Protein 2F99 (pdb70)

B-factor: mean 28.89, std 8.01, range [10.78, 250.52]

GO terms:
  GO:0044598 doxorubicin metabolic process (P, IDA)
  GO:0016872 intramolecular lyase activity (F, IDA)
  GO:0017000 antibiotic biosynthetic process (P, IDA)
  GO:1901771 daunorubicin biosynthetic process (P, IDA)

InterPro domains:
  IPR009959 Polyketide cyclase SnoaL-like [PF07366] (7-132)
  IPR009959 Polyketide cyclase SnoaL-like [PTHR38436] (7-138)
  IPR032710 NTF2-like domain superfamily [SSF54427] (3-138)

Sequence (565 aa):
RSEQIAAVRRMVEAYNTGKTDDVADYIHPEYMNPGTLEFTSLRGPELFAINVAWVKKTFSEEARLEEVGIEERADWVRARLVLYGRHVGEMVGMAPTGRLFSGEQIHLLHFVDGKIHHHRDWPDYQGTYRQLGEPWPETEHRSEQIAAVRRMVEAYNTGKTDDVADYIHPEYMNPGTLEFTSLRGPELFAINVAWVKKTFSEEARLEEVGIEERADWVRARLVLYGRHVGEMVGMAPTGRLFSGEQIHLLHFVDGKIHHHRDWPDYQGTYRQLGEPWPETEHSEQIAAVRRMVEAYNTGKTDDVADYIHPEYMNPGTLEFTSLRGPELFAINVAWVKKTFSEEARLEEVGIEERADWVRARLVLYGRHVGEMVGMAPTGRLFSGEQIHLLHFVDGKIHHHRDWPDYQGTYRQLGEPWPETEHRSEQIAAVRRMVEAYNTGKTDDVADYIHPEYMNPGTLEFTSLRGPELFAINVAWVKKTFSEEARLEEVGIEERADWVRARLVLYGRHVGEMVGMAPTGRLFSGEQIHLLHFVDGKIHHHRDWPDYQGTYRQLGEPWPETEHRR

Radius of gyration: 24.26 Å; Cα contacts (8 Å, |Δi|>4): 1228; chains: 4; bounding box: 57×66×58 Å

Nearest PDB structures (foldseek):
  2f99-assembly1_D  TM=1.007E+00  e=7.105E-33  Streptomyces galilaeus
  1sjw-assembly1_A  TM=9.753E-01  e=2.254E-24  Streptomyces nogalater
  5x7l-assembly1_A  TM=8.378E-01  e=1.484E-10  Streptomyces laurentii
  2gey-assembly3_A  TM=7.728E-01  e=4.007E-11  Streptomyces galilaeus
  2gey-assembly3_C-2  TM=7.731E-01  e=9.385E-11  Streptomyces galilaeus

CATH classification: 3.10.450.50

Foldseek 3Di:
DDLLVVLVVVLQVCLQQVDLPCNLVAWDQQADEVVCVVPDPDGTSVSSSVVSVCSCQFFHNRKHKAFDDWDDDVQKIKTWIKIWGFGCCDDQQFHRLRFTAMWIKIKMFGDDPSHTRYIYMDTPVVRRCVRSVNTDGPDGD/DDLLVVLVVVLQVCLLQVDLPCQLVAWDQQEDEPVCVVPDDDGTSVSSNVVSVVCCQQFHNNKHKAWPDWDDDVQKIKTKIKIWGFGCCQDQQFHGLRFTAMWIKIKMFGDDPSHTRYIYMGTPVVRRCVRSVVTDGPDND/DLLVVLVVVLQVCLLQLDLPCNLVAWDQAADEPVCPVPDPDGISVSSSVVSVVCCQAFHNRKHKAWPDWDDDVQKIKTWIKIWGFGCHQDQQFHGLRFTAMWIKIKMFGDDPRHTRYIYMDTPVVRRCVRSVVTDGPDGD/DDLLVVLVVVLQVCLQQVDLPCNLVAWPQQEDEPVCVVPDPDGTSVVSSVVSVCSCQQFNNRKHKAFPDWDDDVQKIKTWIKIWGFGCCQDQQFHGLRFTAMWIKIKMFGDDPRHTNYIYMDTPVVRRCVRSVVTDGPDNDSD

Structure (mmCIF, N/CA/C/O backbone):
data_2F99
#
_entry.id   2F99
#
_cell.length_a   151.740
_cell.length_b   151.740
_cell.length_c   108.868
_cell.angle_alpha   90.00
_cell.angle_beta   90.00
_cell.angle_gamma   120.00
#
_symmetry.space_group_name_H-M   'H 3'
#
loop_
_entity.id
_entity.type
_entity.pdbx_description
1 polymer 'Aklanonic Acid methyl Ester Cyclase, AknH'
2 non-polymer 'SULFATE ION'
3 non-polymer {3-[(1R,3S)-1,3-DIHYDROXYPENTYL]-4,5,9,10-TETRAHYDROXY-2-ANTHRYL}ACETATE
4 water water
#
loop_
_atom_site.group_PDB
_atom_site.id
_atom_site.type_symbol
_atom_site.label_atom_id
_atom_site.label_alt_id
_atom_site.label_comp_id
_atom_site.label_asym_id
_atom_site.label_entity_id
_atom_site.label_seq_id
_atom_site.pdbx_PDB_ins_code
_atom_site.Cartn_x
_atom_site.Cartn_y
_atom_site.Cartn_z
_atom_site.occupancy
_atom_site.B_iso_or_equiv
_atom_site.auth_seq_id
_atom_site.auth_comp_id
_atom_site.auth_asym_id
_atom_site.auth_atom_id
_atom_site.pdbx_PDB_model_num
ATOM 1 N N . ARG A 1 10 ? 55.885 17.377 -3.571 1.00 50.76 1 ARG A N 1
ATOM 2 C CA . ARG A 1 10 ? 55.577 18.526 -2.675 1.00 50.53 1 ARG A CA 1
ATOM 3 C C . ARG A 1 10 ? 54.873 19.612 -3.479 1.00 49.96 1 ARG A C 1
ATOM 4 O O . ARG A 1 10 ? 55.462 20.203 -4.389 1.00 50.15 1 ARG A O 1
ATOM 12 N N . SER A 1 11 ? 53.609 19.865 -3.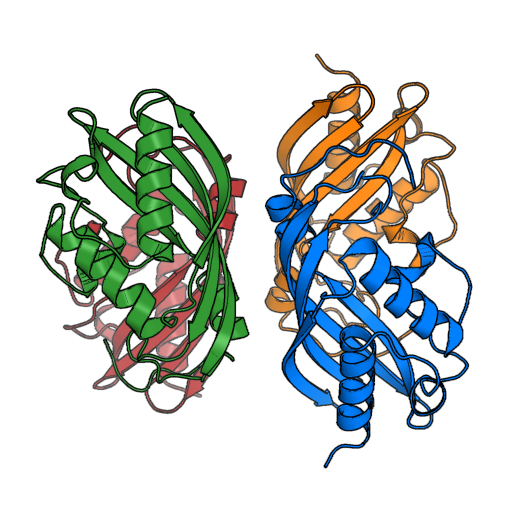148 1.00 48.99 2 SER A N 1
ATOM 13 C CA . SER A 1 11 ? 52.817 20.853 -3.871 1.00 47.91 2 SER A CA 1
ATOM 14 C C . SER A 1 11 ? 53.104 22.265 -3.376 1.00 47.14 2 SER A C 1
ATOM 15 O O . SER A 1 11 ? 52.997 22.543 -2.180 1.00 47.03 2 SER A O 1
ATOM 18 N N . GLU A 1 12 ? 53.476 23.145 -4.305 1.00 46.27 3 GLU A N 1
ATOM 19 C CA . GLU A 1 12 ? 53.633 24.573 -4.020 1.00 45.44 3 GLU A CA 1
ATOM 20 C C . GLU A 1 12 ? 52.282 25.179 -3.638 1.00 44.30 3 GLU A C 1
ATOM 21 O O . GLU A 1 12 ? 52.197 25.991 -2.713 1.00 44.10 3 GLU A O 1
ATOM 27 N N . GLN A 1 13 ? 51.240 24.772 -4.360 1.00 43.07 4 GLN A N 1
ATOM 28 C CA . GLN A 1 13 ? 49.877 25.246 -4.121 1.00 41.90 4 GLN A CA 1
ATOM 29 C C . GLN A 1 13 ? 49.408 24.935 -2.701 1.00 40.96 4 GLN A C 1
ATOM 30 O O . GLN A 1 13 ? 48.897 25.810 -2.007 1.00 41.12 4 GLN A O 1
ATOM 36 N N . ILE A 1 14 ? 49.599 23.691 -2.271 1.00 40.14 5 ILE A N 1
ATOM 37 C CA . ILE A 1 14 ? 49.193 23.271 -0.926 1.00 39.07 5 ILE A CA 1
ATOM 38 C C . ILE A 1 14 ? 50.038 23.956 0.155 1.00 38.45 5 ILE A C 1
ATOM 39 O O . ILE A 1 14 ? 49.505 24.418 1.165 1.00 38.06 5 ILE A O 1
ATOM 44 N N . ALA A 1 15 ? 51.350 24.050 -0.079 1.00 37.51 6 ALA A N 1
ATOM 45 C CA . ALA A 1 15 ? 52.251 24.776 0.824 1.00 36.69 6 ALA A CA 1
ATOM 46 C C . ALA A 1 15 ? 51.803 26.223 1.054 1.00 35.90 6 ALA A C 1
ATOM 47 O O . ALA A 1 15 ? 51.844 26.721 2.184 1.00 35.87 6 ALA A O 1
ATOM 49 N N . ALA A 1 16 ? 51.377 26.884 -0.021 1.00 35.09 7 ALA A N 1
ATOM 50 C CA . ALA A 1 16 ? 50.871 28.256 0.045 1.00 34.49 7 ALA A CA 1
ATOM 51 C C . ALA A 1 16 ? 49.576 28.327 0.857 1.00 33.98 7 ALA A C 1
ATOM 52 O O . ALA A 1 16 ? 49.388 29.230 1.672 1.00 33.65 7 ALA A O 1
ATOM 54 N N . VAL A 1 17 ? 48.689 27.362 0.627 1.00 33.86 8 VAL A N 1
ATOM 55 C CA . VAL A 1 17 ? 47.432 27.272 1.388 1.00 33.37 8 VAL A CA 1
ATOM 56 C C . VAL A 1 17 ? 47.737 27.062 2.877 1.00 33.28 8 VAL A C 1
ATOM 57 O O . VAL A 1 17 ? 47.093 27.664 3.741 1.00 33.14 8 VAL A O 1
ATOM 61 N N . ARG A 1 18 ? 48.740 26.238 3.176 1.00 33.39 9 ARG A N 1
ATOM 62 C CA . ARG A 1 18 ? 49.173 26.051 4.564 1.00 33.71 9 ARG A CA 1
ATOM 63 C C . ARG A 1 18 ? 49.743 27.321 5.207 1.00 33.88 9 ARG A C 1
ATOM 64 O O . ARG A 1 18 ? 49.590 27.529 6.410 1.00 33.45 9 ARG A O 1
ATOM 72 N N . ARG A 1 19 ? 50.398 28.167 4.409 1.00 34.28 10 ARG A N 1
ATOM 73 C CA . ARG A 1 19 ? 50.863 29.466 4.901 1.00 34.73 10 ARG A CA 1
ATOM 74 C C . ARG A 1 19 ? 49.672 30.370 5.214 1.00 34.52 10 ARG A C 1
ATOM 75 O O . ARG A 1 19 ? 49.639 31.039 6.251 1.00 34.24 10 ARG A O 1
ATOM 83 N N . MET A 1 20 ? 48.695 30.372 4.310 1.00 34.73 11 MET A N 1
ATOM 84 C CA . MET A 1 20 ? 47.435 31.077 4.520 1.00 35.30 11 MET A CA 1
ATOM 85 C C . MET A 1 20 ? 46.789 30.668 5.851 1.00 34.75 11 MET A C 1
ATOM 86 O O . MET A 1 20 ? 46.409 31.525 6.647 1.00 34.60 11 MET A O 1
ATOM 91 N N . VAL A 1 21 ? 46.689 29.361 6.096 1.00 34.55 12 VAL A N 1
ATOM 92 C CA . VAL A 1 21 ? 46.111 28.850 7.345 1.00 34.11 12 VAL A CA 1
ATOM 93 C C . VAL A 1 21 ? 46.910 29.336 8.557 1.00 34.45 12 VAL A C 1
ATOM 94 O O . VAL A 1 21 ? 46.331 29.764 9.560 1.00 33.71 12 VAL A O 1
ATOM 98 N N . GLU A 1 22 ? 48.238 29.297 8.451 1.00 34.76 13 GLU A N 1
ATOM 99 C CA . GLU A 1 22 ? 49.102 29.773 9.533 1.00 35.47 13 GLU A CA 1
ATOM 100 C C . GLU A 1 22 ? 48.888 31.251 9.842 1.00 34.82 13 GLU A C 1
ATOM 101 O O . GLU A 1 22 ? 48.962 31.652 10.996 1.00 35.02 13 GLU A O 1
ATOM 107 N N . ALA A 1 23 ? 48.603 32.046 8.811 1.00 34.71 14 ALA A N 1
ATOM 108 C CA . ALA A 1 23 ? 48.277 33.468 8.981 1.00 34.12 14 ALA A CA 1
ATOM 109 C C . ALA A 1 23 ? 47.074 33.677 9.898 1.00 33.95 14 ALA A C 1
ATOM 110 O O . ALA A 1 23 ? 47.096 34.546 10.766 1.00 33.65 14 ALA A O 1
ATOM 112 N N . TYR A 1 24 ? 46.025 32.871 9.711 1.00 33.74 15 TYR A N 1
ATOM 113 C CA . TYR A 1 24 ? 44.856 32.929 10.593 1.00 33.21 15 TYR A CA 1
ATOM 114 C C . TYR A 1 24 ? 45.229 32.566 12.025 1.00 33.17 15 TYR A C 1
ATOM 115 O O . TYR A 1 24 ? 44.722 33.162 12.972 1.00 33.19 15 TYR A O 1
ATOM 124 N N . ASN A 1 25 ? 46.111 31.583 12.176 1.00 33.15 16 ASN A N 1
ATOM 125 C CA . ASN A 1 25 ? 46.546 31.127 13.491 1.00 33.40 16 ASN A CA 1
ATOM 126 C C . ASN A 1 25 ? 47.424 32.154 14.220 1.00 34.14 16 ASN A C 1
ATOM 127 O O . ASN A 1 25 ? 47.158 32.502 15.375 1.00 34.05 16 ASN A O 1
ATOM 132 N N . THR A 1 26 ? 48.447 32.651 13.534 1.00 34.90 17 THR A N 1
ATOM 133 C CA . THR A 1 26 ? 49.381 33.607 14.146 1.00 36.05 17 THR A CA 1
ATOM 134 C C . THR A 1 26 ? 48.860 35.043 14.145 1.00 36.54 17 THR A C 1
ATOM 135 O O . THR A 1 26 ? 49.191 35.831 15.037 1.00 36.82 17 THR A O 1
ATOM 139 N N . GLY A 1 27 ? 48.050 35.379 13.146 1.00 37.36 18 GLY A N 1
ATOM 140 C CA . GLY A 1 27 ? 47.613 36.759 12.938 1.00 38.47 18 GLY A CA 1
ATOM 141 C C . GLY A 1 27 ? 48.635 37.588 12.174 1.00 39.29 18 GLY A C 1
ATOM 142 O O . GLY A 1 27 ? 48.371 38.744 11.832 1.00 39.60 18 GLY A O 1
ATOM 143 N N . LYS A 1 28 ? 49.801 37.006 11.901 1.00 39.92 19 LYS A N 1
ATOM 144 C CA . LYS A 1 28 ? 50.877 37.729 11.211 1.00 40.93 19 LYS A CA 1
ATOM 145 C C . LYS A 1 28 ? 50.690 37.710 9.695 1.00 40.78 19 LYS A C 1
ATOM 146 O O . LYS A 1 28 ? 50.742 36.651 9.061 1.00 40.72 19 LYS A O 1
ATOM 152 N N . THR A 1 29 ? 50.476 38.892 9.122 1.00 40.81 20 THR A N 1
ATOM 153 C CA . THR A 1 29 ? 50.147 39.009 7.700 1.00 41.10 20 THR A CA 1
ATOM 154 C C . THR A 1 29 ? 51.102 39.901 6.899 1.00 41.57 20 THR A C 1
ATOM 155 O O . THR A 1 29 ? 50.774 40.328 5.791 1.00 41.56 20 THR A O 1
ATOM 159 N N . ASP A 1 30 ? 52.284 40.165 7.449 1.00 42.21 21 ASP A N 1
ATOM 160 C CA . ASP A 1 30 ? 53.258 41.033 6.783 1.00 42.89 21 ASP A CA 1
ATOM 161 C C . ASP A 1 30 ? 53.751 40.476 5.449 1.00 42.86 21 ASP A C 1
ATOM 162 O O . ASP A 1 30 ? 54.050 41.243 4.533 1.00 43.17 21 ASP A O 1
ATOM 167 N N . ASP A 1 31 ? 53.801 39.151 5.335 1.00 42.79 22 ASP A N 1
ATOM 168 C CA . ASP A 1 31 ? 54.376 38.483 4.168 1.00 42.88 22 ASP A CA 1
ATOM 169 C C . ASP A 1 31 ? 53.361 37.944 3.154 1.00 42.70 22 ASP A C 1
ATOM 170 O O . ASP A 1 31 ? 53.744 37.243 2.217 1.00 42.72 22 ASP A O 1
ATOM 175 N N . VAL A 1 32 ? 52.079 38.265 3.331 1.00 42.41 23 VAL A N 1
ATOM 176 C CA . VAL A 1 32 ? 51.016 37.632 2.526 1.00 42.00 23 VAL A CA 1
ATOM 177 C C . VAL A 1 32 ? 51.146 37.842 1.014 1.00 41.97 23 VAL A C 1
ATOM 178 O O . VAL A 1 32 ? 50.701 37.000 0.233 1.00 41.61 23 VAL A O 1
ATOM 182 N N . ALA A 1 33 ? 51.776 38.948 0.611 1.00 41.85 24 ALA A N 1
ATOM 183 C CA . ALA A 1 33 ? 52.065 39.209 -0.804 1.00 41.66 24 ALA A CA 1
ATOM 184 C C . ALA A 1 33 ? 52.819 38.059 -1.479 1.00 41.44 24 ALA A C 1
ATOM 185 O O . ALA A 1 33 ? 52.733 37.899 -2.697 1.00 41.48 24 ALA A O 1
ATOM 187 N N . ASP A 1 34 ? 53.539 37.260 -0.685 1.00 41.26 25 ASP A N 1
ATOM 188 C CA . ASP A 1 34 ? 54.252 36.079 -1.184 1.00 41.21 25 ASP A CA 1
ATOM 189 C C . ASP A 1 34 ? 53.332 35.068 -1.863 1.00 40.96 25 ASP A C 1
ATOM 190 O O . ASP A 1 34 ? 53.731 34.418 -2.831 1.00 40.80 25 ASP A O 1
ATOM 195 N N . TYR A 1 35 ? 52.113 34.922 -1.342 1.00 40.48 26 TYR A N 1
ATOM 196 C CA . TYR A 1 35 ? 51.206 33.872 -1.817 1.00 39.96 26 TYR A CA 1
ATOM 197 C C . TYR A 1 35 ? 49.795 34.354 -2.168 1.00 39.49 26 TYR A C 1
ATOM 198 O O . TYR A 1 35 ? 49.014 33.609 -2.764 1.00 39.58 26 TYR A O 1
ATOM 207 N N . ILE A 1 36 ? 49.479 35.594 -1.803 1.00 38.91 27 ILE A N 1
ATOM 208 C CA . ILE A 1 36 ? 48.205 36.213 -2.157 1.00 38.42 27 ILE A CA 1
ATOM 209 C C . ILE A 1 36 ? 48.373 37.068 -3.422 1.00 38.59 27 ILE A C 1
ATOM 210 O O . ILE A 1 36 ? 49.151 38.029 -3.431 1.00 38.39 27 ILE A O 1
ATOM 215 N N . HIS A 1 37 ? 47.648 36.703 -4.478 1.00 38.48 28 HIS A N 1
ATOM 216 C CA . HIS A 1 37 ? 47.692 37.402 -5.769 1.00 38.90 28 HIS A CA 1
ATOM 217 C C . HIS A 1 37 ? 47.254 38.866 -5.615 1.00 38.96 28 HIS A C 1
ATOM 218 O O . HIS A 1 37 ? 46.361 39.157 -4.819 1.00 38.75 28 HIS A O 1
ATOM 225 N N . PRO A 1 38 ? 47.903 39.802 -6.349 1.00 39.03 29 PRO A N 1
ATOM 226 C CA . PRO A 1 38 ? 47.467 41.207 -6.302 1.00 38.81 29 PRO A CA 1
ATOM 227 C C . PRO A 1 38 ? 45.980 41.409 -6.608 1.00 38.46 29 PRO A C 1
ATOM 228 O O . PRO A 1 38 ? 45.375 42.357 -6.111 1.00 38.96 29 PRO A O 1
ATOM 232 N N . GLU A 1 39 ? 45.405 40.528 -7.421 1.00 37.86 30 GLU A N 1
ATOM 233 C CA . GLU A 1 39 ? 43.994 40.615 -7.784 1.00 37.31 30 GLU A CA 1
ATOM 234 C C . GLU A 1 39 ? 43.134 39.644 -6.954 1.00 36.67 30 GLU A C 1
ATOM 235 O O . GLU A 1 39 ? 42.039 39.261 -7.371 1.00 36.65 30 GLU A O 1
ATOM 241 N N . TYR A 1 40 ? 43.642 39.260 -5.782 1.00 35.78 31 TYR A N 1
ATOM 242 C CA . TYR A 1 40 ? 42.945 38.336 -4.874 1.00 34.78 31 TYR A CA 1
ATOM 243 C C . TYR A 1 40 ? 41.562 38.845 -4.500 1.00 34.24 31 TYR A C 1
ATOM 244 O O . TYR A 1 40 ? 41.397 39.991 -4.057 1.00 33.75 31 TYR A O 1
ATOM 253 N N . MET A 1 41 ? 40.576 37.972 -4.673 1.00 33.71 32 MET A N 1
ATOM 254 C CA . MET A 1 41 ? 39.216 38.259 -4.239 1.00 33.41 32 MET A CA 1
ATOM 255 C C . MET A 1 41 ? 38.630 37.134 -3.376 1.00 32.57 32 MET A C 1
ATOM 256 O O . MET A 1 41 ? 39.003 35.966 -3.501 1.00 32.42 32 MET A O 1
ATOM 264 N N . ASN A 1 42 ? 37.742 37.531 -2.474 1.00 31.70 33 ASN A N 1
ATOM 265 C CA . ASN A 1 42 ? 36.997 36.621 -1.629 1.00 30.99 33 ASN A CA 1
ATOM 266 C C . ASN A 1 42 ? 35.591 37.197 -1.508 1.00 30.28 33 ASN A C 1
ATOM 267 O O . ASN A 1 42 ? 35.389 38.190 -0.817 1.00 30.16 33 ASN A O 1
ATOM 272 N N . PRO A 1 43 ? 34.615 36.587 -2.200 1.00 30.11 34 PRO A N 1
ATOM 273 C CA . PRO A 1 43 ? 33.252 37.134 -2.229 1.00 30.11 34 PRO A CA 1
ATOM 274 C C . PRO A 1 43 ? 32.591 37.257 -0.857 1.00 30.09 34 PRO A C 1
ATOM 275 O O . PRO A 1 43 ? 31.672 38.060 -0.699 1.00 30.12 34 PRO A O 1
ATOM 279 N N . GLY A 1 44 ? 33.054 36.471 0.117 1.00 30.17 35 GLY A N 1
ATOM 280 C CA . GLY A 1 44 ? 32.519 36.514 1.478 1.00 30.13 35 GLY A CA 1
ATOM 281 C C . GLY A 1 44 ? 32.832 37.804 2.218 1.00 30.29 35 GLY A C 1
ATOM 282 O O . GLY A 1 44 ? 32.179 38.125 3.212 1.00 30.41 35 GLY A O 1
ATOM 283 N N . THR A 1 45 ? 33.831 38.541 1.728 1.00 30.13 36 THR A N 1
ATOM 284 C CA . THR A 1 45 ? 34.274 39.794 2.348 1.00 30.33 36 THR A CA 1
ATOM 285 C C . THR A 1 45 ? 33.509 41.011 1.823 1.00 29.80 36 THR A C 1
ATOM 286 O O . THR A 1 45 ? 33.674 42.120 2.336 1.00 29.75 36 THR A O 1
ATOM 290 N N . LEU A 1 46 ? 32.690 40.808 0.795 1.00 29.69 37 LEU A N 1
ATOM 291 C CA . LEU A 1 46 ? 32.085 41.928 0.066 1.00 29.70 37 LEU A CA 1
ATOM 292 C C . LEU A 1 46 ? 31.291 42.905 0.926 1.00 29.89 37 LEU A C 1
ATOM 293 O O . LEU A 1 46 ? 31.304 44.112 0.678 1.00 29.35 37 LEU A O 1
ATOM 298 N N . GLU A 1 47 ? 30.610 42.376 1.939 1.00 29.72 38 GLU A N 1
ATOM 299 C CA . GLU A 1 47 ? 29.818 43.188 2.856 1.00 30.32 38 GLU A CA 1
ATOM 300 C C . GLU A 1 47 ? 30.666 44.161 3.691 1.00 30.74 38 GLU A C 1
ATOM 301 O O . GLU A 1 47 ? 30.151 45.165 4.183 1.00 30.80 38 GLU A O 1
ATOM 307 N N . PHE A 1 48 ? 31.956 43.855 3.844 1.00 31.49 39 PHE A N 1
ATOM 308 C CA . PHE A 1 48 ? 32.825 44.551 4.801 1.00 32.46 39 PHE A CA 1
ATOM 309 C C . PHE A 1 48 ? 33.784 45.559 4.171 1.00 33.53 39 PHE A C 1
ATOM 310 O O . PHE A 1 48 ? 34.221 46.502 4.841 1.00 33.83 39 PHE A O 1
ATOM 318 N N . THR A 1 49 ? 34.123 45.347 2.901 1.00 34.27 40 THR A N 1
ATOM 319 C CA . THR A 1 49 ? 35.209 46.087 2.255 1.00 35.47 40 THR A CA 1
ATOM 320 C C . THR A 1 49 ? 35.221 45.907 0.740 1.00 36.04 40 THR A C 1
ATOM 321 O O . THR A 1 49 ? 34.683 44.930 0.217 1.00 36.06 40 THR A O 1
ATOM 325 N N . SER A 1 50 ? 35.834 46.866 0.044 1.00 36.78 41 SER A N 1
ATOM 326 C CA . SER A 1 50 ? 36.035 46.788 -1.403 1.00 37.20 41 SER A CA 1
ATOM 327 C C . SER A 1 50 ? 37.495 46.514 -1.771 1.00 37.60 41 SER A C 1
ATOM 328 O O . SER A 1 50 ? 37.839 46.456 -2.956 1.00 37.60 41 SER A O 1
ATOM 332 N N . LEU A 1 51 ? 38.342 46.336 -0.755 1.00 38.00 42 LEU A N 1
ATOM 333 C CA . LEU A 1 51 ? 39.763 46.027 -0.958 1.00 38.33 42 LEU A CA 1
ATOM 334 C C . LEU A 1 51 ? 39.963 44.733 -1.738 1.00 38.47 42 LEU A C 1
ATOM 335 O O . LEU A 1 51 ? 39.095 43.852 -1.740 1.00 38.17 42 LEU A O 1
ATOM 340 N N . ARG A 1 52 ? 41.116 44.632 -2.396 1.00 38.43 43 ARG A N 1
ATOM 341 C CA . ARG A 1 52 ? 41.508 43.446 -3.156 1.00 38.64 43 ARG A CA 1
ATOM 342 C C . ARG A 1 52 ? 42.946 43.089 -2.803 1.00 38.00 43 ARG A C 1
ATOM 343 O O . ARG A 1 52 ? 43.635 43.868 -2.149 1.00 37.91 43 ARG A O 1
ATOM 351 N N . GLY A 1 53 ? 43.389 41.911 -3.231 1.00 37.56 44 GLY A N 1
ATOM 352 C CA . GLY A 1 53 ? 44.778 41.492 -3.051 1.00 37.25 44 GLY A CA 1
ATOM 353 C C . GLY A 1 53 ? 45.202 41.219 -1.615 1.00 37.00 44 GLY A C 1
ATOM 354 O O . GLY A 1 53 ? 44.358 40.950 -0.755 1.00 36.80 44 GLY A O 1
ATOM 355 N N . PRO A 1 54 ? 46.523 41.279 -1.349 1.00 36.43 45 PRO A N 1
ATOM 356 C CA . PRO A 1 54 ? 47.101 41.042 -0.025 1.00 36.06 45 PRO A CA 1
ATOM 357 C C . PRO A 1 54 ? 46.469 41.852 1.110 1.00 35.72 45 PRO A C 1
ATOM 358 O O . PRO A 1 54 ? 46.370 41.353 2.231 1.00 35.83 45 PRO A O 1
ATOM 362 N N . GLU A 1 55 ? 46.043 43.081 0.834 1.00 35.19 46 GLU A N 1
ATOM 363 C CA . GLU A 1 55 ? 45.394 43.890 1.866 1.00 34.96 46 GLU A CA 1
ATOM 364 C C . GLU A 1 55 ? 44.020 43.324 2.226 1.00 34.48 46 GLU A C 1
ATOM 365 O O . GLU A 1 55 ? 43.588 43.426 3.375 1.00 34.61 46 GLU A O 1
ATOM 376 N N . LEU A 1 56 ? 43.348 42.728 1.243 1.00 34.05 47 LEU A N 1
ATOM 377 C CA . LEU A 1 56 ? 42.045 42.096 1.482 1.00 33.55 47 LEU A CA 1
ATOM 378 C C . LEU A 1 56 ? 42.209 40.862 2.359 1.00 33.77 47 LEU A C 1
ATOM 379 O O . LEU A 1 56 ? 41.455 40.671 3.315 1.00 33.83 47 LEU A O 1
ATOM 384 N N . PHE A 1 57 ? 43.190 40.020 2.035 1.00 33.59 48 PHE A N 1
ATOM 385 C CA . PHE A 1 57 ? 43.432 38.849 2.863 1.00 33.46 48 PHE A CA 1
ATOM 386 C C . PHE A 1 57 ? 43.830 39.234 4.288 1.00 33.48 48 PHE A C 1
ATOM 387 O O . PHE A 1 57 ? 43.357 38.629 5.256 1.00 33.39 48 PHE A O 1
ATOM 395 N N . ALA A 1 58 ? 44.689 40.249 4.411 1.00 32.94 49 ALA A N 1
ATOM 396 C CA . ALA A 1 58 ? 45.119 40.741 5.714 1.00 32.86 49 ALA A CA 1
ATOM 397 C C . ALA A 1 58 ? 43.956 41.239 6.569 1.00 32.71 49 ALA A C 1
ATOM 398 O O . ALA A 1 58 ? 43.932 41.006 7.774 1.00 32.75 49 ALA A O 1
ATOM 400 N N . ILE A 1 59 ? 42.996 41.921 5.950 1.00 32.74 50 ILE A N 1
ATOM 401 C CA . ILE A 1 59 ? 41.857 42.464 6.699 1.00 33.12 50 ILE A CA 1
ATOM 402 C C . ILE A 1 59 ? 40.925 41.334 7.198 1.00 32.60 50 ILE A C 1
ATOM 403 O O . ILE A 1 59 ? 40.348 41.433 8.280 1.00 32.55 50 ILE A O 1
ATOM 408 N N . ASN A 1 60 ? 40.815 40.269 6.407 1.00 32.32 51 ASN A N 1
ATOM 409 C CA . ASN A 1 60 ? 40.066 39.062 6.787 1.00 32.10 51 ASN A CA 1
ATOM 410 C C . ASN A 1 60 ? 40.677 38.415 8.036 1.00 31.48 51 ASN A C 1
ATOM 411 O O . ASN A 1 60 ? 39.971 38.121 9.005 1.00 31.28 51 ASN A O 1
ATOM 416 N N . VAL A 1 61 ? 41.998 38.230 8.015 1.00 30.76 52 VAL A N 1
ATOM 417 C CA . VAL A 1 61 ? 42.731 37.655 9.146 1.00 30.12 52 VAL A CA 1
ATOM 418 C C . VAL A 1 61 ? 42.564 38.505 10.408 1.00 30.04 52 VAL A C 1
ATOM 419 O O . VAL A 1 61 ? 42.313 37.972 11.493 1.00 29.76 52 VAL A O 1
ATOM 423 N N . ALA A 1 62 ? 42.685 39.824 10.261 1.00 29.61 53 ALA A N 1
ATOM 424 C CA . ALA A 1 62 ? 42.502 40.738 11.388 1.00 29.37 53 ALA A CA 1
ATOM 425 C C . ALA A 1 62 ? 41.081 40.672 11.951 1.00 29.06 53 ALA A C 1
ATOM 426 O O . ALA A 1 62 ? 40.886 40.708 13.165 1.00 28.57 53 ALA A O 1
ATOM 428 N N . TRP A 1 63 ? 40.094 40.583 11.064 1.00 28.97 54 TRP A N 1
ATOM 429 C CA . TRP A 1 63 ? 38.703 40.469 11.490 1.00 29.02 54 TRP A CA 1
ATOM 430 C C . TRP A 1 63 ? 38.489 39.197 12.315 1.00 28.76 54 TRP A C 1
ATOM 431 O O . TRP A 1 63 ? 37.797 39.232 13.332 1.00 29.14 54 TRP A O 1
ATOM 442 N N . VAL A 1 64 ? 39.105 38.097 11.891 1.00 28.64 55 VAL A N 1
ATOM 443 C CA . VAL A 1 64 ? 38.997 36.809 12.596 1.00 28.56 55 VAL A CA 1
ATOM 444 C C . VAL A 1 64 ? 39.551 36.871 14.028 1.00 29.00 55 VAL A C 1
ATOM 445 O O . VAL A 1 64 ? 38.882 36.462 14.978 1.00 28.53 55 VAL A O 1
ATOM 449 N N . LYS A 1 65 ? 40.757 37.420 14.178 1.00 29.25 56 LYS A N 1
ATOM 450 C CA . LYS A 1 65 ? 41.362 37.609 15.500 1.00 29.66 56 LYS A CA 1
ATOM 451 C C . LYS A 1 65 ? 40.552 38.556 16.384 1.00 29.24 56 LYS A C 1
ATOM 452 O O . LYS A 1 65 ? 40.434 38.339 17.584 1.00 29.25 56 LYS A O 1
ATOM 458 N N . LYS A 1 66 ? 40.004 39.612 15.789 1.00 28.95 57 LYS A N 1
ATOM 459 C CA . LYS A 1 66 ? 39.219 40.587 16.536 1.00 28.78 57 LYS A CA 1
ATOM 460 C C . LYS A 1 66 ? 37.887 40.005 17.005 1.00 28.18 57 LYS A C 1
ATOM 461 O O . LYS A 1 66 ? 37.483 40.194 18.151 1.00 27.90 57 LYS A O 1
ATOM 467 N N . THR A 1 67 ? 37.211 39.302 16.103 1.00 27.30 58 THR A N 1
ATOM 468 C CA . THR A 1 67 ? 35.844 38.839 16.350 1.00 26.67 58 THR A CA 1
ATOM 469 C C . THR A 1 67 ? 35.803 37.527 17.131 1.00 26.29 58 THR A C 1
ATOM 470 O O . THR A 1 67 ? 34.946 37.346 18.008 1.00 25.8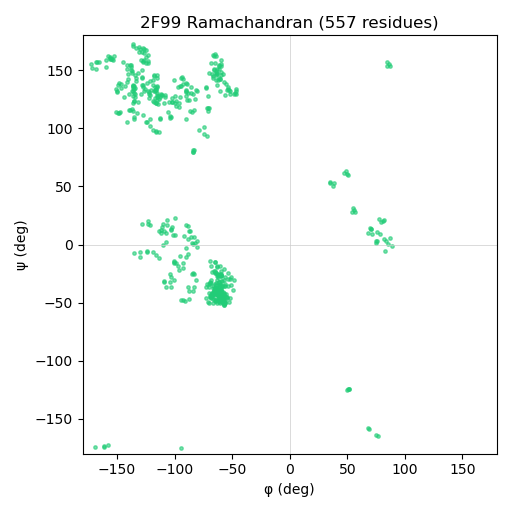2 58 THR A O 1
ATOM 474 N N . PHE A 1 68 ? 36.726 36.625 16.798 1.00 26.20 59 PHE A N 1
ATOM 475 C CA . PHE A 1 68 ? 36.766 35.280 17.371 1.00 26.23 59 PHE A CA 1
ATOM 476 C C . PHE A 1 68 ? 37.961 35.044 18.304 1.00 26.77 59 PHE A C 1
ATOM 477 O O . PHE A 1 68 ? 38.272 33.896 18.655 1.00 26.23 59 PHE A O 1
ATOM 485 N N . SER A 1 69 ? 38.603 36.146 18.709 1.00 27.33 60 SER A N 1
ATOM 486 C CA . SER A 1 69 ? 39.696 36.173 19.707 1.00 27.98 60 SER A CA 1
ATOM 487 C C . SER A 1 69 ? 41.078 35.943 19.102 1.00 28.71 60 SER A C 1
ATOM 488 O O . SER A 1 69 ? 41.220 35.316 18.056 1.00 28.66 60 SER A O 1
ATOM 491 N N . GLU A 1 70 ? 42.104 36.467 19.772 1.00 30.00 61 GLU A N 1
ATOM 492 C CA . GLU A 1 70 ? 43.489 36.253 19.351 1.00 30.84 61 GLU A CA 1
ATOM 493 C C . GLU A 1 70 ? 43.854 34.779 19.350 1.00 30.45 61 GLU A C 1
ATOM 494 O O . GLU A 1 70 ? 44.725 34.348 18.601 1.00 30.57 61 GLU A O 1
ATOM 500 N N . GLU A 1 71 ? 43.166 34.009 20.187 1.00 30.33 62 GLU A N 1
ATOM 501 C CA . GLU A 1 71 ? 43.459 32.589 20.352 1.00 29.99 62 GLU A CA 1
ATOM 502 C C . GLU A 1 71 ? 42.704 31.706 19.353 1.00 29.58 62 GLU A C 1
ATOM 503 O O . GLU A 1 71 ? 42.804 30.483 19.416 1.00 29.09 62 GLU A O 1
ATOM 509 N N . ALA A 1 72 ? 41.971 32.331 18.429 1.00 29.23 63 ALA A N 1
ATOM 510 C CA . ALA A 1 72 ? 41.266 31.601 17.368 1.00 29.21 63 ALA A CA 1
ATOM 511 C C . ALA A 1 72 ? 42.233 30.699 16.600 1.00 29.47 63 ALA A C 1
ATOM 512 O O . ALA A 1 72 ? 43.338 31.119 16.231 1.00 29.46 63 ALA A O 1
ATOM 514 N N . ARG A 1 73 ? 41.819 29.454 16.388 1.00 29.01 64 ARG A N 1
ATOM 515 C CA . ARG A 1 73 ? 42.634 28.475 15.681 1.00 29.16 64 ARG A CA 1
ATOM 516 C C . ARG A 1 73 ? 41.936 28.001 14.407 1.00 28.91 64 ARG A C 1
ATOM 517 O O . ARG A 1 73 ? 40.715 27.838 14.395 1.00 28.27 64 ARG A O 1
ATOM 525 N N . LEU A 1 74 ? 42.712 27.796 13.344 1.00 28.43 65 LEU A N 1
ATOM 526 C CA . LEU A 1 74 ? 42.244 27.071 12.166 1.00 28.60 65 LEU A CA 1
ATOM 527 C C . LEU A 1 74 ? 43.022 25.771 12.069 1.00 28.59 65 LEU A C 1
ATOM 528 O O . LEU A 1 74 ? 44.220 25.777 11.759 1.00 28.36 65 LEU A O 1
ATOM 533 N N . GLU A 1 75 ? 42.344 24.663 12.351 1.00 28.10 66 GLU A N 1
ATOM 534 C CA . GLU A 1 75 ? 42.954 23.344 12.278 1.00 27.68 66 GLU A CA 1
ATOM 535 C C . GLU A 1 75 ? 42.711 22.723 10.914 1.00 27.77 66 GLU A C 1
ATOM 536 O O . GLU A 1 75 ? 41.650 22.907 10.320 1.00 27.45 66 GLU A O 1
ATOM 542 N N . GLU A 1 76 ? 43.697 21.979 10.427 1.00 27.19 67 GLU A N 1
ATOM 543 C CA . GLU A 1 76 ? 43.609 21.328 9.131 1.00 27.45 67 GLU A CA 1
ATOM 544 C C . GLU A 1 76 ? 43.137 19.882 9.273 1.00 27.01 67 GLU A C 1
ATOM 545 O O . GLU A 1 76 ? 43.708 19.098 10.043 1.00 26.71 67 GLU A O 1
ATOM 551 N N . VAL A 1 77 ? 42.088 19.535 8.534 1.00 26.37 68 VAL A N 1
ATOM 552 C CA . VAL A 1 77 ? 41.640 18.147 8.457 1.00 26.40 68 VAL A CA 1
ATOM 553 C C . VAL A 1 77 ? 42.256 17.477 7.235 1.00 26.98 68 VAL A C 1
ATOM 554 O O . VAL A 1 77 ? 42.801 16.371 7.324 1.00 27.06 68 VAL A O 1
ATOM 558 N N . GLY A 1 78 ? 42.181 18.159 6.100 1.00 27.29 69 GLY A N 1
ATOM 559 C CA . GLY A 1 78 ? 42.724 17.634 4.856 1.00 28.60 69 GLY A CA 1
ATOM 560 C C . GLY A 1 78 ? 42.770 18.699 3.781 1.00 29.76 69 GLY A C 1
ATOM 561 O O . GLY A 1 78 ? 41.967 19.639 3.783 1.00 29.13 69 GLY A O 1
ATOM 562 N N . ILE A 1 79 ? 43.729 18.561 2.870 1.00 30.49 70 ILE A N 1
ATOM 563 C CA . ILE A 1 79 ? 43.844 19.473 1.742 1.00 32.01 70 ILE A CA 1
ATOM 564 C C . ILE A 1 79 ? 44.076 18.636 0.492 1.00 32.86 70 ILE A C 1
ATOM 565 O O . ILE A 1 79 ? 44.932 17.749 0.480 1.00 32.64 70 ILE A O 1
ATOM 570 N N . GLU A 1 80 ? 43.282 18.890 -0.542 1.00 33.75 71 GLU A N 1
ATOM 571 C CA . GLU A 1 80 ? 43.494 18.241 -1.828 1.00 35.05 71 GLU A CA 1
ATOM 572 C C . GLU A 1 80 ? 43.589 19.268 -2.946 1.00 35.09 71 GLU A C 1
ATOM 573 O O . GLU A 1 80 ? 43.225 20.431 -2.767 1.00 34.55 71 GLU A O 1
ATOM 579 N N . GLU A 1 81 ? 44.094 18.831 -4.095 1.00 35.30 72 GLU A N 1
ATOM 580 C CA . GLU A 1 81 ? 44.240 19.717 -5.241 1.00 35.98 72 GLU A CA 1
ATOM 581 C C . GLU A 1 81 ? 43.820 19.038 -6.537 1.00 35.70 72 GLU A C 1
ATOM 582 O O . GLU A 1 81 ? 43.877 17.814 -6.659 1.00 35.59 72 GLU A O 1
ATOM 588 N N . ARG A 1 82 ? 43.378 19.852 -7.486 1.00 35.83 73 ARG A N 1
ATOM 589 C CA . ARG A 1 82 ? 43.040 19.401 -8.824 1.00 36.17 73 ARG A CA 1
ATOM 590 C C . ARG A 1 82 ? 43.363 20.550 -9.762 1.00 36.00 73 ARG A C 1
ATOM 591 O O . ARG A 1 82 ? 42.740 21.615 -9.694 1.00 35.88 73 ARG A O 1
ATOM 599 N N . ALA A 1 83 ? 44.363 20.334 -10.619 1.00 35.90 74 ALA A N 1
ATOM 600 C CA . ALA A 1 83 ? 44.901 21.384 -11.484 1.00 35.45 74 ALA A CA 1
ATOM 601 C C . ALA A 1 83 ? 45.263 22.629 -10.668 1.00 35.14 74 ALA A C 1
ATOM 602 O O . ALA A 1 83 ? 46.016 22.540 -9.693 1.00 34.96 74 ALA A O 1
ATOM 604 N N . ASP A 1 84 ? 44.706 23.775 -11.053 1.00 34.74 75 ASP A N 1
ATOM 605 C CA . ASP A 1 84 ? 44.999 25.050 -10.405 1.00 34.82 75 ASP A CA 1
ATOM 606 C C . ASP A 1 84 ? 44.090 25.357 -9.209 1.00 34.00 75 ASP A C 1
ATOM 607 O O . ASP A 1 84 ? 44.042 26.495 -8.738 1.00 33.79 75 ASP A O 1
ATOM 612 N N . TRP A 1 85 ? 43.395 24.335 -8.715 1.00 32.99 76 TRP A N 1
ATOM 613 C CA . TRP A 1 85 ? 42.457 24.500 -7.604 1.00 31.90 76 TRP A CA 1
ATOM 614 C C . TRP A 1 85 ? 42.861 23.680 -6.382 1.00 31.16 76 TRP A C 1
ATOM 615 O O . TRP A 1 85 ? 43.383 22.562 -6.511 1.00 30.69 76 TRP A O 1
ATOM 626 N N . VAL A 1 86 ? 42.594 24.238 -5.200 1.00 30.12 77 VAL A N 1
ATOM 627 C CA . VAL A 1 86 ? 42.837 23.565 -3.935 1.00 29.18 77 VAL A CA 1
ATOM 628 C C . VAL A 1 86 ? 41.551 23.594 -3.095 1.00 28.57 77 VAL A C 1
ATOM 629 O O . VAL A 1 86 ? 40.870 24.620 -3.016 1.00 28.07 77 VAL A O 1
ATOM 633 N N . ARG A 1 87 ? 41.220 22.459 -2.492 1.00 27.61 78 ARG A N 1
ATOM 634 C CA . ARG A 1 87 ? 40.096 22.392 -1.563 1.00 26.97 78 ARG A CA 1
ATOM 635 C C . ARG A 1 87 ? 40.655 22.084 -0.189 1.00 26.25 78 ARG A C 1
ATOM 636 O O . ARG A 1 87 ? 41.313 21.060 0.000 1.00 26.20 78 ARG A O 1
ATOM 644 N N . ALA A 1 88 ? 40.404 22.977 0.766 1.00 25.50 79 ALA A N 1
ATOM 645 C CA . ALA A 1 88 ? 40.896 22.796 2.122 1.00 25.06 79 ALA A CA 1
ATOM 646 C C . ALA A 1 88 ? 39.727 22.513 3.069 1.00 24.74 79 ALA A C 1
ATOM 647 O O . ALA A 1 88 ? 38.727 23.237 3.075 1.00 24.63 79 ALA A O 1
ATOM 649 N N . ARG A 1 89 ? 39.860 21.438 3.837 1.00 24.39 80 ARG A N 1
ATOM 650 C CA . ARG A 1 89 ? 38.890 21.089 4.868 1.00 23.70 80 ARG A CA 1
ATOM 651 C C . ARG A 1 89 ? 39.527 21.472 6.199 1.00 23.60 80 ARG A C 1
ATOM 652 O O . ARG A 1 89 ? 40.503 20.845 6.652 1.00 23.23 80 ARG A O 1
ATOM 660 N N . LEU A 1 90 ? 38.982 22.528 6.799 1.00 22.63 81 LEU A N 1
ATOM 661 C CA . LEU A 1 90 ? 39.547 23.149 7.991 1.00 22.31 81 LEU A CA 1
ATOM 662 C C . LEU A 1 90 ? 38.503 23.203 9.092 1.00 22.02 81 LEU A C 1
ATOM 663 O O . LEU A 1 90 ? 37.323 22.971 8.834 1.00 22.20 81 LEU A O 1
ATOM 668 N N . VAL A 1 91 ? 38.934 23.498 10.318 1.00 21.52 82 VAL A N 1
ATOM 669 C CA . VAL A 1 91 ? 38.004 23.679 11.428 1.00 21.16 82 VAL A CA 1
ATOM 670 C C . VAL A 1 91 ? 38.407 24.922 12.214 1.00 21.30 82 VAL A C 1
ATOM 671 O O . VAL A 1 91 ? 39.545 25.026 12.684 1.00 21.38 82 VAL A O 1
ATOM 675 N N . LEU A 1 92 ? 37.474 25.860 12.341 1.00 21.24 83 LEU A N 1
ATOM 676 C CA . LEU A 1 92 ? 37.690 27.079 13.109 1.00 21.88 83 LEU A CA 1
ATOM 677 C C . LEU A 1 92 ? 37.271 26.890 14.565 1.00 22.53 83 LEU A C 1
ATOM 678 O O . LEU A 1 92 ? 36.149 26.447 14.845 1.00 22.52 83 LEU A O 1
ATOM 683 N N . TYR A 1 93 ? 38.184 27.215 15.481 1.00 22.14 84 TYR A N 1
ATOM 684 C CA . TYR A 1 93 ? 37.907 27.231 16.912 1.00 22.80 84 TYR A CA 1
ATOM 685 C C . TYR A 1 93 ? 38.087 28.662 17.380 1.00 23.23 84 TYR A C 1
ATOM 686 O O . TYR A 1 93 ? 39.091 29.289 17.060 1.00 23.58 84 TYR A O 1
ATOM 695 N N . GLY A 1 94 ? 37.135 29.180 18.142 1.00 23.51 85 GLY A N 1
ATOM 696 C CA . GLY A 1 94 ? 37.257 30.543 18.649 1.00 23.55 85 GLY A CA 1
ATOM 697 C C . GLY A 1 94 ? 36.358 30.805 19.826 1.00 23.87 85 GLY A C 1
ATOM 698 O O . GLY A 1 94 ? 35.707 29.892 20.353 1.00 23.81 85 GLY A O 1
ATOM 699 N N . ARG A 1 95 ? 36.342 32.064 20.253 1.00 23.73 86 ARG A N 1
ATOM 700 C CA . ARG A 1 95 ? 35.376 32.537 21.216 1.00 23.74 86 ARG A CA 1
ATOM 701 C C . ARG A 1 95 ? 34.866 33.861 20.692 1.00 23.51 86 ARG A C 1
ATOM 702 O O . ARG A 1 95 ? 35.648 34.693 20.242 1.00 23.84 86 ARG A O 1
ATOM 710 N N . HIS A 1 96 ? 33.553 34.049 20.729 1.00 23.13 87 HIS A N 1
ATOM 711 C CA . HIS A 1 96 ? 32.957 35.221 20.122 1.00 23.12 87 HIS A CA 1
ATOM 712 C C . HIS A 1 96 ? 33.121 36.452 21.017 1.00 23.52 87 HIS A C 1
ATOM 713 O O . HIS A 1 96 ? 32.349 36.655 21.955 1.00 23.61 87 HIS A O 1
ATOM 720 N N . VAL A 1 97 ? 34.127 37.273 20.714 1.00 24.38 88 VAL A N 1
ATOM 721 C CA . VAL A 1 97 ? 34.455 38.424 21.571 1.00 24.73 88 VAL A CA 1
ATOM 722 C C . VAL A 1 97 ? 34.329 39.802 20.897 1.00 25.14 88 VAL A C 1
ATOM 723 O O . VAL A 1 97 ? 34.468 40.829 21.563 1.00 25.21 88 VAL A O 1
ATOM 727 N N . GLY A 1 98 ? 34.073 39.822 19.592 1.00 25.19 89 GLY A N 1
ATOM 728 C CA . GLY A 1 98 ? 33.864 41.078 18.869 1.00 25.62 89 GLY A CA 1
ATOM 729 C C . GLY A 1 98 ? 32.523 41.097 18.159 1.00 26.10 89 GLY A C 1
ATOM 730 O O . GLY A 1 98 ? 31.947 40.040 17.898 1.00 25.70 89 GLY A O 1
ATOM 731 N N . GLU A 1 99 ? 32.018 42.293 17.854 1.00 25.81 90 GLU A N 1
ATOM 732 C CA . GLU A 1 99 ? 30.781 42.438 17.067 1.00 26.00 90 GLU A CA 1
ATOM 733 C C . GLU A 1 99 ? 30.868 41.624 15.772 1.00 25.67 90 GLU A C 1
ATOM 734 O O . GLU A 1 99 ? 31.849 41.708 15.038 1.00 25.07 90 GLU A O 1
ATOM 740 N N . MET A 1 100 ? 29.836 40.817 15.509 1.00 25.19 91 MET A N 1
ATOM 741 C CA . MET A 1 100 ? 29.808 39.964 14.326 1.00 25.27 91 MET A CA 1
ATOM 742 C C . MET A 1 100 ? 28.543 40.285 13.545 1.00 24.75 91 MET A C 1
ATOM 743 O O . MET A 1 100 ? 27.446 39.907 13.955 1.00 24.17 91 MET A O 1
ATOM 748 N N . VAL A 1 101 ? 28.709 41.004 12.437 1.00 24.28 92 VAL A N 1
ATOM 749 C CA . VAL A 1 101 ? 27.588 41.471 11.604 1.00 24.27 92 VAL A CA 1
ATOM 750 C C . VAL A 1 101 ? 26.346 41.922 12.395 1.00 24.15 92 VAL A C 1
ATOM 751 O O . VAL A 1 101 ? 25.226 41.460 12.158 1.00 23.78 92 VAL A O 1
ATOM 755 N N . GLY A 1 102 ? 26.554 42.834 13.345 1.00 23.43 93 GLY A N 1
ATOM 756 C CA . GLY A 1 102 ? 25.441 43.415 14.094 1.00 23.31 93 GLY A CA 1
ATOM 757 C C . GLY A 1 102 ? 24.961 42.638 15.308 1.00 23.27 93 GLY A C 1
ATOM 758 O O . GLY A 1 102 ? 24.010 43.047 15.978 1.00 23.61 93 GLY A O 1
ATOM 759 N N . MET A 1 103 ? 25.608 41.510 15.582 1.00 22.80 94 MET A N 1
ATOM 760 C CA . MET A 1 103 ? 25.362 40.753 16.796 1.00 23.12 94 MET A CA 1
ATOM 761 C C . MET A 1 103 ? 26.448 41.088 17.816 1.00 23.08 94 MET A C 1
ATOM 762 O O . MET A 1 103 ? 27.641 40.951 17.530 1.00 22.98 94 MET A O 1
ATOM 767 N N . ALA A 1 104 ? 26.023 41.550 18.990 1.00 23.27 95 ALA A N 1
ATOM 768 C CA . ALA A 1 104 ? 26.947 41.848 20.090 1.00 23.35 95 ALA A CA 1
ATOM 769 C C . ALA A 1 104 ? 27.727 40.599 20.508 1.00 23.52 95 ALA A C 1
ATOM 770 O O . ALA A 1 104 ? 27.218 39.475 20.372 1.00 23.56 95 ALA A O 1
ATOM 772 N N . PRO A 1 105 ? 28.981 40.776 20.970 1.00 23.35 96 PRO A N 1
ATOM 773 C CA . PRO A 1 105 ? 29.736 39.654 21.533 1.00 23.00 96 PRO A CA 1
ATOM 774 C C . PRO A 1 105 ? 28.906 38.835 22.527 1.00 22.58 96 PRO A C 1
ATOM 775 O O . PRO A 1 105 ? 28.257 39.388 23.430 1.00 22.66 96 PRO A O 1
ATOM 779 N N . THR A 1 106 ? 28.898 37.521 22.322 1.00 21.92 97 THR A N 1
ATOM 780 C CA . THR A 1 106 ? 28.168 36.602 23.183 1.00 21.38 97 THR A CA 1
ATOM 781 C C . THR A 1 106 ? 29.119 35.972 24.196 1.00 21.56 97 THR A C 1
ATOM 782 O O . THR A 1 106 ? 28.679 35.374 25.179 1.00 21.82 97 THR A O 1
ATOM 786 N N . GLY A 1 107 ? 30.416 36.082 23.924 1.00 22.02 98 GLY A N 1
ATOM 787 C CA . GLY A 1 107 ? 31.448 35.485 24.771 1.00 22.34 98 GLY A CA 1
ATOM 788 C C . GLY A 1 107 ? 31.485 33.972 24.679 1.00 22.59 98 GLY A C 1
ATOM 789 O O . GLY A 1 107 ? 32.128 33.311 25.498 1.00 22.54 98 GLY A O 1
ATOM 790 N N . ARG A 1 108 ? 30.797 33.422 23.674 1.00 22.46 99 ARG A N 1
ATOM 791 C CA . ARG A 1 108 ? 30.629 31.967 23.567 1.00 22.24 99 ARG A CA 1
ATOM 792 C C . ARG A 1 108 ? 31.782 31.293 22.844 1.00 21.83 99 ARG A C 1
ATOM 793 O O . ARG A 1 108 ? 32.239 31.771 21.806 1.00 21.74 99 ARG A O 1
ATOM 801 N N . LEU A 1 109 ? 32.242 30.174 23.396 1.00 21.67 100 LEU A N 1
ATOM 802 C CA . LEU A 1 109 ? 33.138 29.281 22.683 1.00 21.92 100 LEU A CA 1
ATOM 803 C C . LEU A 1 109 ? 32.377 28.643 21.531 1.00 22.31 100 LEU A C 1
ATOM 804 O O . LEU A 1 109 ? 31.180 28.379 21.648 1.00 22.36 100 LEU A O 1
ATOM 809 N N . PHE A 1 110 ? 33.078 28.382 20.435 1.00 22.00 101 PHE A N 1
ATOM 810 C CA . PHE A 1 110 ? 32.509 27.619 19.326 1.00 22.06 101 PHE A CA 1
ATOM 811 C C . PHE A 1 110 ? 33.615 26.911 18.561 1.00 21.70 101 PHE A C 1
ATOM 812 O O . PHE A 1 110 ? 34.811 27.254 18.670 1.00 21.42 101 PHE A O 1
ATOM 820 N N . SER A 1 111 ? 33.202 25.919 17.782 1.00 21.06 102 SER A N 1
ATOM 821 C CA . SER A 1 111 ? 34.044 25.300 16.780 1.00 20.54 102 SER A CA 1
ATOM 822 C C . SER A 1 111 ? 33.166 24.894 15.6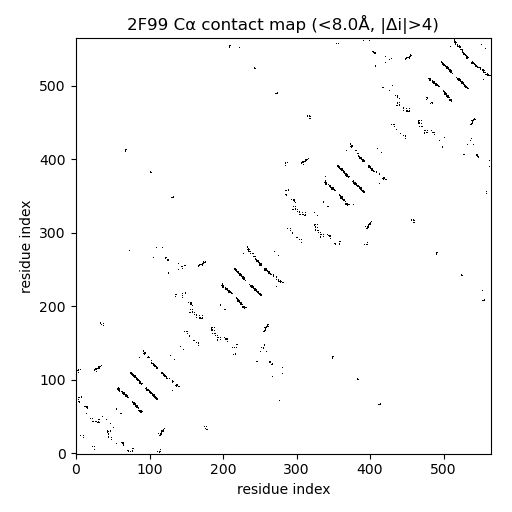04 1.00 21.27 102 SER A C 1
ATOM 823 O O . SER A 1 111 ? 32.092 24.305 15.787 1.00 21.87 102 SER A O 1
ATOM 827 N N . GLY A 1 112 ? 33.630 25.200 14.400 1.00 21.06 103 GLY A N 1
ATOM 828 C CA . GLY A 1 112 ? 32.846 24.951 13.193 1.00 20.83 103 GLY A CA 1
ATOM 829 C C . GLY A 1 112 ? 33.733 24.532 12.044 1.00 20.71 103 GLY A C 1
ATOM 830 O O . GLY A 1 112 ? 34.712 25.211 11.736 1.00 20.55 103 GLY A O 1
ATOM 831 N N . GLU A 1 113 ? 33.398 23.405 11.420 1.00 20.53 104 GLU A N 1
ATOM 832 C CA . GLU A 1 113 ? 34.057 22.974 10.191 1.00 20.72 104 GLU A CA 1
ATOM 833 C C . GLU A 1 113 ? 33.890 24.015 9.092 1.00 20.97 104 GLU A C 1
ATOM 834 O O . GLU A 1 113 ? 32.911 24.776 9.080 1.00 19.88 104 GLU A O 1
ATOM 840 N N . GLN A 1 114 ? 34.848 24.026 8.165 1.00 20.96 105 GLN A N 1
ATOM 841 C CA . GLN A 1 114 ? 34.814 24.931 7.021 1.00 21.85 105 GLN A CA 1
ATOM 842 C C . GLN A 1 114 ? 35.300 24.199 5.778 1.00 22.10 105 GLN A C 1
ATOM 843 O O . GLN A 1 114 ? 36.157 23.324 5.863 1.00 22.26 105 GLN A O 1
ATOM 849 N N . ILE A 1 115 ? 34.736 24.546 4.627 1.00 22.70 106 ILE A N 1
ATOM 850 C CA . ILE A 1 115 ? 35.289 24.106 3.346 1.00 23.71 106 ILE A CA 1
ATOM 851 C C . ILE A 1 115 ? 35.756 25.348 2.603 1.00 24.37 106 ILE A C 1
ATOM 852 O O . ILE A 1 115 ? 35.000 26.317 2.469 1.00 24.41 106 ILE A O 1
ATOM 857 N N . HIS A 1 116 ? 37.002 25.311 2.133 1.00 24.50 107 HIS A N 1
ATOM 858 C CA . HIS A 1 116 ? 37.580 26.414 1.373 1.00 25.22 107 HIS A CA 1
ATOM 859 C C . HIS A 1 116 ? 37.917 25.939 -0.036 1.00 25.93 107 HIS A C 1
ATOM 860 O O . HIS A 1 116 ? 38.465 24.846 -0.213 1.00 25.58 107 HIS A O 1
ATOM 867 N N . LEU A 1 117 ? 37.573 26.761 -1.023 1.00 26.56 108 LEU A N 1
ATOM 868 C CA . LEU A 1 117 ? 37.938 26.535 -2.412 1.00 28.13 108 LEU A CA 1
ATOM 869 C C . LEU A 1 117 ? 38.836 27.679 -2.853 1.00 28.67 108 LEU A C 1
ATOM 870 O O . LEU A 1 117 ? 38.468 28.849 -2.711 1.00 28.43 108 LEU A O 1
ATOM 875 N N . LEU A 1 118 ? 40.005 27.330 -3.385 1.00 29.77 109 LEU A N 1
ATOM 876 C CA . LEU A 1 118 ? 41.019 28.316 -3.762 1.00 30.79 109 LEU A CA 1
ATOM 877 C C . LEU A 1 118 ? 41.438 28.104 -5.213 1.00 31.73 109 LEU A C 1
ATOM 878 O O . LEU A 1 118 ? 41.723 26.973 -5.628 1.00 31.68 109 LEU A O 1
ATOM 883 N N . HIS A 1 119 ? 41.475 29.188 -5.979 1.00 32.66 110 HIS A N 1
ATOM 884 C CA . HIS A 1 119 ? 41.960 29.125 -7.353 1.00 33.97 110 HIS A CA 1
ATOM 885 C C . HIS A 1 119 ? 43.276 29.874 -7.459 1.00 34.51 110 HIS A C 1
ATOM 886 O O . HIS A 1 119 ? 43.386 31.020 -7.007 1.00 34.19 110 HIS A O 1
ATOM 893 N N . PHE A 1 120 ? 44.263 29.207 -8.050 1.00 35.64 111 PHE A N 1
ATOM 894 C CA . PHE A 1 120 ? 45.600 29.773 -8.242 1.00 36.79 111 PHE A CA 1
ATOM 895 C C . PHE A 1 120 ? 45.764 30.364 -9.634 1.00 37.36 111 PHE A C 1
ATOM 896 O O . PHE A 1 120 ? 45.329 29.773 -10.628 1.00 37.05 111 PHE A O 1
ATOM 904 N N . VAL A 1 121 ? 46.365 31.550 -9.680 1.00 38.52 112 VAL A N 1
ATOM 905 C CA . VAL A 1 121 ? 46.794 32.197 -10.925 1.00 39.55 112 VAL A CA 1
ATOM 906 C C . VAL A 1 121 ? 48.199 32.759 -10.665 1.00 40.15 112 VAL A C 1
ATOM 907 O O . VAL A 1 121 ? 48.458 33.334 -9.599 1.00 40.37 112 VAL A O 1
ATOM 911 N N . ASP A 1 122 ? 49.106 32.569 -11.626 1.00 41.04 113 ASP A N 1
ATOM 912 C CA . ASP A 1 122 ? 50.500 33.026 -11.503 1.00 41.35 113 ASP A CA 1
ATOM 913 C C . ASP A 1 122 ? 51.164 32.470 -10.234 1.00 41.12 113 ASP A C 1
ATOM 914 O O . ASP A 1 122 ? 52.016 33.126 -9.630 1.00 41.36 113 ASP A O 1
ATOM 919 N N . GLY A 1 123 ? 50.751 31.270 -9.826 1.00 40.54 114 GLY A N 1
ATOM 920 C CA . GLY A 1 123 ? 51.298 30.609 -8.638 1.00 39.79 114 GLY A CA 1
ATOM 921 C C . GLY A 1 123 ? 50.906 31.225 -7.301 1.00 39.40 114 GLY A C 1
ATOM 922 O O . GLY A 1 123 ? 51.504 30.905 -6.272 1.00 39.66 114 GLY A O 1
ATOM 923 N N . LYS A 1 124 ? 49.910 32.112 -7.315 1.00 38.64 115 LYS A N 1
ATOM 924 C CA . LYS A 1 124 ? 49.408 32.747 -6.093 1.00 37.99 115 LYS A CA 1
ATOM 925 C C . LYS A 1 124 ? 47.889 32.580 -5.994 1.00 36.99 115 LYS A C 1
ATOM 926 O O . LYS A 1 124 ? 47.221 32.362 -7.006 1.00 36.72 115 LYS A O 1
ATOM 932 N N . ILE A 1 125 ? 47.359 32.684 -4.776 1.00 36.07 116 ILE A N 1
ATOM 933 C CA . ILE A 1 125 ? 45.916 32.529 -4.534 1.00 35.06 116 ILE A CA 1
ATOM 934 C C . ILE A 1 125 ? 45.150 33.722 -5.098 1.00 34.04 116 ILE A C 1
ATOM 935 O O . ILE A 1 125 ? 45.290 34.846 -4.621 1.00 34.03 116 ILE A O 1
ATOM 940 N N . HIS A 1 126 ? 44.329 33.454 -6.105 1.00 33.18 117 HIS A N 1
ATOM 941 C CA . HIS A 1 126 ? 43.635 34.494 -6.849 1.00 32.66 117 HIS A CA 1
ATOM 942 C C . HIS A 1 126 ? 42.158 34.645 -6.467 1.00 31.87 117 HIS A C 1
ATOM 943 O O . HIS A 1 126 ? 41.623 35.758 -6.464 1.00 31.59 117 HIS A O 1
ATOM 950 N N . HIS A 1 127 ? 41.499 33.525 -6.171 1.00 30.82 118 HIS A N 1
ATOM 951 C CA . HIS A 1 127 ? 40.093 33.548 -5.760 1.00 30.01 118 HIS A CA 1
ATOM 952 C C . HIS A 1 127 ? 39.916 32.602 -4.582 1.00 29.14 118 HIS A C 1
ATOM 953 O O . HIS A 1 127 ? 40.440 31.492 -4.596 1.00 29.08 118 HIS A O 1
ATOM 960 N N . HIS A 1 128 ? 39.191 33.057 -3.564 1.00 28.10 119 HIS A N 1
ATOM 961 C CA . HIS A 1 128 ? 39.061 32.314 -2.323 1.00 27.34 119 HIS A CA 1
ATOM 962 C C . HIS A 1 128 ? 37.609 32.339 -1.865 1.00 26.86 119 HIS A C 1
ATOM 963 O O . HIS A 1 128 ? 37.062 33.400 -1.557 1.00 26.73 119 HIS A O 1
ATOM 970 N N . ARG A 1 129 ? 36.987 31.166 -1.843 1.00 26.27 120 ARG A N 1
ATOM 971 C CA . ARG A 1 129 ? 35.637 31.039 -1.310 1.00 25.44 120 ARG A CA 1
ATOM 972 C C . ARG A 1 129 ? 35.731 30.138 -0.100 1.00 25.28 120 ARG A C 1
ATOM 973 O O . ARG A 1 129 ? 36.385 29.093 -0.144 1.00 24.62 120 ARG A O 1
ATOM 981 N N . ASP A 1 130 ? 35.100 30.546 0.990 1.00 24.80 121 ASP A N 1
ATOM 982 C CA . ASP A 1 130 ? 34.976 29.622 2.082 1.00 24.91 121 ASP A CA 1
ATOM 983 C C . ASP A 1 130 ? 33.600 29.631 2.709 1.00 23.43 121 ASP A C 1
ATOM 984 O O . ASP A 1 130 ? 32.903 30.650 2.732 1.00 22.60 121 ASP A O 1
ATOM 989 N N . TRP A 1 131 ? 33.229 28.449 3.181 1.00 22.24 122 TRP A N 1
ATOM 990 C CA . TRP A 1 131 ? 31.922 28.193 3.742 1.00 20.96 122 TRP A CA 1
ATOM 991 C C . TRP A 1 131 ? 32.162 27.784 5.180 1.00 20.42 122 TRP A C 1
ATOM 992 O O . TRP A 1 131 ? 32.539 26.638 5.434 1.00 20.67 122 TRP A O 1
ATOM 1003 N N . PRO A 1 132 ? 32.002 28.730 6.119 1.00 19.62 123 PRO A N 1
ATOM 1004 C CA . PRO A 1 132 ? 31.948 28.407 7.533 1.00 19.36 123 PRO A CA 1
ATOM 1005 C C . PRO A 1 132 ? 30.708 27.561 7.818 1.00 18.81 123 PRO A C 1
ATOM 1006 O O . PRO A 1 132 ? 29.783 27.491 6.980 1.00 18.68 123 PRO A O 1
ATOM 1010 N N . ASP A 1 133 ? 30.693 26.918 8.979 1.00 18.52 124 ASP A N 1
ATOM 1011 C CA . ASP A 1 133 ? 29.464 26.315 9.484 1.00 18.82 124 ASP A CA 1
ATOM 1012 C C . ASP A 1 133 ? 28.682 27.412 10.208 1.00 18.46 124 ASP A C 1
ATOM 1013 O O . ASP A 1 133 ? 28.711 27.506 11.441 1.00 18.06 124 ASP A O 1
ATOM 1018 N N . TYR A 1 134 ? 27.996 28.252 9.430 1.00 17.88 125 TYR A N 1
ATOM 1019 C CA . TYR A 1 134 ? 27.246 29.365 9.992 1.00 17.71 125 TYR A CA 1
ATOM 1020 C C . TYR A 1 134 ? 26.214 28.919 11.023 1.00 17.48 125 TYR A C 1
ATOM 1021 O O . TYR A 1 134 ? 26.150 29.465 12.129 1.00 16.94 125 TYR A O 1
ATOM 1030 N N . GLN A 1 135 ? 25.375 27.958 10.645 1.00 16.74 126 GLN A N 1
ATOM 1031 C CA . GLN A 1 135 ? 24.283 27.548 11.523 1.00 16.56 126 GLN A CA 1
ATOM 1032 C C . GLN A 1 135 ? 24.801 26.875 12.783 1.00 16.70 126 GLN A C 1
ATOM 1033 O O . GLN A 1 135 ? 24.311 27.157 13.869 1.00 16.82 126 GLN A O 1
ATOM 1039 N N . GLY A 1 136 ? 25.793 26.004 12.622 1.00 16.49 127 GLY A N 1
ATOM 1040 C CA . GLY A 1 136 ? 26.428 25.330 13.765 1.00 17.37 127 GLY A CA 1
ATOM 1041 C C . GLY A 1 136 ? 27.067 26.331 14.704 1.00 17.81 127 GLY A C 1
ATOM 1042 O O . GLY A 1 136 ? 26.935 26.225 15.924 1.00 17.84 127 GLY A O 1
ATOM 1043 N N . THR A 1 137 ? 27.743 27.328 14.133 1.00 18.03 128 THR A N 1
ATOM 1044 C CA . THR A 1 137 ? 28.337 28.397 14.942 1.00 18.33 128 THR A CA 1
ATOM 1045 C C . THR A 1 137 ? 27.263 29.197 15.664 1.00 18.04 128 THR A C 1
ATOM 1046 O O . THR A 1 137 ? 27.354 29.415 16.868 1.00 17.86 128 THR A O 1
ATOM 1050 N N . TYR A 1 138 ? 26.227 29.605 14.934 1.00 17.88 129 TYR A N 1
ATOM 1051 C CA . TYR A 1 138 ? 25.128 30.378 15.501 1.00 18.24 129 TYR A CA 1
ATOM 1052 C C . TYR A 1 138 ? 24.485 29.660 16.707 1.00 18.14 129 TYR A C 1
ATOM 1053 O O . TYR A 1 138 ? 24.232 30.278 17.740 1.00 18.29 129 TYR A O 1
ATOM 1062 N N . ARG A 1 139 ? 24.230 28.359 16.568 1.00 18.16 130 ARG A N 1
ATOM 1063 C CA . ARG A 1 139 ? 23.725 27.544 17.672 1.00 17.86 130 ARG A CA 1
ATOM 1064 C C . ARG A 1 139 ? 24.650 27.604 18.894 1.00 18.43 130 ARG A C 1
ATOM 1065 O O . ARG A 1 139 ? 24.204 27.865 20.007 1.00 18.30 130 ARG A O 1
ATOM 1073 N N . GLN A 1 140 ? 25.940 27.384 18.673 1.00 19.11 131 GLN A N 1
ATOM 1074 C CA . GLN A 1 140 ? 26.920 27.400 19.770 1.00 19.93 131 GLN A CA 1
ATOM 1075 C C . GLN A 1 140 ? 27.043 28.790 20.408 1.00 20.40 131 GLN A C 1
ATOM 1076 O O . GLN A 1 140 ? 27.416 28.911 21.585 1.00 21.06 131 GLN A O 1
ATOM 1082 N N . LEU A 1 141 ? 26.704 29.833 19.651 1.00 20.46 132 LEU A N 1
ATOM 1083 C CA . LEU A 1 141 ? 26.682 31.193 20.198 1.00 20.71 132 LEU A CA 1
ATOM 1084 C C . LEU A 1 141 ? 25.393 31.483 20.981 1.00 20.37 132 LEU A C 1
ATOM 1085 O O . LEU A 1 141 ? 25.186 32.594 21.465 1.00 20.36 132 LEU A O 1
ATOM 1090 N N . GLY A 1 142 ? 24.528 30.479 21.108 1.00 20.26 133 GLY A N 1
ATOM 1091 C CA . GLY A 1 142 ? 23.249 30.648 21.812 1.00 19.93 133 GLY A CA 1
ATOM 1092 C C . GLY A 1 142 ? 22.196 31.365 20.977 1.00 19.81 133 GLY A C 1
ATOM 1093 O O . GLY A 1 142 ? 21.225 31.922 21.513 1.00 19.57 133 GLY A O 1
ATOM 1094 N N . GLU A 1 143 ? 22.379 31.336 19.658 1.00 19.44 134 GLU A N 1
ATOM 1095 C CA . GLU A 1 143 ? 21.436 31.950 18.715 1.00 19.87 134 GLU A CA 1
ATOM 1096 C C . GLU A 1 143 ? 21.071 33.400 19.066 1.00 20.11 134 GLU A C 1
ATOM 1097 O O . GLU A 1 143 ? 19.902 33.716 19.327 1.00 20.48 134 GLU A O 1
ATOM 1103 N N . PRO A 1 144 ? 22.080 34.289 19.091 1.00 20.30 135 PRO A N 1
ATOM 1104 C CA . PRO A 1 144 ? 21.825 35.680 19.442 1.00 20.89 135 PRO A CA 1
ATOM 1105 C C . PRO A 1 144 ? 20.910 36.412 18.461 1.00 21.04 135 PRO A C 1
ATOM 1106 O O . PRO A 1 144 ? 20.939 36.150 17.255 1.00 20.87 135 PRO A O 1
ATOM 1110 N N . TRP A 1 145 ? 20.105 37.318 18.998 1.00 21.50 136 TRP A N 1
ATOM 1111 C CA . TRP A 1 145 ? 19.344 38.260 18.197 1.00 22.46 136 TRP A CA 1
ATOM 1112 C C . TRP A 1 145 ? 20.244 39.442 17.859 1.00 23.19 136 TRP A C 1
ATOM 1113 O O . TRP A 1 145 ? 20.898 40.001 18.756 1.00 22.99 136 TRP A O 1
ATOM 1124 N N . PRO A 1 146 ? 20.309 39.819 16.570 1.00 23.71 137 PRO A N 1
ATOM 1125 C CA . PRO A 1 146 ? 21.075 41.009 16.206 1.00 24.37 137 PRO A CA 1
ATOM 1126 C C . PRO A 1 146 ? 20.559 42.274 16.895 1.00 25.51 137 PRO A C 1
ATOM 1127 O O . PRO A 1 146 ? 19.354 42.409 17.135 1.00 25.05 137 PRO A O 1
ATOM 1131 N N . GLU A 1 147 ? 21.476 43.181 17.222 1.00 26.65 138 GLU A N 1
ATOM 1132 C CA . GLU A 1 147 ? 21.109 44.455 17.826 1.00 28.63 138 GLU A CA 1
ATOM 1133 C C . GLU A 1 147 ? 21.000 45.558 16.767 1.00 29.14 138 GLU A C 1
ATOM 1134 O O . GLU A 1 147 ? 20.318 46.562 16.974 1.00 29.43 138 GLU A O 1
ATOM 1140 N N . THR A 1 148 ? 21.660 45.354 15.629 1.00 30.08 139 THR A N 1
ATOM 1141 C CA . THR A 1 148 ? 21.645 46.320 14.532 1.00 31.23 139 THR A CA 1
ATOM 1142 C C . THR A 1 148 ? 21.936 45.646 13.186 1.00 31.59 139 THR A C 1
ATOM 1143 O O . THR A 1 148 ? 22.491 44.542 13.149 1.00 31.04 139 THR A O 1
ATOM 1147 N N . GLU A 1 149 ? 21.542 46.306 12.095 1.00 32.49 140 GLU A N 1
ATOM 1148 C CA . GLU A 1 149 ? 21.978 45.921 10.747 1.00 33.48 140 GLU A CA 1
ATOM 1149 C C . GLU A 1 149 ? 23.439 46.299 10.563 1.00 35.08 140 GLU A C 1
ATOM 1150 O O . GLU A 1 149 ? 23.852 47.411 10.929 1.00 35.34 140 GLU A O 1
ATOM 1156 N N . HIS A 1 150 ? 24.214 45.385 9.982 1.00 36.39 141 HIS A N 1
ATOM 1157 C CA . HIS A 1 150 ? 25.634 45.621 9.737 1.00 37.38 141 HIS A CA 1
ATOM 1158 C C . HIS A 1 150 ? 25.870 46.636 8.608 1.00 37.86 141 HIS A C 1
ATOM 1159 O O . HIS A 1 150 ? 25.441 46.436 7.466 1.00 38.68 141 HIS A O 1
ATOM 1166 N N . ARG B 1 10 ? -1.815 37.461 15.851 1.00 37.93 1 ARG B N 1
ATOM 1167 C CA . ARG B 1 10 ? -1.286 37.614 14.461 1.00 37.57 1 ARG B CA 1
ATOM 1168 C C . ARG B 1 10 ? -0.131 38.610 14.390 1.00 36.41 1 ARG B C 1
ATOM 1169 O O . ARG B 1 10 ? -0.267 39.776 14.763 1.00 36.90 1 ARG B O 1
ATOM 1177 N N . SER B 1 11 ? 1.005 38.140 13.895 1.00 34.68 2 SER B N 1
ATOM 1178 C CA . SER B 1 11 ? 2.142 39.002 13.671 1.00 32.76 2 SER B CA 1
ATOM 1179 C C . SER B 1 11 ? 2.175 39.383 12.203 1.00 31.85 2 SER B C 1
ATOM 1180 O O . SER B 1 11 ? 2.290 38.510 11.335 1.00 31.38 2 SER B O 1
ATOM 1183 N N . GLU B 1 12 ? 2.076 40.683 11.926 1.00 30.31 3 GLU B N 1
ATOM 1184 C CA . GLU B 1 12 ? 2.255 41.180 10.566 1.00 29.44 3 GLU B CA 1
ATOM 1185 C C . GLU B 1 12 ? 3.649 40.867 10.045 1.00 27.97 3 GLU B C 1
ATOM 1186 O O . GLU B 1 12 ? 3.813 40.562 8.864 1.00 27.44 3 GLU B O 1
ATOM 1192 N N . GLN B 1 13 ? 4.643 40.940 10.930 1.00 26.75 4 GLN B N 1
ATOM 1193 C CA . GLN B 1 13 ? 6.025 40.640 10.553 1.00 26.03 4 GLN B CA 1
ATOM 1194 C C . GLN B 1 13 ? 6.169 39.184 10.132 1.00 25.05 4 GLN B C 1
ATOM 1195 O O . GLN B 1 13 ? 6.749 38.892 9.089 1.00 25.27 4 GLN B O 1
ATOM 1201 N N . ILE B 1 14 ? 5.641 38.267 10.938 1.00 24.55 5 ILE B N 1
ATOM 1202 C CA . ILE B 1 14 ? 5.765 36.846 10.608 1.00 24.47 5 ILE B CA 1
ATOM 1203 C C . ILE B 1 14 ? 4.978 36.537 9.336 1.00 24.05 5 ILE B C 1
ATOM 1204 O O . ILE B 1 14 ? 5.453 35.797 8.477 1.00 23.93 5 ILE B O 1
ATOM 1209 N N . ALA B 1 15 ? 3.801 37.151 9.196 1.00 23.76 6 ALA B N 1
ATOM 1210 C CA . ALA B 1 15 ? 3.006 37.006 7.978 1.00 23.55 6 ALA B CA 1
ATOM 1211 C C . ALA B 1 15 ? 3.798 37.458 6.737 1.00 23.37 6 ALA B C 1
ATOM 1212 O O . ALA B 1 15 ? 3.785 36.790 5.708 1.00 23.01 6 ALA B O 1
ATOM 1214 N N . ALA B 1 16 ? 4.497 38.582 6.851 1.00 23.54 7 ALA B N 1
ATOM 1215 C CA . ALA B 1 16 ? 5.302 39.112 5.746 1.00 23.87 7 ALA B CA 1
ATOM 1216 C C . ALA B 1 16 ? 6.426 38.151 5.368 1.00 23.67 7 ALA B C 1
ATOM 1217 O O . ALA B 1 16 ? 6.670 37.912 4.191 1.00 23.72 7 ALA B O 1
ATOM 1219 N N . VAL B 1 17 ? 7.102 37.596 6.372 1.00 23.62 8 VAL B N 1
ATOM 1220 C CA . VAL B 1 17 ? 8.176 36.625 6.136 1.00 23.68 8 VAL B CA 1
ATOM 1221 C C . VAL B 1 17 ? 7.615 35.360 5.459 1.00 23.77 8 VAL B C 1
ATOM 1222 O O . VAL B 1 17 ? 8.227 34.799 4.554 1.00 24.10 8 VAL B O 1
ATOM 1226 N N . ARG B 1 18 ? 6.439 34.924 5.894 1.00 23.34 9 ARG B N 1
ATOM 1227 C CA . ARG B 1 18 ? 5.762 33.813 5.238 1.00 23.00 9 ARG B CA 1
ATOM 1228 C C . ARG B 1 18 ? 5.403 34.082 3.767 1.00 23.14 9 ARG B C 1
ATOM 1229 O O . ARG B 1 18 ? 5.424 33.164 2.960 1.00 23.33 9 ARG B O 1
ATOM 1237 N N . ARG B 1 19 ? 5.099 35.332 3.417 1.00 23.54 10 ARG B N 1
ATOM 1238 C CA . ARG B 1 19 ? 4.896 35.688 2.007 1.00 23.93 10 ARG B CA 1
ATOM 1239 C C . ARG B 1 19 ? 6.207 35.552 1.223 1.00 24.21 10 ARG B C 1
ATOM 1240 O O . ARG B 1 19 ? 6.223 35.064 0.093 1.00 23.68 10 ARG B O 1
ATOM 1248 N N . MET B 1 20 ? 7.302 35.984 1.841 1.00 24.38 11 MET B N 1
ATOM 1249 C CA . MET B 1 20 ? 8.637 35.804 1.290 1.00 25.91 11 MET B CA 1
ATOM 1250 C C . MET B 1 20 ? 8.933 34.328 1.013 1.00 25.57 11 MET B C 1
ATOM 1251 O O . MET B 1 20 ? 9.428 33.968 -0.060 1.00 26.07 11 MET B O 1
ATOM 1259 N N . VAL B 1 21 ? 8.652 33.482 2.000 1.00 25.44 12 VAL B N 1
ATOM 1260 C CA . VAL B 1 21 ? 8.906 32.050 1.881 1.00 25.53 12 VAL B CA 1
ATOM 1261 C C . VAL B 1 21 ? 8.059 31.489 0.743 1.00 25.93 12 VAL B C 1
ATOM 1262 O O . VAL B 1 21 ? 8.557 30.730 -0.104 1.00 25.59 12 VAL B O 1
ATOM 1266 N N . GLU B 1 22 ? 6.790 31.901 0.703 1.00 26.11 13 GLU B N 1
ATOM 1267 C CA . GLU B 1 22 ? 5.874 31.485 -0.353 1.00 26.79 13 GLU B CA 1
ATOM 1268 C C . GLU B 1 22 ? 6.380 31.874 -1.755 1.00 27.16 13 GLU B C 1
ATOM 1269 O O . GLU B 1 22 ? 6.198 31.118 -2.709 1.00 26.91 13 GLU B O 1
ATOM 1275 N N . ALA B 1 23 ? 7.028 33.038 -1.868 1.00 27.21 14 ALA B N 1
ATOM 1276 C CA . ALA B 1 23 ? 7.591 33.479 -3.145 1.00 27.60 14 ALA B CA 1
ATOM 1277 C C . ALA B 1 23 ? 8.674 32.529 -3.647 1.00 27.78 14 ALA B C 1
ATOM 1278 O O . ALA B 1 23 ? 8.717 32.232 -4.841 1.00 28.36 14 ALA B O 1
ATOM 1280 N N . TYR B 1 24 ? 9.531 32.039 -2.748 1.00 28.01 15 TYR B N 1
ATOM 1281 C CA . TYR B 1 24 ? 10.538 31.041 -3.136 1.00 28.00 15 TYR B CA 1
ATOM 1282 C C . TYR B 1 24 ? 9.869 29.765 -3.657 1.00 28.07 15 TYR B C 1
ATOM 1283 O O . TYR B 1 24 ? 10.330 29.156 -4.625 1.00 28.06 15 TYR B O 1
ATOM 1292 N N . ASN B 1 25 ? 8.773 29.378 -3.014 1.00 27.03 16 ASN B N 1
ATOM 1293 C CA . ASN B 1 25 ? 8.058 28.162 -3.354 1.00 26.79 16 ASN B CA 1
ATOM 1294 C C . ASN B 1 25 ? 7.327 28.241 -4.688 1.00 26.60 16 ASN B C 1
ATOM 1295 O O . ASN B 1 25 ? 7.454 27.346 -5.526 1.00 26.90 16 ASN B O 1
ATOM 1300 N N . THR B 1 26 ? 6.565 29.313 -4.879 1.00 25.62 17 THR B N 1
ATOM 1301 C CA . THR B 1 26 ? 5.747 29.464 -6.080 1.00 25.61 17 THR B CA 1
ATOM 1302 C C . THR B 1 26 ? 6.514 30.059 -7.256 1.00 25.46 17 THR B C 1
ATOM 1303 O O . THR B 1 26 ? 6.132 29.856 -8.410 1.00 25.08 17 THR B O 1
ATOM 1307 N N . GLY B 1 27 ? 7.564 30.824 -6.965 1.00 25.34 18 GLY B N 1
ATOM 1308 C CA . GLY B 1 27 ? 8.248 31.596 -8.004 1.00 25.98 18 GLY B CA 1
ATOM 1309 C C . GLY B 1 27 ? 7.458 32.830 -8.419 1.00 26.16 18 GLY B C 1
ATOM 1310 O O . GLY B 1 27 ? 7.865 33.557 -9.329 1.00 26.34 18 GLY B O 1
ATOM 1311 N N . LYS B 1 28 ? 6.326 33.070 -7.756 1.00 26.51 19 LYS B N 1
ATOM 1312 C CA . LYS B 1 28 ? 5.444 34.204 -8.084 1.00 27.06 19 LYS B CA 1
ATOM 1313 C C . LYS B 1 28 ? 5.825 35.450 -7.281 1.00 26.81 19 LYS B C 1
ATOM 1314 O O . LYS B 1 28 ? 5.588 35.519 -6.072 1.00 26.98 19 LYS B O 1
ATOM 1320 N N . THR B 1 29 ? 6.413 36.430 -7.963 1.00 26.27 20 THR B N 1
ATOM 1321 C CA . THR B 1 29 ? 7.008 37.583 -7.294 1.00 25.87 20 THR B CA 1
ATOM 1322 C C . THR B 1 29 ? 6.418 38.921 -7.731 1.00 25.97 20 THR B C 1
ATOM 1323 O O . THR B 1 29 ? 7.009 39.969 -7.476 1.00 25.52 20 THR B O 1
ATOM 1327 N N . ASP B 1 30 ? 5.247 38.905 -8.363 1.00 25.86 21 ASP B N 1
ATOM 1328 C CA . ASP B 1 30 ? 4.680 40.157 -8.885 1.00 26.05 21 ASP B CA 1
ATOM 1329 C C . ASP B 1 30 ? 4.359 41.161 -7.785 1.00 25.90 21 ASP B C 1
ATOM 1330 O O . ASP B 1 30 ? 4.395 42.372 -8.014 1.00 25.42 21 ASP B O 1
ATOM 1335 N N . ASP B 1 31 ? 4.088 40.646 -6.586 1.00 25.83 22 ASP B N 1
ATOM 1336 C CA . ASP B 1 31 ? 3.620 41.470 -5.478 1.00 26.24 22 ASP B CA 1
ATOM 1337 C C . ASP B 1 31 ? 4.674 41.725 -4.387 1.00 25.94 22 ASP B C 1
ATOM 1338 O O . ASP B 1 31 ? 4.320 42.133 -3.282 1.00 26.08 22 ASP B O 1
ATOM 1346 N N . VAL B 1 32 ? 5.953 41.489 -4.687 1.00 25.64 23 VAL B N 1
ATOM 1347 C CA . VAL B 1 32 ? 7.013 41.585 -3.658 1.00 25.55 23 VAL B CA 1
ATOM 1348 C C . VAL B 1 32 ? 7.157 42.972 -3.024 1.00 25.51 23 VAL B C 1
ATOM 1349 O O . VAL B 1 32 ? 7.612 43.083 -1.881 1.00 25.37 23 VAL B O 1
ATOM 1353 N N . ALA B 1 33 ? 6.760 44.019 -3.755 1.00 25.16 24 ALA B N 1
ATOM 1354 C CA . ALA B 1 33 ? 6.803 45.383 -3.225 1.00 25.34 24 ALA B CA 1
ATOM 1355 C C . ALA B 1 33 ? 5.886 45.581 -2.015 1.00 25.50 24 ALA B C 1
ATOM 1356 O O . ALA B 1 33 ? 6.062 46.539 -1.261 1.00 25.74 24 ALA B O 1
ATOM 1358 N N . ASP B 1 34 ? 4.918 44.679 -1.841 1.00 25.27 25 ASP B N 1
ATOM 1359 C CA . ASP B 1 34 ? 4.024 44.698 -0.682 1.00 25.49 25 ASP B CA 1
ATOM 1360 C C . ASP B 1 34 ? 4.767 44.514 0.642 1.00 25.56 25 ASP B C 1
ATOM 1361 O O . ASP B 1 34 ? 4.377 45.093 1.656 1.00 25.57 25 ASP B O 1
ATOM 1366 N N . TYR B 1 35 ? 5.828 43.710 0.632 1.00 25.16 26 TYR B N 1
ATOM 1367 C CA . TYR B 1 35 ? 6.517 43.353 1.879 1.00 25.66 26 TYR B CA 1
ATOM 1368 C C . TYR B 1 35 ? 8.033 43.534 1.861 1.00 25.48 26 TYR B C 1
ATOM 1369 O O . TYR B 1 35 ? 8.684 43.360 2.891 1.00 26.42 26 TYR B O 1
ATOM 1378 N N . ILE B 1 36 ? 8.597 43.872 0.703 1.00 24.63 27 ILE B N 1
ATOM 1379 C CA . ILE B 1 36 ? 10.033 44.110 0.617 1.00 23.74 27 ILE B CA 1
ATOM 1380 C C . ILE B 1 36 ? 10.265 45.616 0.576 1.00 23.57 27 ILE B C 1
ATOM 1381 O O . ILE B 1 36 ? 9.666 46.311 -0.246 1.00 23.83 27 ILE B O 1
ATOM 1386 N N . HIS B 1 37 ? 11.108 46.110 1.485 1.00 23.04 28 HIS B N 1
ATOM 1387 C CA . HIS B 1 37 ? 11.386 47.545 1.604 1.00 22.81 28 HIS B CA 1
ATOM 1388 C C . HIS B 1 37 ? 12.126 48.040 0.357 1.00 22.79 28 HIS B C 1
ATOM 1389 O O . HIS B 1 37 ? 12.936 47.304 -0.211 1.00 22.71 28 HIS B O 1
ATOM 1396 N N . PRO B 1 38 ? 11.849 49.284 -0.085 1.00 23.13 29 PRO B N 1
ATOM 1397 C CA . PRO B 1 38 ? 12.602 49.850 -1.208 1.00 23.16 29 PRO B CA 1
ATOM 1398 C C . PRO B 1 38 ? 14.123 49.772 -1.038 1.00 23.52 29 PRO B C 1
ATOM 1399 O O . PRO B 1 38 ? 14.849 49.660 -2.033 1.00 23.35 29 PRO B O 1
ATOM 1403 N N . GLU B 1 39 ? 14.587 49.808 0.213 1.00 23.63 30 GLU B N 1
ATOM 1404 C CA . GLU B 1 39 ? 16.016 49.792 0.521 1.00 23.85 30 GLU B CA 1
ATOM 1405 C C . GLU B 1 39 ? 16.508 48.420 0.994 1.00 23.76 30 GLU B C 1
ATOM 1406 O O . GLU B 1 39 ? 17.612 48.300 1.534 1.00 24.15 30 GLU B O 1
ATOM 1412 N N . TYR B 1 40 ? 15.689 47.392 0.772 1.00 23.31 31 TYR B N 1
ATOM 1413 C CA . TYR B 1 40 ? 16.034 46.011 1.101 1.00 23.24 31 TYR B CA 1
ATOM 1414 C C . TYR B 1 40 ? 17.428 45.644 0.621 1.00 23.30 31 TYR B C 1
ATOM 1415 O O . TYR B 1 40 ? 17.797 45.891 -0.531 1.00 22.30 31 TYR B O 1
ATOM 1424 N N . MET B 1 41 ? 18.191 45.039 1.521 1.00 23.93 32 MET B N 1
ATOM 1425 C CA . MET B 1 41 ? 19.510 44.541 1.193 1.00 24.91 32 MET B CA 1
ATOM 1426 C C . MET B 1 41 ? 19.688 43.143 1.760 1.00 24.72 32 MET B C 1
ATOM 1427 O O . MET B 1 41 ? 19.166 42.823 2.816 1.00 24.16 32 MET B O 1
ATOM 1432 N N . ASN B 1 42 ? 20.427 42.323 1.024 1.00 24.85 33 ASN B N 1
ATOM 1433 C CA . ASN B 1 42 ? 20.834 41.008 1.457 1.00 25.06 33 ASN B CA 1
ATOM 1434 C C . ASN B 1 42 ? 22.313 40.863 1.103 1.00 25.37 33 ASN B C 1
ATOM 1435 O O . ASN B 1 42 ? 22.659 40.743 -0.079 1.00 25.04 33 ASN B O 1
ATOM 1440 N N . PRO B 1 43 ? 23.200 40.880 2.118 1.00 25.71 34 PRO B N 1
ATOM 1441 C CA . PRO B 1 43 ? 24.640 40.846 1.818 1.00 25.78 34 PRO B CA 1
ATOM 1442 C C . PRO B 1 43 ? 25.099 39.561 1.115 1.00 25.88 34 PRO B C 1
ATOM 1443 O O . PRO B 1 43 ? 26.155 39.553 0.480 1.00 25.25 34 PRO B O 1
ATOM 1447 N N . GLY B 1 44 ? 24.307 38.495 1.213 1.00 26.01 35 GLY B N 1
ATOM 1448 C CA . GLY B 1 44 ? 24.617 37.235 0.520 1.00 26.36 35 GLY B CA 1
ATOM 1449 C C . GLY B 1 44 ? 24.584 37.305 -1.005 1.00 26.63 35 GLY B C 1
ATOM 1450 O O . GLY B 1 44 ? 25.105 36.411 -1.680 1.00 26.95 35 GLY B O 1
ATOM 1451 N N . THR B 1 45 ? 23.996 38.378 -1.537 1.00 26.04 36 THR B N 1
ATOM 1452 C CA . THR B 1 45 ? 23.764 38.570 -2.968 1.00 26.53 36 THR B CA 1
ATOM 1453 C C . THR B 1 45 ? 24.870 39.384 -3.646 1.00 25.94 36 THR B C 1
ATOM 1454 O O . THR B 1 45 ? 24.906 39.490 -4.871 1.00 25.72 36 THR B O 1
ATOM 1458 N N . LEU B 1 46 ? 25.751 39.966 -2.840 1.00 25.68 37 LEU B N 1
ATOM 1459 C CA . LEU B 1 46 ? 26.718 40.961 -3.312 1.00 25.79 37 LEU B CA 1
ATOM 1460 C C . LEU B 1 46 ? 27.636 40.489 -4.438 1.00 25.77 37 LEU B C 1
ATOM 1461 O O . LEU B 1 46 ? 27.978 41.261 -5.331 1.00 25.16 37 LEU B O 1
ATOM 1466 N N . GLU B 1 47 ? 28.020 39.219 -4.397 1.00 25.98 38 GLU B N 1
ATOM 1467 C CA . GLU B 1 47 ? 28.843 38.623 -5.454 1.00 26.82 38 GLU B CA 1
ATOM 1468 C C . GLU B 1 47 ? 28.156 38.675 -6.834 1.00 26.86 38 GLU B C 1
ATOM 1469 O O . GLU B 1 47 ? 28.825 38.723 -7.880 1.00 26.36 38 GLU B O 1
ATOM 1475 N N . PHE B 1 48 ? 26.824 38.703 -6.820 1.00 26.63 39 PHE B N 1
ATOM 1476 C CA . PHE B 1 48 ? 26.019 38.455 -8.013 1.00 27.27 39 PHE B CA 1
ATOM 1477 C C . PHE B 1 48 ? 25.453 39.722 -8.620 1.00 27.29 39 PHE B C 1
ATOM 1478 O O . PHE B 1 48 ? 25.219 39.778 -9.828 1.00 27.34 39 PHE B O 1
ATOM 1486 N N . THR B 1 49 ? 25.232 40.734 -7.780 1.00 27.34 40 THR B N 1
ATOM 1487 C CA . THR B 1 49 ? 24.452 41.902 -8.171 1.00 27.53 40 THR B CA 1
ATOM 1488 C C . THR B 1 49 ? 24.613 43.061 -7.195 1.00 27.30 40 THR B C 1
ATOM 1489 O O . THR B 1 49 ? 24.946 42.859 -6.027 1.00 27.29 40 THR B O 1
ATOM 1493 N N . SER B 1 50 ? 24.356 44.273 -7.685 1.00 26.77 41 SER B N 1
ATOM 1494 C CA . SER B 1 50 ? 24.375 45.468 -6.851 1.00 26.58 41 SER B CA 1
ATOM 1495 C C . SER B 1 50 ? 22.964 46.010 -6.593 1.00 26.53 41 SER B C 1
ATOM 1496 O O . SER B 1 50 ? 22.806 47.107 -6.060 1.00 26.62 41 SER B O 1
ATOM 1500 N N . LEU B 1 51 ? 21.945 45.239 -6.967 1.00 25.86 42 LEU B N 1
ATOM 1501 C CA . LEU B 1 51 ? 20.554 45.655 -6.789 1.00 25.20 42 LEU B CA 1
ATOM 1502 C C . LEU B 1 51 ? 20.155 45.798 -5.321 1.00 25.25 42 LEU B C 1
ATOM 1503 O O . LEU B 1 51 ? 20.755 45.183 -4.441 1.00 23.89 42 LEU B O 1
ATOM 1508 N N . ARG B 1 52 ? 19.131 46.616 -5.086 1.00 25.17 43 ARG B N 1
ATOM 1509 C CA . ARG B 1 52 ? 18.508 46.763 -3.779 1.00 26.07 43 ARG B CA 1
ATOM 1510 C C . ARG B 1 52 ? 16.997 46.651 -3.947 1.00 24.82 43 ARG B C 1
ATOM 1511 O O . ARG B 1 52 ? 16.496 46.640 -5.073 1.00 24.66 43 ARG B O 1
ATOM 1519 N N . GLY B 1 53 ? 16.277 46.550 -2.832 1.00 24.16 44 GLY B N 1
ATOM 1520 C CA . GLY B 1 53 ? 14.819 46.634 -2.851 1.00 23.34 44 GLY B CA 1
ATOM 1521 C C . GLY B 1 53 ? 14.108 45.384 -3.336 1.00 22.79 44 GLY B C 1
ATOM 1522 O O . GLY B 1 53 ? 14.712 44.318 -3.402 1.00 22.44 44 GLY B O 1
ATOM 1523 N N . PRO B 1 54 ? 12.812 45.515 -3.678 1.00 22.83 45 PRO B N 1
ATOM 1524 C CA . PRO B 1 54 ? 11.991 44.402 -4.179 1.00 22.94 45 PRO B CA 1
ATOM 1525 C C . PRO B 1 54 ? 12.654 43.712 -5.383 1.00 22.77 45 PRO B C 1
ATOM 1526 O O . PRO B 1 54 ? 12.563 42.491 -5.523 1.00 23.31 45 PRO B O 1
ATOM 1530 N N . GLU B 1 55 ? 13.328 44.497 -6.226 1.00 22.53 46 GLU B N 1
ATOM 1531 C CA . GLU B 1 55 ? 14.061 43.984 -7.393 1.00 22.20 46 GLU B CA 1
ATOM 1532 C C . GLU B 1 55 ? 15.138 42.961 -7.006 1.00 22.38 46 GLU B C 1
ATOM 1533 O O . GLU B 1 55 ? 15.285 41.923 -7.663 1.00 21.78 46 GLU B O 1
ATOM 1539 N N . LEU B 1 56 ? 15.888 43.260 -5.947 1.00 22.41 47 LEU B N 1
ATOM 1540 C CA . LEU B 1 56 ? 16.905 42.339 -5.440 1.00 22.75 47 LEU B CA 1
ATOM 1541 C C . LEU B 1 56 ? 16.293 41.024 -4.953 1.00 22.91 47 LEU B C 1
ATOM 1542 O O . LEU B 1 56 ? 16.781 39.939 -5.282 1.00 23.17 47 LEU B O 1
ATOM 1547 N N . PHE B 1 57 ? 15.237 41.121 -4.154 1.00 22.61 48 PHE B N 1
ATOM 1548 C CA . PHE B 1 57 ? 14.564 39.925 -3.677 1.00 22.30 48 PHE B CA 1
ATOM 1549 C C . PHE B 1 57 ? 14.062 39.072 -4.838 1.00 22.27 48 PHE B C 1
ATOM 1550 O O . PHE B 1 57 ? 14.283 37.864 -4.861 1.00 21.67 48 PHE B O 1
ATOM 1558 N N . ALA B 1 58 ? 13.402 39.710 -5.801 1.00 22.19 49 ALA B N 1
ATOM 1559 C CA . ALA B 1 58 ? 12.853 39.006 -6.961 1.00 22.64 49 ALA B CA 1
ATOM 1560 C C . ALA B 1 58 ? 13.945 38.282 -7.753 1.00 23.03 49 ALA B C 1
ATOM 1561 O O . ALA B 1 58 ? 13.732 37.165 -8.224 1.00 22.98 49 ALA B O 1
ATOM 1563 N N . ILE B 1 59 ? 15.106 38.929 -7.889 1.00 23.45 50 ILE B N 1
ATOM 1564 C CA . ILE B 1 59 ? 16.280 38.334 -8.539 1.00 24.19 50 ILE B CA 1
ATOM 1565 C C . ILE B 1 59 ? 16.785 37.101 -7.779 1.00 24.40 50 ILE B C 1
ATOM 1566 O O . ILE B 1 59 ? 17.150 36.088 -8.384 1.00 24.57 50 ILE B O 1
ATOM 1571 N N . ASN B 1 60 ? 16.788 37.191 -6.451 1.00 24.63 51 ASN B N 1
ATOM 1572 C CA . ASN B 1 60 ? 17.197 36.070 -5.609 1.00 24.98 51 ASN B CA 1
ATOM 1573 C C . ASN B 1 60 ? 16.286 34.866 -5.831 1.00 24.30 51 ASN B C 1
ATOM 1574 O O . ASN B 1 60 ? 16.768 33.740 -6.013 1.00 24.20 51 ASN B O 1
ATOM 1579 N N . VAL B 1 61 ? 14.977 35.108 -5.817 1.00 23.66 52 VAL B N 1
ATOM 1580 C CA . VAL B 1 61 ? 13.986 34.054 -6.052 1.00 23.57 52 VAL B CA 1
ATOM 1581 C C . VAL B 1 61 ? 14.215 33.418 -7.429 1.00 23.97 52 VAL B C 1
ATOM 1582 O O . VAL B 1 61 ? 14.225 32.190 -7.567 1.00 23.47 52 VAL B O 1
ATOM 1586 N N . ALA B 1 62 ? 14.405 34.257 -8.448 1.00 24.09 53 ALA B N 1
ATOM 1587 C CA . ALA B 1 62 ? 14.649 33.767 -9.801 1.00 24.51 53 ALA B CA 1
ATOM 1588 C C . ALA B 1 62 ? 15.889 32.868 -9.869 1.00 24.96 53 ALA B C 1
ATOM 1589 O O . ALA B 1 62 ? 15.874 31.819 -10.529 1.00 25.03 53 ALA B O 1
ATOM 1591 N N . TRP B 1 63 ? 16.952 33.287 -9.189 1.00 25.30 54 TRP B N 1
ATOM 1592 C CA . TRP B 1 63 ? 18.209 32.543 -9.161 1.00 25.66 54 TRP B CA 1
ATOM 1593 C C . TRP B 1 63 ? 18.016 31.159 -8.525 1.00 25.56 54 TRP B C 1
ATOM 1594 O O . TRP B 1 63 ? 18.542 30.165 -9.027 1.00 25.26 54 TRP B O 1
ATOM 1605 N N . VAL B 1 64 ? 17.263 31.110 -7.427 1.00 25.58 55 VAL B N 1
ATOM 1606 C CA . VAL B 1 64 ? 16.960 29.848 -6.734 1.00 26.19 55 VAL B CA 1
ATOM 1607 C C . VAL B 1 64 ? 16.231 28.875 -7.665 1.00 26.60 55 VAL B C 1
ATOM 1608 O O . VAL B 1 64 ? 16.591 27.703 -7.751 1.00 26.54 55 VAL B O 1
ATOM 1612 N N . LYS B 1 65 ? 15.218 29.376 -8.370 1.00 27.04 56 LYS B N 1
ATOM 1613 C CA . LYS B 1 65 ? 14.461 28.571 -9.332 1.00 27.97 56 LYS B CA 1
ATOM 1614 C C . LYS B 1 65 ? 15.313 28.104 -10.525 1.00 27.92 56 LYS B C 1
ATOM 1615 O O . LYS B 1 65 ? 15.163 26.979 -11.002 1.00 27.77 56 LYS B O 1
ATOM 1621 N N . LYS B 1 66 ? 16.210 28.971 -10.988 1.00 27.67 57 LYS B N 1
ATOM 1622 C CA . LYS B 1 66 ? 17.101 28.663 -12.108 1.00 27.97 57 LYS B CA 1
ATOM 1623 C C . LYS B 1 66 ? 18.165 27.627 -11.730 1.00 27.20 57 LYS B C 1
ATOM 1624 O O . LYS B 1 66 ? 18.468 26.722 -12.505 1.00 26.70 57 LYS B O 1
ATOM 1630 N N . THR B 1 67 ? 18.727 27.779 -10.538 1.00 26.20 58 THR B N 1
ATOM 1631 C CA . THR B 1 67 ? 19.865 26.977 -10.101 1.00 25.89 58 THR B CA 1
ATOM 1632 C C . THR B 1 67 ? 19.431 25.673 -9.432 1.00 25.60 58 THR B C 1
ATOM 1633 O O . THR B 1 67 ? 20.083 24.630 -9.597 1.00 25.49 58 THR B O 1
ATOM 1637 N N . PHE B 1 68 ? 18.335 25.734 -8.681 1.00 24.94 59 PHE B N 1
ATOM 1638 C CA . PHE B 1 68 ? 17.907 24.591 -7.871 1.00 25.20 59 PHE B CA 1
ATOM 1639 C C . PHE B 1 68 ? 16.583 24.002 -8.357 1.00 25.21 59 PHE B C 1
ATOM 1640 O O . PHE B 1 68 ? 15.998 23.164 -7.685 1.00 25.26 59 PHE B O 1
ATOM 1648 N N . SER B 1 69 ? 16.155 24.429 -9.551 1.00 25.54 60 SER B N 1
ATOM 1649 C CA . SER B 1 69 ? 14.977 23.904 -10.272 1.00 25.89 60 SER B CA 1
ATOM 1650 C C . SER B 1 69 ? 13.674 24.581 -9.866 1.00 26.55 60 SER B C 1
ATOM 1651 O O . SER B 1 69 ? 13.561 25.122 -8.764 1.00 25.64 60 SER B O 1
ATOM 1654 N N . GLU B 1 70 ? 12.702 24.554 -10.780 1.00 27.09 61 GLU B N 1
ATOM 1655 C CA . GLU B 1 70 ? 11.365 25.077 -10.500 1.00 28.35 61 GLU B CA 1
ATOM 1656 C C . GLU B 1 70 ? 10.708 24.352 -9.340 1.00 28.26 61 GLU B C 1
ATOM 1657 O O . GLU B 1 70 ? 9.872 24.920 -8.643 1.00 28.79 61 GLU B O 1
ATOM 1663 N N . GLU B 1 71 ? 11.108 23.100 -9.130 1.00 28.11 62 GLU B N 1
ATOM 1664 C CA . GLU B 1 71 ? 10.534 22.252 -8.093 1.00 28.31 62 GLU B CA 1
ATOM 1665 C C . GLU B 1 71 ? 11.121 22.535 -6.708 1.00 28.19 62 GLU B C 1
ATOM 1666 O O . GLU B 1 71 ? 10.698 21.923 -5.718 1.00 27.98 62 GLU B O 1
ATOM 1672 N N . ALA B 1 72 ? 12.085 23.453 -6.635 1.00 27.75 63 ALA B N 1
ATOM 1673 C CA . ALA B 1 72 ? 12.702 23.794 -5.355 1.00 27.95 63 ALA B CA 1
ATOM 1674 C C . ALA B 1 72 ? 11.625 24.257 -4.370 1.00 28.10 63 ALA B C 1
ATOM 1675 O O . ALA B 1 72 ? 10.669 24.938 -4.765 1.00 27.93 63 ALA B O 1
ATOM 1677 N N . ARG B 1 73 ? 11.762 23.837 -3.114 1.00 27.87 64 ARG B N 1
ATOM 1678 C CA . ARG B 1 73 ? 10.791 24.165 -2.059 1.00 27.79 64 ARG B CA 1
ATOM 1679 C C . ARG B 1 73 ? 11.523 24.673 -0.810 1.00 27.67 64 ARG B C 1
ATOM 1680 O O . ARG B 1 73 ? 12.636 24.243 -0.523 1.00 27.02 64 ARG B O 1
ATOM 1688 N N . LEU B 1 74 ? 10.891 25.587 -0.075 1.00 27.38 65 LEU B N 1
ATOM 1689 C CA . LEU B 1 74 ? 11.438 26.083 1.192 1.00 27.06 65 LEU B CA 1
ATOM 1690 C C . LEU B 1 74 ? 10.420 25.780 2.265 1.00 26.36 65 LEU B C 1
ATOM 1691 O O . LEU B 1 74 ? 9.365 26.419 2.295 1.00 26.35 65 LEU B O 1
ATOM 1696 N N . GLU B 1 75 ? 10.722 24.814 3.129 1.00 25.37 66 GLU B N 1
ATOM 1697 C CA . GLU B 1 75 ? 9.786 24.373 4.159 1.00 24.70 66 GLU B CA 1
ATOM 1698 C C . GLU B 1 75 ? 10.006 25.118 5.455 1.00 24.52 66 GLU B C 1
ATOM 1699 O O . GLU B 1 75 ? 11.139 25.392 5.831 1.00 24.58 66 GLU B O 1
ATOM 1705 N N . GLU B 1 76 ? 8.917 25.431 6.147 1.00 23.50 67 GLU B N 1
ATOM 1706 C CA . GLU B 1 76 ? 9.020 26.121 7.431 1.00 23.10 67 GLU B CA 1
ATOM 1707 C C . GLU B 1 76 ? 9.183 25.149 8.600 1.00 23.23 67 GLU B C 1
ATOM 1708 O O . GLU B 1 76 ? 8.356 24.251 8.800 1.00 22.84 67 GLU B O 1
ATOM 1714 N N . VAL B 1 77 ? 10.252 25.335 9.369 1.00 22.13 68 VAL B N 1
ATOM 1715 C CA . VAL B 1 77 ? 10.428 24.606 10.626 1.00 22.92 68 VAL B CA 1
ATOM 1716 C C . VAL B 1 77 ? 9.845 25.460 11.752 1.00 23.03 68 VAL B C 1
ATOM 1717 O O . VAL B 1 77 ? 9.065 24.982 12.575 1.00 22.99 68 VAL B O 1
ATOM 1721 N N . GLY B 1 78 ? 10.207 26.738 11.779 1.00 23.07 69 GLY B N 1
ATOM 1722 C CA . GLY B 1 78 ? 9.718 27.624 12.827 1.00 23.42 69 GLY B CA 1
ATOM 1723 C C . GLY B 1 78 ? 10.088 29.058 12.543 1.00 23.72 69 GLY B C 1
ATOM 1724 O O . GLY B 1 78 ? 11.070 29.319 11.864 1.00 23.90 69 GLY B O 1
ATOM 1725 N N . ILE B 1 79 ? 9.272 29.984 13.037 1.00 23.82 70 ILE B N 1
ATOM 1726 C CA . ILE B 1 79 ? 9.546 31.403 12.886 1.00 24.23 70 ILE B CA 1
ATOM 1727 C C . ILE B 1 79 ? 9.266 32.072 14.223 1.00 24.62 70 ILE B C 1
ATOM 1728 O O . ILE B 1 79 ? 8.227 31.830 14.853 1.00 23.80 70 ILE B O 1
ATOM 1733 N N . GLU B 1 80 ? 10.204 32.893 14.669 1.00 24.74 71 GLU B N 1
ATOM 1734 C CA . GLU B 1 80 ? 9.978 33.684 15.864 1.00 25.84 71 GLU B CA 1
ATOM 1735 C C . GLU B 1 80 ? 10.342 35.134 15.613 1.00 25.28 71 GLU B C 1
ATOM 1736 O O . GLU B 1 80 ? 10.988 35.460 14.614 1.00 24.33 71 GLU B O 1
ATOM 1742 N N . GLU B 1 81 ? 9.907 36.006 16.514 1.00 24.82 72 GLU B N 1
ATOM 1743 C CA . GLU B 1 81 ? 10.208 37.421 16.382 1.00 25.61 72 GLU B CA 1
ATOM 1744 C C . GLU B 1 81 ? 10.569 38.015 17.731 1.00 25.62 72 GLU B C 1
ATOM 1745 O O . GLU B 1 81 ? 10.176 37.492 18.774 1.00 24.86 72 GLU B O 1
ATOM 1751 N N . ARG B 1 82 ? 11.339 39.096 17.688 1.00 25.86 73 ARG B N 1
ATOM 1752 C CA . ARG B 1 82 ? 11.711 39.854 18.875 1.00 26.46 73 ARG B CA 1
ATOM 1753 C C . ARG B 1 82 ? 11.826 41.287 18.389 1.00 25.72 73 ARG B C 1
ATOM 1754 O O . ARG B 1 82 ? 12.683 41.596 17.553 1.00 25.27 73 ARG B O 1
ATOM 1762 N N . ALA B 1 83 ? 10.931 42.139 18.885 1.00 25.44 74 ALA B N 1
ATOM 1763 C CA . ALA B 1 83 ? 10.814 43.530 18.430 1.00 25.56 74 ALA B CA 1
ATOM 1764 C C . ALA B 1 83 ? 10.710 43.583 16.897 1.00 25.40 74 ALA B C 1
ATOM 1765 O O . ALA B 1 83 ? 9.837 42.930 16.328 1.00 25.95 74 ALA B O 1
ATOM 1767 N N . ASP B 1 84 ? 11.601 44.327 16.238 1.00 24.78 75 ASP B N 1
ATOM 1768 C CA . ASP B 1 84 ? 11.554 44.491 14.776 1.00 24.63 75 ASP B CA 1
ATOM 1769 C C . ASP B 1 84 ? 12.358 43.455 13.976 1.00 24.27 75 ASP B C 1
ATOM 1770 O O . ASP B 1 84 ? 12.634 43.651 12.786 1.00 24.59 75 ASP B O 1
ATOM 1775 N N . TRP B 1 85 ? 12.707 42.352 14.629 1.00 24.00 76 TRP B N 1
ATOM 1776 C CA . TRP B 1 85 ? 13.507 41.295 14.017 1.00 23.26 76 TRP B CA 1
ATOM 1777 C C . TRP B 1 85 ? 12.735 39.983 13.950 1.00 22.89 76 TRP B C 1
ATOM 1778 O O . TRP B 1 85 ? 11.940 39.678 14.841 1.00 22.19 76 TRP B O 1
ATOM 1789 N N . VAL B 1 86 ? 12.984 39.218 12.887 1.00 22.00 77 VAL B N 1
ATOM 1790 C CA . VAL B 1 86 ? 12.396 37.889 12.724 1.00 22.38 77 VAL B CA 1
ATOM 1791 C C . VAL B 1 86 ? 13.489 36.875 12.424 1.00 22.18 77 VAL B C 1
ATOM 1792 O O . VAL B 1 86 ? 14.415 37.148 11.656 1.00 22.35 77 VAL B O 1
ATOM 1796 N N . ARG B 1 87 ? 13.391 35.717 13.060 1.00 22.07 78 ARG B N 1
ATOM 1797 C CA . ARG B 1 87 ? 14.259 34.601 12.741 1.00 22.25 78 ARG B CA 1
ATOM 1798 C C . ARG B 1 87 ? 13.402 33.491 12.146 1.00 22.16 78 ARG B C 1
ATOM 1799 O O . ARG B 1 87 ? 12.434 33.059 12.768 1.00 22.23 78 ARG B O 1
ATOM 1807 N N . ALA B 1 88 ? 13.772 33.037 10.948 1.00 22.64 79 ALA B N 1
ATOM 1808 C CA . ALA B 1 88 ? 13.065 31.969 10.270 1.00 22.99 79 ALA B CA 1
ATOM 1809 C C . ALA B 1 88 ? 13.983 30.785 10.132 1.00 23.61 79 ALA B C 1
ATOM 1810 O O . ALA B 1 88 ? 15.106 30.905 9.636 1.00 24.25 79 ALA B O 1
ATOM 1812 N N . ARG B 1 89 ? 13.500 29.642 10.595 1.00 23.38 80 ARG B N 1
ATOM 1813 C CA . ARG B 1 89 ? 14.231 28.395 10.476 1.00 23.23 80 ARG B CA 1
ATOM 1814 C C . ARG B 1 89 ? 13.531 27.600 9.395 1.00 23.29 80 ARG B C 1
ATOM 1815 O O . ARG B 1 89 ? 12.351 27.226 9.543 1.00 22.14 80 ARG B O 1
ATOM 1828 N N . LEU B 1 90 ? 14.247 27.393 8.288 1.00 22.45 81 LEU B N 1
ATOM 1829 C CA . LEU B 1 90 ? 13.644 26.852 7.077 1.00 22.65 81 LEU B CA 1
ATOM 1830 C C . LEU B 1 90 ? 14.476 25.688 6.575 1.00 23.03 81 LEU B C 1
ATOM 1831 O O . LEU B 1 90 ? 15.582 25.451 7.074 1.00 22.75 81 LEU B O 1
ATOM 1836 N N . VAL B 1 91 ? 13.925 24.938 5.625 1.00 22.85 82 VAL B N 1
ATOM 1837 C CA . VAL B 1 91 ? 14.702 23.893 4.955 1.00 23.14 82 VAL B CA 1
ATOM 1838 C C . VAL B 1 91 ? 14.528 24.021 3.442 1.00 23.13 82 VAL B C 1
ATOM 1839 O O . VAL B 1 91 ? 13.399 23.985 2.929 1.00 23.63 82 VAL B O 1
ATOM 1843 N N . LEU B 1 92 ? 15.642 24.177 2.737 1.00 23.10 83 LEU B N 1
ATOM 1844 C CA . LEU B 1 92 ? 15.614 24.229 1.282 1.00 23.95 83 LEU B CA 1
ATOM 1845 C C . LEU B 1 92 ? 15.723 22.830 0.693 1.00 24.04 83 LEU B C 1
ATOM 1846 O O . LEU B 1 92 ? 16.596 22.063 1.088 1.00 24.45 83 LEU B O 1
ATOM 1851 N N . TYR B 1 93 ? 14.825 22.507 -0.240 1.00 24.12 84 TYR B N 1
ATOM 1852 C CA . TYR B 1 93 ? 14.894 21.282 -1.029 1.00 24.41 84 TYR B CA 1
ATOM 1853 C C . TYR B 1 93 ? 15.065 21.680 -2.485 1.00 24.56 84 TYR B C 1
ATOM 1854 O O . TYR B 1 93 ? 14.332 22.538 -2.987 1.00 24.35 84 TYR B O 1
ATOM 1863 N N . GLY B 1 94 ? 16.005 21.058 -3.185 1.00 24.20 85 GLY B N 1
ATOM 1864 C CA . GLY B 1 94 ? 16.138 21.352 -4.605 1.00 24.42 85 GLY B CA 1
ATOM 1865 C C . GLY B 1 94 ? 16.836 20.267 -5.395 1.00 24.22 85 GLY B C 1
ATOM 1866 O O . GLY B 1 94 ? 17.097 19.180 -4.881 1.00 24.08 85 GLY B O 1
ATOM 1867 N N . ARG B 1 95 ? 17.113 20.585 -6.653 1.00 24.38 86 ARG B N 1
ATOM 1868 C CA . ARG B 1 95 ? 17.930 19.759 -7.526 1.00 24.09 86 ARG B CA 1
ATOM 1869 C C . ARG B 1 95 ? 18.882 20.694 -8.253 1.00 23.96 86 ARG B C 1
ATOM 1870 O O . ARG B 1 95 ? 18.447 21.679 -8.845 1.00 23.55 86 ARG B O 1
ATOM 1878 N N . HIS B 1 96 ? 20.175 20.385 -8.198 1.00 23.51 87 HIS B N 1
ATOM 1879 C CA . HIS B 1 96 ? 21.201 21.236 -8.798 1.00 23.61 87 HIS B CA 1
ATOM 1880 C C . HIS B 1 96 ? 21.184 21.163 -10.330 1.00 23.49 87 HIS B C 1
ATOM 1881 O O . HIS B 1 96 ? 21.825 20.296 -10.931 1.00 23.35 87 HIS B O 1
ATOM 1888 N N . VAL B 1 97 ? 20.454 22.089 -10.947 1.00 23.48 88 VAL B N 1
ATOM 1889 C CA . VAL B 1 97 ? 20.245 22.087 -12.402 1.00 23.82 88 VAL B CA 1
ATOM 1890 C C . VAL B 1 97 ? 20.892 23.266 -13.140 1.00 24.27 88 VAL B C 1
ATOM 1891 O O . VAL B 1 97 ? 20.976 23.261 -14.374 1.00 23.79 88 VAL B O 1
ATOM 1895 N N . GLY B 1 98 ? 21.349 24.268 -12.391 1.00 24.30 89 GLY B N 1
ATOM 1896 C CA . GLY B 1 98 ? 22.001 25.435 -12.983 1.00 24.82 89 GLY B CA 1
ATOM 1897 C C . GLY B 1 98 ? 23.393 25.649 -12.427 1.00 25.26 89 GLY B C 1
ATOM 1898 O O . GLY B 1 98 ? 23.700 25.196 -11.325 1.00 25.73 89 GLY B O 1
ATOM 1899 N N . GLU B 1 99 ? 24.243 26.331 -13.194 1.00 25.70 90 GLU B N 1
ATOM 1900 C CA . GLU B 1 99 ? 25.594 26.669 -12.744 1.00 26.47 90 GLU B CA 1
ATOM 1901 C C . GLU B 1 99 ? 25.524 27.359 -11.378 1.00 26.44 90 GLU B C 1
ATOM 1902 O O . GLU B 1 99 ? 24.728 28.276 -11.184 1.00 26.05 90 GLU B O 1
ATOM 1908 N N . MET B 1 100 ? 26.351 26.904 -10.443 1.00 26.47 91 MET B N 1
ATOM 1909 C CA . MET B 1 100 ? 26.331 27.407 -9.069 1.00 27.55 91 MET B CA 1
ATOM 1910 C C . MET B 1 100 ? 27.723 27.897 -8.709 1.00 26.67 91 MET B C 1
ATOM 1911 O O . MET B 1 100 ? 28.630 27.097 -8.477 1.00 26.06 91 MET B O 1
ATOM 1916 N N . VAL B 1 101 ? 27.879 29.218 -8.672 1.00 26.54 92 VAL B N 1
ATOM 1917 C CA . VAL B 1 101 ? 29.185 29.874 -8.480 1.00 26.62 92 VAL B CA 1
ATOM 1918 C C . VAL B 1 101 ? 30.371 29.134 -9.130 1.00 26.58 92 VAL B C 1
ATOM 1919 O O . VAL B 1 101 ? 31.376 28.835 -8.477 1.00 26.65 92 VAL B O 1
ATOM 1923 N N . GLY B 1 102 ? 30.233 28.835 -10.418 1.00 26.36 93 GLY B N 1
ATOM 1924 C CA . GLY B 1 102 ? 31.322 28.241 -11.195 1.00 26.47 93 GLY B CA 1
ATOM 1925 C C . GLY B 1 102 ? 31.381 26.728 -11.140 1.00 26.32 93 GLY B C 1
ATOM 1926 O O . GLY B 1 102 ? 32.323 26.126 -11.653 1.00 26.47 93 GLY B O 1
ATOM 1927 N N . MET B 1 103 ? 30.382 26.114 -10.508 1.00 26.38 94 MET B N 1
ATOM 1928 C CA . MET B 1 103 ? 30.257 24.657 -10.476 1.00 26.47 94 MET B CA 1
ATOM 1929 C C . MET B 1 103 ? 29.149 24.232 -11.424 1.00 25.93 94 MET B C 1
ATOM 1930 O O . MET B 1 103 ? 28.015 24.686 -11.299 1.00 25.70 94 MET B O 1
ATOM 1935 N N . ALA B 1 104 ? 29.491 23.373 -12.380 1.00 25.73 95 ALA B N 1
ATOM 1936 C CA . ALA B 1 104 ? 28.542 22.903 -13.389 1.00 25.27 95 ALA B CA 1
ATOM 1937 C C . ALA B 1 104 ? 27.405 22.103 -12.749 1.00 25.00 95 ALA B C 1
ATOM 1938 O O . ALA B 1 104 ? 27.626 21.437 -11.730 1.00 24.94 95 ALA B O 1
ATOM 1940 N N . PRO B 1 105 ? 26.197 22.144 -13.354 1.00 24.76 96 PRO B N 1
ATOM 1941 C CA . PRO B 1 105 ? 25.048 21.401 -12.829 1.00 24.62 96 PRO B CA 1
ATOM 1942 C C . PRO B 1 105 ? 25.394 19.926 -12.650 1.00 24.68 96 PRO B C 1
ATOM 1943 O O . PRO B 1 105 ? 25.990 19.320 -13.550 1.00 23.92 96 PRO B O 1
ATOM 1947 N N . THR B 1 106 ? 25.033 19.372 -11.492 1.00 24.48 97 THR B N 1
ATOM 1948 C CA . THR B 1 106 ? 25.276 17.964 -11.186 1.00 24.66 97 THR B CA 1
ATOM 1949 C C . THR B 1 106 ? 24.017 17.115 -11.378 1.00 24.75 97 THR B C 1
ATOM 1950 O O . THR B 1 106 ? 24.095 15.880 -11.417 1.00 24.49 97 THR B O 1
ATOM 1954 N N . GLY B 1 107 ? 22.867 17.776 -11.487 1.00 24.46 98 GLY B N 1
ATOM 1955 C CA . GLY B 1 107 ? 21.565 17.093 -11.543 1.00 24.40 98 GLY B CA 1
ATOM 1956 C C . GLY B 1 107 ? 21.164 16.406 -10.240 1.00 24.18 98 GLY B C 1
ATOM 1957 O O . GLY B 1 107 ? 20.187 15.649 -10.204 1.00 24.05 98 GLY B O 1
ATOM 1958 N N . ARG B 1 108 ? 21.904 16.670 -9.166 1.00 23.85 99 ARG B N 1
ATOM 1959 C CA . ARG B 1 108 ? 21.687 15.968 -7.889 1.00 23.15 99 ARG B CA 1
ATOM 1960 C C . ARG B 1 108 ? 20.668 16.642 -6.972 1.00 23.33 99 ARG B C 1
ATOM 1961 O O . ARG B 1 108 ? 20.651 17.868 -6.837 1.00 23.00 99 ARG B O 1
ATOM 1969 N N . LEU B 1 109 ? 19.824 15.822 -6.351 1.00 22.94 100 LEU B N 1
ATOM 1970 C CA . LEU B 1 109 ? 18.911 16.269 -5.302 1.00 23.78 100 LEU B CA 1
ATOM 1971 C C . LEU B 1 109 ? 19.711 16.714 -4.089 1.00 23.83 100 LEU B C 1
ATOM 1972 O O . LEU B 1 109 ? 20.803 16.203 -3.841 1.00 24.07 100 LEU B O 1
ATOM 1977 N N . PHE B 1 110 ? 19.158 17.655 -3.332 1.00 23.90 101 PHE B N 1
ATOM 1978 C CA . PHE B 1 110 ? 19.751 18.052 -2.056 1.00 23.84 101 PHE B CA 1
ATOM 1979 C C . PHE B 1 110 ? 18.675 18.661 -1.169 1.00 23.91 101 PHE B C 1
ATOM 1980 O O . PHE B 1 110 ? 17.618 19.089 -1.639 1.00 23.67 101 PHE B O 1
ATOM 1988 N N . SER B 1 111 ? 18.956 18.694 0.126 1.00 23.59 102 SER B N 1
ATOM 1989 C CA . SER B 1 111 ? 18.125 19.400 1.068 1.00 24.03 102 SER B CA 1
ATOM 1990 C C . SER B 1 111 ? 19.036 19.890 2.190 1.00 24.46 102 SER B C 1
ATOM 1991 O O . SER B 1 111 ? 19.932 19.165 2.647 1.00 24.89 102 SER B O 1
ATOM 1995 N N . GLY B 1 112 ? 18.827 21.129 2.609 1.00 24.66 103 GLY B N 1
ATOM 1996 C CA . GLY B 1 112 ? 19.667 21.717 3.649 1.00 24.46 103 GLY B CA 1
ATOM 1997 C C . GLY B 1 112 ? 18.897 22.742 4.450 1.00 24.28 103 GLY B C 1
ATOM 1998 O O . GLY B 1 112 ? 18.203 23.593 3.881 1.00 24.81 103 GLY B O 1
ATOM 1999 N N . GLU B 1 113 ? 19.023 22.648 5.769 1.00 23.70 104 GLU B N 1
ATOM 2000 C CA . GLU B 1 113 ? 18.439 23.616 6.684 1.00 23.58 104 GLU B CA 1
ATOM 2001 C C . GLU B 1 113 ? 19.032 24.991 6.416 1.00 23.66 104 GLU B C 1
ATOM 2002 O O . GLU B 1 113 ? 20.160 25.106 5.920 1.00 23.49 104 GLU B O 1
ATOM 2008 N N . GLN B 1 114 ? 18.273 26.026 6.763 1.00 23.13 105 GLN B N 1
ATOM 2009 C CA . GLN B 1 114 ? 18.720 27.405 6.622 1.00 23.34 105 GLN B CA 1
ATOM 2010 C C . GLN B 1 114 ? 18.229 28.181 7.823 1.00 23.56 105 GLN B C 1
ATOM 2011 O O . GLN B 1 114 ? 17.199 27.844 8.409 1.00 24.26 105 GLN B O 1
ATOM 2017 N N . ILE B 1 115 ? 18.973 29.214 8.187 1.00 22.81 106 ILE B N 1
ATOM 2018 C CA . ILE B 1 115 ? 18.519 30.184 9.190 1.00 23.52 106 ILE B CA 1
ATOM 2019 C C . ILE B 1 115 ? 18.536 31.551 8.538 1.00 23.11 106 ILE B C 1
ATOM 2020 O O . ILE B 1 115 ? 19.532 31.927 7.917 1.00 22.85 106 ILE B O 1
ATOM 2025 N N . HIS B 1 116 ? 17.420 32.269 8.659 1.00 22.88 107 HIS B N 1
ATOM 2026 C CA . HIS B 1 116 ? 17.279 33.611 8.099 1.00 22.99 107 HIS B CA 1
ATOM 2027 C C . HIS B 1 116 ? 17.024 34.598 9.219 1.00 23.20 107 HIS B C 1
ATOM 2028 O O . HIS B 1 116 ? 16.241 34.324 10.123 1.00 23.39 107 HIS B O 1
ATOM 2035 N N . LEU B 1 117 ? 17.686 35.746 9.142 1.00 23.44 108 LEU B N 1
ATOM 2036 C CA . LEU B 1 117 ? 17.494 36.843 10.069 1.00 23.91 108 LEU B CA 1
ATOM 2037 C C . LEU B 1 117 ? 17.007 38.049 9.271 1.00 23.13 108 LEU B C 1
ATOM 2038 O O . LEU B 1 117 ? 17.660 38.465 8.309 1.00 22.49 108 LEU B O 1
ATOM 2043 N N . LEU B 1 118 ? 15.852 38.585 9.662 1.00 22.52 109 LEU B N 1
ATOM 2044 C CA . LEU B 1 118 ? 15.208 39.674 8.927 1.00 23.07 109 LEU B CA 1
ATOM 2045 C C . LEU B 1 118 ? 14.927 40.833 9.852 1.00 23.21 109 LEU B C 1
ATOM 2046 O O . LEU B 1 118 ? 14.386 40.633 10.945 1.00 22.87 109 LEU B O 1
ATOM 2051 N N . HIS B 1 119 ? 15.264 42.036 9.397 1.00 22.81 110 HIS B N 1
ATOM 2052 C CA . HIS B 1 119 ? 14.969 43.257 10.133 1.00 23.12 110 HIS B CA 1
ATOM 2053 C C . HIS B 1 119 ? 13.911 44.062 9.382 1.00 23.54 110 HIS B C 1
ATOM 2054 O O . HIS B 1 119 ? 14.043 44.305 8.175 1.00 23.74 110 HIS B O 1
ATOM 2061 N N . PHE B 1 120 ? 12.861 44.447 10.101 1.00 23.66 111 PHE B N 1
ATOM 2062 C CA . PHE B 1 120 ? 11.804 45.292 9.558 1.00 24.08 111 PHE B CA 1
ATOM 2063 C C . PHE B 1 120 ? 12.053 46.773 9.817 1.00 24.48 111 PHE B C 1
ATOM 2064 O O . PHE B 1 120 ? 12.495 47.164 10.898 1.00 24.16 111 PHE B O 1
ATOM 2072 N N . VAL B 1 121 ? 11.774 47.578 8.794 1.00 25.10 112 VAL B N 1
ATOM 2073 C CA . VAL B 1 121 ? 11.698 49.037 8.901 1.00 25.67 112 VAL B CA 1
ATOM 2074 C C . VAL B 1 121 ? 10.441 49.437 8.138 1.00 26.36 112 VAL B C 1
ATOM 2075 O O . VAL B 1 121 ? 10.173 48.904 7.057 1.00 26.32 112 VAL B O 1
ATOM 2079 N N . ASP B 1 122 ? 9.655 50.352 8.704 1.00 27.28 113 ASP B N 1
ATOM 2080 C CA . ASP B 1 122 ? 8.434 50.840 8.041 1.00 28.17 113 ASP B CA 1
ATOM 2081 C C . ASP B 1 122 ? 7.472 49.696 7.682 1.00 28.04 113 ASP B C 1
ATOM 2082 O O . ASP B 1 122 ? 6.736 49.777 6.692 1.00 28.53 113 ASP B O 1
ATOM 2087 N N . GLY B 1 123 ? 7.504 48.625 8.471 1.00 27.70 114 GLY B N 1
ATOM 2088 C CA . GLY B 1 123 ? 6.623 47.473 8.273 1.00 27.18 114 GLY B CA 1
ATOM 2089 C C . GLY B 1 123 ? 6.993 46.539 7.133 1.00 26.77 114 GLY B C 1
ATOM 2090 O O . GLY B 1 123 ? 6.214 45.656 6.783 1.00 27.00 114 GLY B O 1
ATOM 2091 N N . LYS B 1 124 ? 8.187 46.712 6.566 1.00 26.29 115 LYS B N 1
ATOM 2092 C CA . LYS B 1 124 ? 8.637 45.892 5.439 1.00 25.70 115 LYS B CA 1
ATOM 2093 C C . LYS B 1 124 ? 10.016 45.316 5.714 1.00 25.26 115 LYS B C 1
ATOM 2094 O O . LYS B 1 124 ? 10.752 45.844 6.544 1.00 25.00 115 LYS B O 1
ATOM 2100 N N . ILE B 1 125 ? 10.363 44.234 5.021 1.00 24.66 116 ILE B N 1
ATOM 2101 C CA . ILE B 1 125 ? 11.678 43.618 5.203 1.00 24.16 116 ILE B CA 1
ATOM 2102 C C . ILE B 1 125 ? 12.766 44.508 4.606 1.00 23.90 116 ILE B C 1
ATOM 2103 O O . ILE B 1 125 ? 12.787 44.755 3.399 1.00 23.29 116 ILE B O 1
ATOM 2108 N N . HIS B 1 126 ? 13.662 44.965 5.478 1.00 23.32 117 HIS B N 1
ATOM 2109 C CA . HIS B 1 126 ? 14.677 45.971 5.154 1.00 23.17 117 HIS B CA 1
ATOM 2110 C C . HIS B 1 126 ? 16.092 45.391 5.090 1.00 23.15 117 HIS B C 1
ATOM 2111 O O . HIS B 1 126 ? 16.929 45.872 4.329 1.00 23.12 117 HIS B O 1
ATOM 2118 N N . HIS B 1 127 ? 16.365 44.360 5.884 1.00 23.29 118 HIS B N 1
ATOM 2119 C CA . HIS B 1 127 ? 17.648 43.662 5.802 1.00 23.23 118 HIS B CA 1
ATOM 2120 C C . HIS B 1 127 ? 17.408 42.175 5.987 1.00 23.25 118 HIS B C 1
ATOM 2121 O O . HIS B 1 127 ? 16.594 41.769 6.818 1.00 23.23 118 HIS B O 1
ATOM 2128 N N . HIS B 1 128 ? 18.116 41.370 5.203 1.00 23.01 119 HIS B N 1
ATOM 2129 C CA . HIS B 1 128 ? 17.868 39.929 5.146 1.00 22.97 119 HIS B CA 1
ATOM 2130 C C . HIS B 1 128 ? 19.206 39.211 5.071 1.00 23.16 119 HIS B C 1
ATOM 2131 O O . HIS B 1 128 ? 19.959 39.381 4.111 1.00 23.34 119 HIS B O 1
ATOM 2138 N N . ARG B 1 129 ? 19.513 38.430 6.103 1.00 22.98 120 ARG B N 1
ATOM 2139 C CA . ARG B 1 129 ? 20.710 37.605 6.106 1.00 22.86 120 ARG B CA 1
ATOM 2140 C C . ARG B 1 129 ? 20.236 36.173 6.125 1.00 23.59 120 ARG B C 1
ATOM 2141 O O . ARG B 1 129 ? 19.372 35.809 6.924 1.00 23.34 120 ARG B O 1
ATOM 2149 N N . ASP B 1 130 ? 20.837 35.301 5.302 1.00 17.12 121 ASP B N 1
ATOM 2150 C CA . ASP B 1 130 ? 20.398 33.937 5.108 1.00 17.82 121 ASP B CA 1
ATOM 2151 C C . ASP B 1 130 ? 21.656 33.046 5.161 1.00 17.57 121 ASP B C 1
ATOM 2152 O O . ASP B 1 130 ? 22.622 33.316 4.473 1.00 16.97 121 ASP B O 1
ATOM 2157 N N . TRP B 1 131 ? 21.633 32.004 6.027 1.00 23.47 122 TRP B N 1
ATOM 2158 C CA . TRP B 1 131 ? 22.717 31.049 6.104 1.00 23.41 122 TRP B CA 1
ATOM 2159 C C . TRP B 1 131 ? 22.227 29.690 5.624 1.00 23.53 122 TRP B C 1
ATOM 2160 O O . TRP B 1 131 ? 21.605 28.951 6.389 1.00 23.97 122 TRP B O 1
ATOM 2171 N N . PRO B 1 132 ? 22.480 29.368 4.344 1.00 23.99 123 PRO B N 1
ATOM 2172 C CA . PRO B 1 132 ? 22.282 28.008 3.834 1.00 23.70 123 PRO B CA 1
ATOM 2173 C C . PRO B 1 132 ? 23.225 27.034 4.537 1.00 23.25 123 PRO B C 1
ATOM 2174 O O . PRO B 1 132 ? 24.216 27.450 5.154 1.00 23.45 123 PRO B O 1
ATOM 2178 N N . ASP B 1 133 ? 22.913 25.748 4.452 1.00 23.01 124 ASP B N 1
ATOM 2179 C CA . ASP B 1 133 ? 23.857 24.724 4.857 1.00 22.83 124 ASP B CA 1
ATOM 2180 C C . ASP B 1 133 ? 24.774 24.491 3.661 1.00 22.49 124 ASP B C 1
ATOM 2181 O O . ASP B 1 133 ? 24.599 23.537 2.900 1.00 22.50 124 ASP B O 1
ATOM 2186 N N . TYR B 1 134 ? 25.748 25.376 3.486 1.00 22.48 125 TYR B N 1
ATOM 2187 C CA . TYR B 1 134 ? 26.656 25.273 2.342 1.00 22.41 125 TYR B CA 1
ATOM 2188 C C . TYR B 1 134 ? 27.389 23.929 2.284 1.00 22.03 125 TYR B C 1
ATOM 2189 O O . TYR B 1 134 ? 27.410 23.267 1.238 1.00 22.37 125 TYR B O 1
ATOM 2198 N N . GLN B 1 135 ? 28.011 23.538 3.395 1.00 21.45 126 GLN B N 1
ATOM 2199 C CA . GLN B 1 135 ? 28.811 22.322 3.417 1.00 21.27 126 GLN B CA 1
ATOM 2200 C C . GLN B 1 135 ? 27.984 21.068 3.183 1.00 21.34 126 GLN B C 1
ATOM 2201 O O . GLN B 1 135 ? 28.408 20.166 2.448 1.00 20.69 126 GLN B O 1
ATOM 2207 N N . GLY B 1 136 ? 26.809 21.009 3.808 1.00 21.15 127 GLY B N 1
ATOM 2208 C CA . GLY B 1 136 ? 25.923 19.849 3.638 1.00 21.57 127 GLY B CA 1
ATOM 2209 C C . GLY B 1 136 ? 25.395 19.732 2.226 1.00 21.62 127 GLY B C 1
ATOM 2210 O O . GLY B 1 136 ? 25.280 18.627 1.681 1.00 21.64 127 GLY B O 1
ATOM 2211 N N . THR B 1 137 ? 25.058 20.876 1.631 1.00 21.70 128 THR B N 1
ATOM 2212 C CA . THR B 1 137 ? 24.622 20.916 0.245 1.00 22.03 128 THR B CA 1
ATOM 2213 C C . THR B 1 137 ? 25.766 20.490 -0.680 1.00 21.65 128 THR B C 1
ATOM 2214 O O . THR B 1 137 ? 25.589 19.644 -1.552 1.00 20.94 128 THR B O 1
ATOM 2218 N N . TYR B 1 138 ? 26.944 21.070 -0.468 1.00 21.66 129 TYR B N 1
ATOM 2219 C CA . TYR B 1 138 ? 28.142 20.702 -1.233 1.00 21.68 129 TYR B CA 1
ATOM 2220 C C . TYR B 1 138 ? 28.392 19.184 -1.209 1.00 22.14 129 TYR B C 1
ATOM 2221 O O . TYR B 1 138 ? 28.672 18.573 -2.250 1.00 22.21 129 TYR B O 1
ATOM 2230 N N . ARG B 1 139 ? 28.288 18.578 -0.025 1.00 22.39 130 ARG B N 1
ATOM 2231 C CA . ARG B 1 139 ? 28.404 17.117 0.096 1.00 22.13 130 ARG B CA 1
ATOM 2232 C C . ARG B 1 139 ? 27.370 16.373 -0.762 1.00 22.31 130 ARG B C 1
ATOM 2233 O O . ARG B 1 139 ? 27.713 15.456 -1.530 1.00 21.18 130 ARG B O 1
ATOM 2241 N N . GLN B 1 140 ? 26.104 16.765 -0.632 1.00 22.23 131 GLN B N 1
ATOM 2242 C CA . GLN B 1 140 ? 25.022 16.100 -1.366 1.00 23.00 131 GLN B CA 1
ATOM 2243 C C . GLN B 1 140 ? 25.141 16.264 -2.877 1.00 23.24 131 GLN B C 1
ATOM 2244 O O . GLN B 1 140 ? 24.622 15.434 -3.641 1.00 23.82 131 GLN B O 1
ATOM 2250 N N . LEU B 1 141 ? 25.824 17.332 -3.300 1.00 23.43 132 LEU B N 1
ATOM 2251 C CA . LEU B 1 141 ? 26.147 17.557 -4.719 1.00 23.65 132 LEU B CA 1
ATOM 2252 C C . LEU B 1 141 ? 27.400 16.799 -5.184 1.00 23.76 132 LEU B C 1
ATOM 2253 O O . LEU B 1 141 ? 27.851 16.969 -6.328 1.00 23.75 132 LEU B O 1
ATOM 2258 N N . GLY B 1 142 ? 27.954 15.948 -4.316 1.00 23.52 133 GLY B N 1
ATOM 2259 C CA . GLY B 1 142 ? 29.117 15.136 -4.684 1.00 23.45 133 GLY B CA 1
ATOM 2260 C C . GLY B 1 142 ? 30.429 15.907 -4.632 1.00 24.01 133 GLY B C 1
ATOM 2261 O O . GLY B 1 142 ? 31.438 15.489 -5.226 1.00 23.64 133 GLY B O 1
ATOM 2262 N N . GLU B 1 143 ? 30.418 17.028 -3.908 1.00 24.01 134 GLU B N 1
ATOM 2263 C CA . GLU B 1 143 ? 31.599 17.881 -3.734 1.00 24.85 134 GLU B CA 1
ATOM 2264 C C . GLU B 1 143 ? 32.277 18.184 -5.075 1.00 25.03 134 GLU B C 1
ATOM 2265 O O . GLU B 1 143 ? 33.429 17.792 -5.302 1.00 24.76 134 GLU B O 1
ATOM 2271 N N . PRO B 1 144 ? 31.558 18.885 -5.968 1.00 25.21 135 PRO B N 1
ATOM 2272 C CA . PRO B 1 144 ? 32.117 19.200 -7.279 1.00 25.60 135 PRO B CA 1
ATOM 2273 C C . PRO B 1 144 ? 33.299 20.163 -7.203 1.00 26.05 135 PRO B C 1
ATOM 2274 O O . PRO B 1 144 ? 33.320 21.075 -6.365 1.00 25.74 135 PRO B O 1
ATOM 2278 N N . TRP B 1 145 ? 34.279 19.942 -8.076 1.00 26.07 136 TRP B N 1
ATOM 2279 C CA . TRP B 1 145 ? 35.343 20.903 -8.297 1.00 26.37 136 TRP B CA 1
ATOM 2280 C C . TRP B 1 145 ? 34.806 21.986 -9.230 1.00 26.88 136 TRP B C 1
ATOM 2281 O O . TRP B 1 145 ? 34.182 21.668 -10.243 1.00 27.12 136 TRP B O 1
ATOM 2292 N N . PRO B 1 146 ? 35.024 23.267 -8.887 1.00 27.62 137 PRO B N 1
ATOM 2293 C CA . PRO B 1 146 ? 34.602 24.355 -9.770 1.00 28.22 137 PRO B CA 1
ATOM 2294 C C . PRO B 1 146 ? 35.309 24.281 -11.119 1.00 28.94 137 PRO B C 1
ATOM 2295 O O . PRO B 1 146 ? 36.479 23.897 -11.191 1.00 28.28 137 PRO B O 1
ATOM 2299 N N . GLU B 1 147 ? 34.589 24.619 -12.182 1.00 30.15 138 GLU B N 1
ATOM 2300 C CA . GLU B 1 147 ? 35.175 24.605 -13.521 1.00 31.57 138 GLU B CA 1
ATOM 2301 C C . GLU B 1 147 ? 35.737 25.979 -13.871 1.00 32.51 138 GLU B C 1
ATOM 2302 O O . GLU B 1 147 ? 36.589 26.110 -14.750 1.00 32.49 138 GLU B O 1
ATOM 2308 N N . THR B 1 148 ? 35.255 26.996 -13.164 1.00 33.66 139 THR B N 1
ATOM 2309 C CA . THR B 1 148 ? 35.710 28.366 -13.351 1.00 35.21 139 THR B CA 1
ATOM 2310 C C . THR B 1 148 ? 35.528 29.159 -12.060 1.00 36.26 139 THR B C 1
ATOM 2311 O O . THR B 1 148 ? 34.719 28.795 -11.209 1.00 35.95 139 THR B O 1
ATOM 2315 N N . GLU B 1 149 ? 36.269 30.249 -11.925 1.00 37.77 140 GLU B N 1
ATOM 2316 C CA . GLU B 1 149 ? 36.047 31.165 -10.827 1.00 39.40 140 GLU B CA 1
ATOM 2317 C C . GLU B 1 149 ? 35.084 32.290 -11.149 1.00 40.81 140 GLU B C 1
ATOM 2318 O O . GLU B 1 149 ? 34.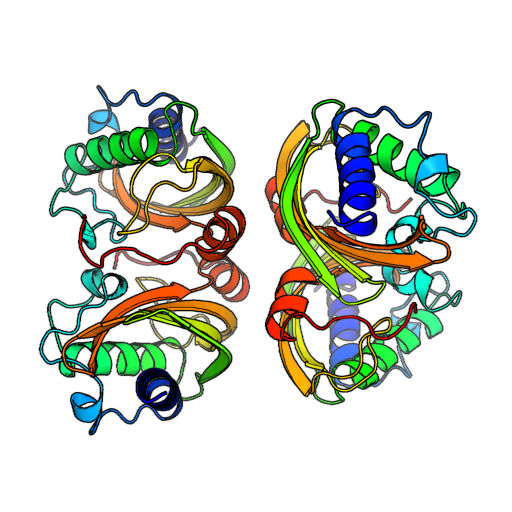898 33.193 -10.349 1.00 41.30 140 GLU B O 1
ATOM 2324 N N . HIS B 1 150 ? 34.450 32.218 -12.310 1.00 42.44 141 HIS B N 1
ATOM 2325 C CA . HIS B 1 150 ? 33.965 33.416 -12.976 1.00 43.89 141 HIS B CA 1
ATOM 2326 C C . HIS B 1 150 ? 32.455 33.649 -12.920 1.00 44.15 141 HIS B C 1
ATO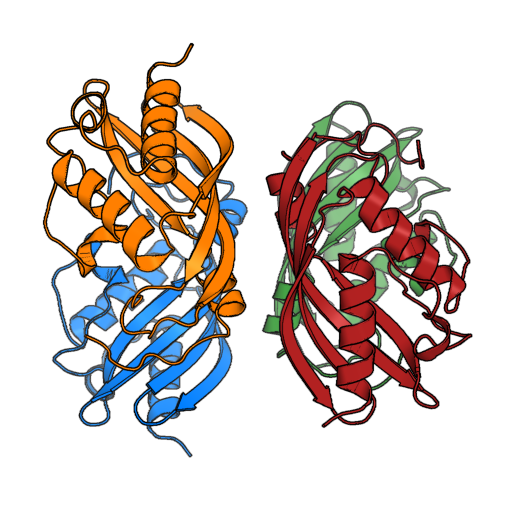M 2327 O O . HIS B 1 150 ? 31.678 33.040 -13.648 1.00 44.57 141 HIS B O 1
ATOM 2334 N N . SER C 1 11 ? 16.263 24.945 39.696 1.00 33.41 2 SER C N 1
ATOM 2335 C CA . SER C 1 11 ? 15.888 23.534 39.408 1.00 32.88 2 SER C CA 1
ATOM 2336 C C . SER C 1 11 ? 16.943 22.543 39.891 1.00 32.79 2 SER C C 1
ATOM 2337 O O . SER C 1 11 ? 18.120 22.642 39.520 1.00 32.74 2 SER C O 1
ATOM 2340 N N . GLU C 1 12 ? 16.511 21.576 40.698 1.00 32.31 3 GLU C N 1
ATOM 2341 C CA . GLU C 1 12 ? 17.385 20.491 41.146 1.00 32.43 3 GLU C CA 1
ATOM 2342 C C . GLU C 1 12 ? 17.752 19.564 39.990 1.00 31.70 3 GLU C C 1
ATOM 2343 O O . GLU C 1 12 ? 18.836 18.981 39.979 1.00 31.49 3 GLU C O 1
ATOM 2349 N N . GLN C 1 13 ? 16.841 19.432 39.026 1.00 31.09 4 GLN C N 1
ATOM 2350 C CA . GLN C 1 13 ? 17.079 18.611 37.843 1.00 30.65 4 GLN C CA 1
ATOM 2351 C C . GLN C 1 13 ? 18.231 19.174 37.008 1.00 30.17 4 GLN C C 1
ATOM 2352 O O . GLN C 1 13 ? 19.139 18.437 36.618 1.00 29.78 4 GLN C O 1
ATOM 2358 N N . ILE C 1 14 ? 18.194 20.481 36.750 1.00 29.52 5 ILE C N 1
ATOM 2359 C CA . ILE C 1 14 ? 19.243 21.133 35.960 1.00 29.81 5 ILE C CA 1
ATOM 2360 C C . ILE C 1 14 ? 20.590 21.073 36.687 1.00 29.32 5 ILE C C 1
ATOM 2361 O O . ILE C 1 14 ? 21.635 20.872 36.057 1.00 29.64 5 ILE C O 1
ATOM 2366 N N . ALA C 1 15 ? 20.547 21.223 38.011 1.00 28.85 6 ALA C N 1
ATOM 2367 C CA . ALA C 1 15 ? 21.725 21.073 38.865 1.00 28.72 6 ALA C CA 1
ATOM 2368 C C . ALA C 1 15 ? 22.350 19.688 38.692 1.00 28.54 6 ALA C C 1
ATOM 2369 O O . ALA C 1 15 ? 23.564 19.569 38.514 1.00 28.25 6 ALA C O 1
ATOM 2371 N N . ALA C 1 16 ? 21.508 18.653 38.718 1.00 28.17 7 ALA C N 1
ATOM 2372 C CA . ALA C 1 16 ? 21.948 17.264 38.568 1.00 28.22 7 ALA C CA 1
ATOM 2373 C C . ALA C 1 16 ? 22.610 17.027 37.215 1.00 28.00 7 ALA C C 1
ATOM 2374 O O . ALA C 1 16 ? 23.665 16.395 37.135 1.00 28.48 7 ALA C O 1
ATOM 2376 N N . VAL C 1 17 ? 21.991 17.543 36.157 1.00 27.44 8 VAL C N 1
ATOM 2377 C CA . VAL C 1 17 ? 22.553 17.425 34.814 1.00 27.10 8 VAL C CA 1
ATOM 2378 C C . VAL C 1 17 ? 23.909 18.140 34.713 1.00 26.84 8 VAL C C 1
ATOM 2379 O O . VAL C 1 17 ? 24.834 17.650 34.067 1.00 26.69 8 VAL C O 1
ATOM 2383 N N . ARG C 1 18 ? 24.022 19.289 35.361 1.00 26.74 9 ARG C N 1
ATOM 2384 C CA . ARG C 1 18 ? 25.297 20.011 35.406 1.00 27.35 9 ARG C CA 1
ATOM 2385 C C . ARG C 1 18 ? 26.403 19.245 36.147 1.00 27.99 9 ARG C C 1
ATOM 2386 O O . ARG C 1 18 ? 27.577 19.315 35.769 1.00 28.13 9 ARG C O 1
ATOM 2394 N N . ARG C 1 19 ? 26.026 18.505 37.187 1.00 28.58 10 ARG C N 1
ATOM 2395 C CA . ARG C 1 19 ? 26.962 17.615 37.872 1.00 29.30 10 ARG C CA 1
ATOM 2396 C C . ARG C 1 19 ? 27.407 16.489 36.940 1.00 29.71 10 ARG C C 1
ATOM 2397 O O . ARG C 1 19 ? 28.584 16.132 36.903 1.00 29.55 10 ARG C O 1
ATOM 2405 N N . MET C 1 20 ? 26.453 15.948 36.181 1.00 30.35 11 MET C N 1
ATOM 2406 C CA . MET C 1 20 ? 26.735 14.935 35.169 1.00 31.40 11 MET C CA 1
ATOM 2407 C C . MET C 1 20 ? 27.759 15.440 34.147 1.00 31.14 11 MET C C 1
ATOM 2408 O O . MET C 1 20 ? 28.738 14.755 33.860 1.00 30.83 11 MET C O 1
ATOM 2413 N N . VAL C 1 21 ? 27.523 16.640 33.613 1.00 31.07 12 VAL C N 1
ATOM 2414 C CA . VAL C 1 21 ? 28.437 17.275 32.657 1.00 31.41 12 VAL C CA 1
ATOM 2415 C C . VAL C 1 21 ? 29.843 17.435 33.245 1.00 31.62 12 VAL C C 1
ATOM 2416 O O . VAL C 1 21 ? 30.838 17.144 32.576 1.00 31.75 12 VAL C O 1
ATOM 2420 N N . GLU C 1 22 ? 29.912 17.899 34.492 1.00 31.56 13 GLU C N 1
ATOM 2421 C CA . GLU C 1 22 ? 31.183 18.071 35.201 1.00 31.95 13 GLU C CA 1
ATOM 2422 C C . GLU C 1 22 ? 31.945 16.765 35.362 1.00 31.94 13 GLU C C 1
ATOM 2423 O O . GLU C 1 22 ? 33.178 16.755 35.366 1.00 32.06 13 GLU C O 1
ATOM 2429 N N . ALA C 1 23 ? 31.207 15.670 35.523 1.00 31.95 14 ALA C N 1
ATOM 2430 C CA . ALA C 1 23 ? 31.823 14.365 35.719 1.00 31.91 14 ALA C CA 1
ATOM 2431 C C . ALA C 1 23 ? 32.571 13.918 34.464 1.00 32.02 14 ALA C C 1
ATOM 2432 O O . ALA C 1 23 ? 33.620 13.287 34.566 1.00 32.03 14 ALA C O 1
ATOM 2434 N N . TYR C 1 24 ? 32.034 14.250 33.287 1.00 32.25 15 TYR C N 1
ATOM 2435 C CA . TYR C 1 24 ? 32.731 13.993 32.021 1.00 32.43 15 TYR C CA 1
ATOM 2436 C C . TYR C 1 24 ? 34.005 14.822 31.948 1.00 32.37 15 TYR C C 1
ATOM 2437 O O . TYR C 1 24 ? 35.022 14.363 31.426 1.00 32.49 15 TYR C O 1
ATOM 2446 N N . ASN C 1 25 ? 33.941 16.049 32.466 1.00 32.37 16 ASN C N 1
ATOM 2447 C CA . ASN C 1 25 ? 35.064 16.966 32.387 1.00 32.35 16 ASN C CA 1
ATOM 2448 C C . ASN C 1 25 ? 36.193 16.566 33.335 1.00 32.58 16 ASN C C 1
ATOM 2449 O O . ASN C 1 25 ? 37.355 16.535 32.936 1.00 32.63 16 ASN C O 1
ATOM 2454 N N . THR C 1 26 ? 35.841 16.240 34.576 1.00 32.54 17 THR C N 1
ATOM 2455 C CA . THR C 1 26 ? 36.838 15.856 35.580 1.00 32.80 17 THR C CA 1
ATOM 2456 C C . THR C 1 26 ? 37.223 14.380 35.481 1.00 33.24 17 THR C C 1
ATOM 2457 O O . THR C 1 26 ? 38.321 13.986 35.890 1.00 33.56 17 THR C O 1
ATOM 2461 N N . GLY C 1 27 ? 36.314 13.566 34.949 1.00 33.54 18 GLY C N 1
ATOM 2462 C CA . GLY C 1 27 ? 36.480 12.112 34.957 1.00 34.03 18 GLY C CA 1
ATOM 2463 C C . GLY C 1 27 ? 36.232 11.498 36.327 1.00 34.44 18 GLY C C 1
ATOM 2464 O O . GLY C 1 27 ? 36.358 10.281 36.497 1.00 34.87 18 GLY C O 1
ATOM 2465 N N . LYS C 1 28 ? 35.874 12.336 37.302 1.00 34.35 19 LYS C N 1
ATOM 2466 C CA . LYS C 1 28 ? 35.620 11.886 38.672 1.00 34.46 19 LYS C CA 1
ATOM 2467 C C . LYS C 1 28 ? 34.183 11.380 38.832 1.00 33.98 19 LYS C C 1
ATOM 2468 O O . LYS C 1 28 ? 33.223 12.148 38.722 1.00 34.18 19 LYS C O 1
ATOM 2474 N N . THR C 1 29 ? 34.046 10.080 39.084 1.00 33.34 20 THR C N 1
ATOM 2475 C CA . THR C 1 29 ? 32.732 9.435 39.109 1.00 32.68 20 THR C CA 1
ATOM 2476 C C . THR C 1 29 ? 32.409 8.730 40.429 1.00 32.33 20 THR C C 1
ATOM 2477 O O . THR C 1 29 ? 31.533 7.866 40.477 1.00 32.17 20 THR C O 1
ATOM 2481 N N . ASP C 1 30 ? 33.099 9.108 41.501 1.00 31.95 21 ASP C N 1
ATOM 2482 C CA . ASP C 1 30 ? 32.879 8.473 42.799 1.00 31.78 21 ASP C CA 1
ATOM 2483 C C . ASP C 1 30 ? 31.513 8.790 43.417 1.00 31.34 21 ASP C C 1
ATOM 2484 O O . ASP C 1 30 ? 30.920 7.946 44.092 1.00 31.20 21 ASP C O 1
ATOM 2489 N N . ASP C 1 31 ? 31.012 9.996 43.169 1.00 30.55 22 ASP C N 1
ATOM 2490 C CA . ASP C 1 31 ? 29.772 10.459 43.792 1.00 30.26 22 ASP C CA 1
ATOM 2491 C C . ASP C 1 31 ? 28.533 10.355 42.890 1.00 30.17 22 ASP C C 1
ATOM 2492 O O . ASP C 1 31 ? 27.465 10.849 43.252 1.00 30.24 22 ASP C O 1
ATOM 2497 N N . VAL C 1 32 ? 28.662 9.715 41.729 1.00 30.11 23 VAL C N 1
ATOM 2498 C CA . VAL C 1 32 ? 27.575 9.734 40.737 1.00 30.11 23 VAL C CA 1
ATOM 2499 C C . VAL C 1 32 ? 26.248 9.152 41.239 1.00 30.04 23 VAL C C 1
ATOM 2500 O O . VAL C 1 32 ? 25.189 9.535 40.754 1.00 29.73 23 VAL C O 1
ATOM 2504 N N . ALA C 1 33 ? 26.311 8.257 42.226 1.00 29.95 24 ALA C N 1
ATOM 2505 C CA . ALA C 1 33 ? 25.105 7.699 42.848 1.00 30.14 24 ALA C CA 1
ATOM 2506 C C . ALA C 1 33 ? 24.187 8.773 43.441 1.00 30.22 24 ALA C C 1
ATOM 2507 O O . ALA C 1 33 ? 23.000 8.520 43.651 1.00 30.35 24 ALA C O 1
ATOM 2509 N N . ASP C 1 34 ? 24.746 9.952 43.720 1.00 30.27 25 ASP C N 1
ATOM 2510 C CA . ASP C 1 34 ? 23.977 11.118 44.165 1.00 30.30 25 ASP C CA 1
ATOM 2511 C C . ASP C 1 34 ? 22.888 11.530 43.168 1.00 30.33 25 ASP C C 1
ATOM 2512 O O . ASP C 1 34 ? 21.781 11.881 43.574 1.00 30.45 25 ASP C O 1
ATOM 2517 N N . TYR C 1 35 ? 23.206 11.497 41.871 1.00 30.28 26 TYR C N 1
ATOM 2518 C CA . TYR C 1 35 ? 22.294 12.007 40.843 1.00 30.27 26 TYR C CA 1
ATOM 2519 C C . TYR C 1 35 ? 21.926 10.982 39.755 1.00 30.24 26 TYR C C 1
ATOM 2520 O O . TYR C 1 35 ? 21.080 11.251 38.900 1.00 30.33 26 TYR C O 1
ATOM 2529 N N . ILE C 1 36 ? 22.564 9.816 39.793 1.00 30.07 27 ILE C N 1
ATOM 2530 C CA . ILE C 1 36 ? 22.280 8.745 38.842 1.00 29.77 27 ILE C CA 1
ATOM 2531 C C . ILE C 1 36 ? 21.400 7.678 39.509 1.00 29.76 27 ILE C C 1
ATOM 2532 O O . ILE C 1 36 ? 21.769 7.114 40.548 1.00 29.25 27 ILE C O 1
ATOM 2537 N N . HIS C 1 37 ? 20.236 7.419 38.910 1.00 29.66 28 HIS C N 1
ATOM 2538 C CA . HIS C 1 37 ? 19.280 6.435 39.425 1.00 29.69 28 HIS C CA 1
ATOM 2539 C C . HIS C 1 37 ? 19.892 5.035 39.426 1.00 29.85 28 HIS C C 1
ATOM 2540 O O . HIS C 1 37 ? 20.630 4.689 38.501 1.00 29.52 28 HIS C O 1
ATOM 2547 N N . PRO C 1 38 ? 19.605 4.226 40.470 1.00 30.03 29 PRO C N 1
ATOM 2548 C CA . PRO C 1 38 ? 20.063 2.834 40.485 1.00 30.33 29 PRO C CA 1
ATOM 2549 C C . PRO C 1 38 ? 19.774 2.061 39.196 1.00 30.62 29 PRO C C 1
ATOM 2550 O O . PRO C 1 38 ? 20.543 1.171 38.832 1.00 30.65 29 PRO C O 1
ATOM 2554 N N . GLU C 1 39 ? 18.684 2.409 38.511 1.00 30.83 30 GLU C N 1
ATOM 2555 C CA . GLU C 1 39 ? 18.271 1.707 37.299 1.00 31.19 30 GLU C CA 1
ATOM 2556 C C . GLU C 1 39 ? 18.527 2.518 36.030 1.00 31.20 30 GLU C C 1
ATOM 2557 O O . GLU C 1 39 ? 17.920 2.260 34.989 1.00 31.49 30 GLU C O 1
ATOM 2563 N N . TYR C 1 40 ? 19.442 3.483 36.132 1.00 30.91 31 TYR C N 1
ATOM 2564 C CA . TYR C 1 40 ? 19.864 4.323 35.010 1.00 30.89 31 TYR C CA 1
ATOM 2565 C C . TYR C 1 40 ? 20.172 3.504 33.765 1.00 31.29 31 TYR C C 1
ATOM 2566 O O . TYR C 1 40 ? 20.896 2.502 33.827 1.00 31.01 31 TYR C O 1
ATOM 2575 N N . MET C 1 41 ? 19.600 3.934 32.643 1.00 31.37 32 MET C N 1
ATOM 2576 C CA . MET C 1 41 ? 19.867 3.320 31.354 1.00 32.26 32 MET C CA 1
ATOM 2577 C C . MET C 1 41 ? 20.268 4.370 30.330 1.00 31.93 32 MET C C 1
ATOM 2578 O O . MET C 1 41 ? 19.765 5.498 30.339 1.00 31.97 32 MET C O 1
ATOM 2586 N N . ASN C 1 42 ? 21.183 3.976 29.452 1.00 32.04 33 ASN C N 1
ATOM 2587 C CA . ASN C 1 42 ? 21.542 4.756 28.282 1.00 32.06 33 ASN C CA 1
ATOM 2588 C C . ASN C 1 42 ? 21.623 3.807 27.099 1.00 31.98 33 ASN C C 1
ATOM 2589 O O . ASN C 1 42 ? 22.535 2.980 27.025 1.00 31.46 33 ASN C O 1
ATOM 2594 N N . PRO C 1 43 ? 20.661 3.917 26.165 1.00 32.05 34 PRO C N 1
ATOM 2595 C CA . PRO C 1 43 ? 20.588 2.978 25.049 1.00 32.20 34 PRO C CA 1
ATOM 2596 C C . PRO C 1 43 ? 21.813 3.013 24.140 1.00 32.07 34 PRO C C 1
ATOM 2597 O O . PRO C 1 43 ? 22.122 2.014 23.508 1.00 32.11 34 PRO C O 1
ATOM 2601 N N . GLY C 1 44 ? 22.511 4.148 24.093 1.00 32.29 35 GLY C N 1
ATOM 2602 C CA . GLY C 1 44 ? 23.753 4.273 23.324 1.00 32.30 35 GLY C CA 1
ATOM 2603 C C . GLY C 1 44 ? 24.897 3.396 23.820 1.00 32.37 35 GLY C C 1
ATOM 2604 O O . GLY C 1 44 ? 25.876 3.196 23.099 1.00 32.88 35 GLY C O 1
ATOM 2605 N N . THR C 1 45 ? 24.771 2.869 25.041 1.00 31.75 36 THR C N 1
ATOM 2606 C CA . THR C 1 45 ? 25.799 2.013 25.659 1.00 31.37 36 THR C CA 1
ATOM 2607 C C . THR C 1 45 ? 25.641 0.518 25.374 1.00 31.09 36 THR C C 1
ATOM 2608 O O . THR C 1 45 ? 26.532 -0.282 25.704 1.00 30.82 36 THR C O 1
ATOM 2612 N N . LEU C 1 46 ? 24.506 0.130 24.797 1.00 30.56 37 LEU C N 1
ATOM 2613 C CA . LEU C 1 46 ? 24.147 -1.290 24.722 1.00 30.49 37 LEU C CA 1
ATOM 2614 C C . LEU C 1 46 ? 25.171 -2.145 23.994 1.00 30.35 37 LEU C C 1
ATOM 2615 O O . LEU C 1 46 ? 25.347 -3.319 24.311 1.00 29.31 37 LEU C O 1
ATOM 2620 N N . GLU C 1 47 ? 25.840 -1.538 23.022 1.00 30.30 38 GLU C N 1
ATOM 2621 C CA . GLU C 1 47 ? 26.878 -2.202 22.260 1.00 31.00 38 GLU C CA 1
ATOM 2622 C C . GLU C 1 47 ? 28.089 -2.598 23.116 1.00 30.99 38 GLU C C 1
ATOM 2623 O O . GLU C 1 47 ? 28.814 -3.534 22.776 1.00 30.74 38 GLU C O 1
ATOM 2629 N N . PHE C 1 48 ? 28.291 -1.888 24.224 1.00 31.41 39 PHE C N 1
ATOM 2630 C CA . PHE C 1 48 ? 29.527 -1.989 25.012 1.00 31.52 39 PHE C CA 1
ATOM 2631 C C . PHE C 1 48 ? 29.397 -2.786 26.304 1.00 31.85 39 PHE C C 1
ATOM 2632 O O . PHE C 1 48 ? 30.357 -3.427 26.743 1.00 31.80 39 PHE C O 1
ATOM 2640 N N . THR C 1 49 ? 28.215 -2.733 26.914 1.00 32.04 40 THR C N 1
ATOM 2641 C CA . THR C 1 49 ? 28.023 -3.224 28.275 1.00 32.51 40 THR C CA 1
ATOM 2642 C C . THR C 1 49 ? 26.554 -3.528 28.570 1.00 32.86 40 THR C C 1
ATOM 2643 O O . THR C 1 49 ? 25.647 -3.009 27.894 1.00 32.57 40 THR C O 1
ATOM 2647 N N . SER C 1 50 ? 26.336 -4.361 29.586 1.00 33.30 41 SER C N 1
ATOM 2648 C CA . SER C 1 50 ? 24.997 -4.684 30.081 1.00 33.72 41 SER C CA 1
ATOM 2649 C C . SER C 1 50 ? 24.740 -4.072 31.464 1.00 33.91 41 SER C C 1
ATOM 2650 O O . SER C 1 50 ? 23.655 -4.233 32.032 1.00 34.13 41 SER C O 1
ATOM 2654 N N . LEU C 1 51 ? 25.740 -3.370 31.992 1.00 33.89 42 LEU C N 1
ATOM 2655 C CA . LEU C 1 51 ? 25.628 -2.684 33.279 1.00 34.00 42 LEU C CA 1
ATOM 2656 C C . LEU C 1 51 ? 24.511 -1.636 33.296 1.00 33.83 42 LEU C C 1
ATOM 2657 O O . LEU C 1 51 ? 24.067 -1.161 32.253 1.00 33.20 42 LEU C O 1
ATOM 2662 N N . ARG C 1 52 ? 24.065 -1.293 34.499 1.00 33.62 43 ARG C N 1
ATOM 2663 C CA . ARG C 1 52 ? 23.043 -0.278 34.702 1.00 33.58 43 ARG C CA 1
ATOM 2664 C C . ARG C 1 52 ? 23.461 0.619 35.857 1.00 32.83 43 ARG C C 1
ATOM 2665 O O . ARG C 1 52 ? 24.460 0.347 36.534 1.00 32.36 43 ARG C O 1
ATOM 2673 N N . GLY C 1 53 ? 22.704 1.691 36.068 1.00 32.06 44 GLY C N 1
ATOM 2674 C CA . GLY C 1 53 ? 22.881 2.554 37.231 1.00 31.34 44 GLY C CA 1
ATOM 2675 C C . GLY C 1 53 ? 24.166 3.362 37.233 1.00 30.78 44 GLY C C 1
ATOM 2676 O O . GLY C 1 53 ? 24.763 3.585 36.175 1.00 30.44 44 GLY C O 1
ATOM 2677 N N . PRO C 1 54 ? 24.596 3.815 38.428 1.00 30.45 45 PRO C N 1
ATOM 2678 C CA . PRO C 1 54 ? 25.841 4.574 38.590 1.00 30.24 45 PRO C CA 1
ATOM 2679 C C . PRO C 1 54 ? 27.043 3.924 37.902 1.00 30.08 45 PRO C C 1
ATOM 2680 O O . PRO C 1 54 ? 27.861 4.631 37.309 1.00 29.97 45 PRO C O 1
ATOM 2684 N N . GLU C 1 55 ? 27.124 2.595 37.968 1.00 29.71 46 GLU C N 1
ATOM 2685 C CA . GLU C 1 55 ? 28.203 1.838 37.330 1.00 29.62 46 GLU C CA 1
ATOM 2686 C C . GLU C 1 55 ? 28.229 2.040 35.810 1.00 29.64 46 GLU C C 1
ATOM 2687 O O . GLU C 1 55 ? 29.302 2.158 35.206 1.00 29.21 46 GLU C O 1
ATOM 2698 N N . LEU C 1 56 ? 27.046 2.083 35.198 1.00 29.76 47 LEU C N 1
ATOM 2699 C CA . LEU C 1 56 ? 26.937 2.323 33.760 1.00 29.88 47 LEU C CA 1
ATOM 2700 C C . LEU C 1 56 ? 27.395 3.728 33.389 1.00 30.09 47 LEU C C 1
ATOM 2701 O O . LEU C 1 56 ? 28.125 3.915 32.412 1.00 30.27 47 LEU C O 1
ATOM 2706 N N . PHE C 1 57 ? 26.960 4.718 34.159 1.00 29.88 48 PHE C N 1
ATOM 2707 C CA . PHE C 1 57 ? 27.371 6.079 33.881 1.00 30.14 48 PHE C CA 1
ATOM 2708 C C . PHE C 1 57 ? 28.886 6.233 33.992 1.00 30.35 48 PHE C C 1
ATOM 2709 O O . PHE C 1 57 ? 29.513 6.876 33.146 1.00 30.18 48 PHE C O 1
ATOM 2717 N N . ALA C 1 58 ? 29.465 5.632 35.030 1.00 30.42 49 ALA C N 1
ATOM 2718 C CA . ALA C 1 58 ? 30.904 5.694 35.254 1.00 30.86 49 ALA C CA 1
ATOM 2719 C C . ALA C 1 58 ? 31.703 5.100 34.092 1.00 31.07 49 ALA C C 1
ATOM 2720 O O . ALA C 1 58 ? 32.745 5.635 33.723 1.00 31.35 49 ALA C O 1
ATOM 2722 N N . ILE C 1 59 ? 31.209 4.007 33.515 1.00 31.14 50 ILE C N 1
ATOM 2723 C CA . ILE C 1 59 ? 31.910 3.335 32.421 1.00 31.28 50 ILE C CA 1
ATOM 2724 C C . ILE C 1 59 ? 31.862 4.186 31.142 1.00 30.92 50 ILE C C 1
ATOM 2725 O O . ILE C 1 59 ? 32.830 4.252 30.383 1.00 30.47 50 ILE C O 1
ATOM 2730 N N . ASN C 1 60 ? 30.732 4.852 30.934 1.00 30.71 51 ASN C N 1
ATOM 2731 C CA . ASN C 1 60 ? 30.581 5.812 29.848 1.00 31.00 51 ASN C CA 1
ATOM 2732 C C . ASN C 1 60 ? 31.615 6.945 29.967 1.00 30.38 51 ASN C C 1
ATOM 2733 O O . ASN C 1 60 ? 32.330 7.254 29.014 1.00 30.20 51 ASN C O 1
ATOM 2738 N N . VAL C 1 61 ? 31.712 7.534 31.155 1.00 30.06 52 VAL C N 1
ATOM 2739 C CA . VAL C 1 61 ? 32.691 8.595 31.420 1.00 29.64 52 VAL C CA 1
ATOM 2740 C C . VAL C 1 61 ? 34.132 8.113 31.194 1.00 29.55 52 VAL C C 1
ATOM 2741 O O . VAL C 1 61 ? 34.926 8.800 30.541 1.00 29.26 52 VAL C O 1
ATOM 2745 N N . ALA C 1 62 ? 34.453 6.930 31.719 1.00 29.39 53 ALA C N 1
ATOM 2746 C CA . ALA C 1 62 ? 35.779 6.331 31.552 1.00 29.37 53 ALA C CA 1
ATOM 2747 C C . ALA C 1 62 ? 36.130 6.138 30.070 1.00 29.23 53 ALA C C 1
ATOM 2748 O O . ALA C 1 62 ? 37.254 6.440 29.651 1.00 28.68 53 ALA C O 1
ATOM 2750 N N . TRP C 1 63 ? 35.163 5.643 29.295 1.00 29.05 54 TRP C N 1
ATOM 2751 C CA . TRP C 1 63 ? 35.327 5.430 27.858 1.00 29.39 54 TRP C CA 1
ATOM 2752 C C . TRP C 1 63 ? 35.613 6.748 27.130 1.00 29.34 54 TRP C C 1
ATOM 2753 O 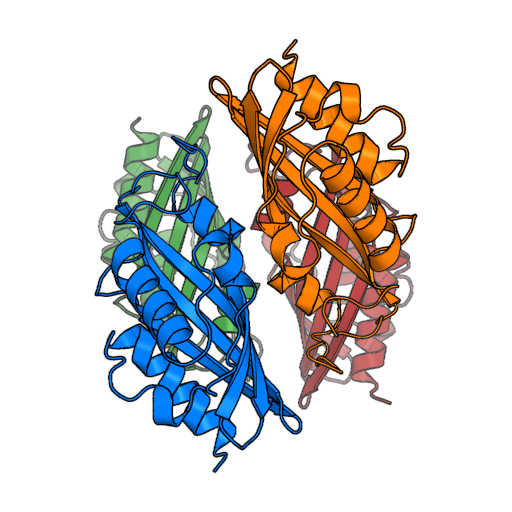O . TRP C 1 63 ? 36.468 6.797 26.241 1.00 29.32 54 TRP C O 1
ATOM 2764 N N . VAL C 1 64 ? 34.902 7.811 27.504 1.00 29.18 55 VAL C N 1
ATOM 2765 C CA . VAL C 1 64 ? 35.138 9.130 26.889 1.00 29.60 55 VAL C CA 1
ATOM 2766 C C . VAL C 1 64 ? 36.582 9.591 27.133 1.00 29.92 55 VAL C C 1
ATOM 2767 O O . VAL C 1 64 ? 37.262 10.045 26.203 1.00 29.62 55 VAL C O 1
ATOM 2771 N N . LYS C 1 65 ? 37.062 9.433 28.367 1.00 30.23 56 LYS C N 1
ATOM 2772 C CA . LYS C 1 65 ? 38.424 9.849 28.717 1.00 30.66 56 LYS C CA 1
ATOM 2773 C C . LYS C 1 65 ? 39.466 8.994 27.993 1.00 30.79 56 LYS C C 1
ATOM 2774 O O . LYS C 1 65 ? 40.502 9.497 27.560 1.00 30.30 56 LYS C O 1
ATOM 2780 N N . LYS C 1 66 ? 39.172 7.702 27.862 1.00 30.94 57 LYS C N 1
ATOM 2781 C CA . LYS C 1 66 ? 40.063 6.751 27.193 1.00 31.38 57 LYS C CA 1
ATOM 2782 C C . LYS C 1 66 ? 40.150 7.004 25.683 1.00 30.57 57 LYS C C 1
ATOM 2783 O O . LYS C 1 66 ? 41.235 6.991 25.103 1.00 30.77 57 LYS C O 1
ATOM 2789 N N . THR C 1 67 ? 38.999 7.244 25.063 1.00 29.80 58 THR C N 1
ATOM 2790 C CA . THR C 1 67 ? 38.889 7.337 23.614 1.00 29.05 58 THR C CA 1
ATOM 2791 C C . THR C 1 67 ? 39.155 8.750 23.113 1.00 28.71 58 THR C C 1
ATOM 2792 O O . THR C 1 67 ? 39.823 8.934 22.093 1.00 28.11 58 THR C O 1
ATOM 2796 N N . PHE C 1 68 ? 38.642 9.739 23.843 1.00 28.52 59 PHE C N 1
ATOM 2797 C CA . PHE C 1 68 ? 38.709 11.133 23.409 1.00 28.74 59 PHE C CA 1
ATOM 2798 C C . PHE C 1 68 ? 39.681 11.988 24.236 1.00 29.15 59 PHE C C 1
ATOM 2799 O O . PHE C 1 68 ? 39.701 13.215 24.106 1.00 29.09 59 PHE C O 1
ATOM 2807 N N . SER C 1 69 ? 40.492 11.307 25.049 1.00 29.46 60 SER C N 1
ATOM 2808 C CA . SER C 1 69 ? 41.587 11.879 25.867 1.00 29.93 60 SER C CA 1
ATOM 2809 C C . SER C 1 69 ? 41.125 12.429 27.216 1.00 30.22 60 SER C C 1
ATOM 2810 O O . SER C 1 69 ? 39.947 12.741 27.395 1.00 29.77 60 SER C O 1
ATOM 2813 N N . GLU C 1 70 ? 42.058 12.514 28.165 1.00 30.79 61 GLU C N 1
ATOM 2814 C CA . GLU C 1 70 ? 41.772 13.047 29.498 1.00 31.63 61 GLU C CA 1
ATOM 2815 C C . GLU C 1 70 ? 41.316 14.496 29.421 1.00 31.83 61 GLU C C 1
ATOM 2816 O O . GLU C 1 70 ? 40.591 14.976 30.297 1.00 32.16 61 GLU C O 1
ATOM 2822 N N . GLU C 1 71 ? 41.739 15.165 28.350 1.00 32.15 62 GLU C N 1
ATOM 2823 C CA . GLU C 1 71 ? 41.452 16.579 28.097 1.00 32.34 62 GLU C CA 1
ATOM 2824 C C . GLU C 1 71 ? 40.098 16.804 27.412 1.00 32.32 62 GLU C C 1
ATOM 2825 O O . GLU C 1 71 ? 39.734 17.945 27.111 1.00 32.59 62 GLU C O 1
ATOM 2831 N N . ALA C 1 72 ? 39.354 15.726 27.163 1.00 32.08 63 ALA C N 1
ATOM 2832 C CA . ALA C 1 72 ? 38.028 15.843 26.563 1.00 32.04 63 ALA C CA 1
ATOM 2833 C C . ALA C 1 72 ? 37.115 16.620 27.496 1.00 32.21 63 ALA C C 1
ATOM 2834 O O . ALA C 1 72 ? 37.142 16.419 28.715 1.00 31.95 63 ALA C O 1
ATOM 2836 N N . ARG C 1 73 ? 36.321 17.525 26.930 1.00 31.80 64 ARG C N 1
ATOM 2837 C CA . ARG C 1 73 ? 35.331 18.223 27.739 1.00 31.68 64 ARG C CA 1
ATOM 2838 C C . ARG C 1 73 ? 34.039 18.544 27.033 1.00 31.05 64 ARG C C 1
ATOM 2839 O O . ARG C 1 73 ? 33.976 18.608 25.801 1.00 30.63 64 ARG C O 1
ATOM 2847 N N . LEU C 1 74 ? 33.013 18.722 27.858 1.00 30.86 65 LEU C N 1
ATOM 2848 C CA . LEU C 1 74 ? 31.679 19.078 27.427 1.00 30.74 65 LEU C CA 1
ATOM 2849 C C . LEU C 1 74 ? 31.395 20.503 27.845 1.00 30.54 65 LEU C C 1
ATOM 2850 O O . LEU C 1 74 ? 31.459 20.838 29.035 1.00 30.70 65 LEU C O 1
ATOM 2855 N N . GLU C 1 75 ? 31.096 21.340 26.867 1.00 30.13 66 GLU C N 1
ATOM 2856 C CA . GLU C 1 75 ? 30.716 22.718 27.123 1.00 30.11 66 GLU C CA 1
ATOM 2857 C C . GLU C 1 75 ? 29.209 22.845 27.029 1.00 29.65 66 GLU C C 1
ATOM 2858 O O . GLU C 1 75 ? 28.577 22.209 26.175 1.00 29.85 66 GLU C O 1
ATOM 2864 N N . GLU C 1 76 ? 28.630 23.658 27.906 1.00 28.27 67 GLU C N 1
ATOM 2865 C CA . GLU C 1 76 ? 27.182 23.834 27.922 1.00 28.10 67 GLU C CA 1
ATOM 2866 C C . GLU C 1 76 ? 26.756 24.965 26.997 1.00 27.71 67 GLU C C 1
ATOM 2867 O O . GLU C 1 76 ? 27.242 26.086 27.127 1.00 26.63 67 GLU C O 1
ATOM 2873 N N . VAL C 1 77 ? 25.858 24.668 26.059 1.00 27.25 68 VAL C N 1
ATOM 2874 C CA . VAL C 1 77 ? 25.237 25.725 25.250 1.00 27.70 68 VAL C CA 1
ATOM 2875 C C . VAL C 1 77 ? 23.950 26.204 25.935 1.00 27.80 68 VAL C C 1
ATOM 2876 O O . VAL C 1 77 ? 23.727 27.404 26.100 1.00 27.44 68 VAL C O 1
ATOM 2880 N N . GLY C 1 78 ? 23.112 25.256 26.338 1.00 28.17 69 GLY C N 1
ATOM 2881 C CA . GLY C 1 78 ? 21.872 25.580 27.032 1.00 28.36 69 GLY C CA 1
ATOM 2882 C C . GLY C 1 78 ? 21.255 24.337 27.621 1.00 28.95 69 GLY C C 1
ATOM 2883 O O . GLY C 1 78 ? 21.535 23.227 27.171 1.00 28.49 69 GLY C O 1
ATOM 2884 N N . ILE C 1 79 ? 20.419 24.524 28.638 1.00 29.36 70 ILE C N 1
ATOM 2885 C CA . ILE C 1 79 ? 19.702 23.422 29.265 1.00 30.57 70 ILE C CA 1
ATOM 2886 C C . ILE C 1 79 ? 18.273 23.896 29.496 1.00 30.94 70 ILE C C 1
ATOM 2887 O O . ILE C 1 79 ? 18.052 25.013 29.972 1.00 30.75 70 ILE C O 1
ATOM 2892 N N . GLU C 1 80 ? 17.318 23.059 29.101 1.00 31.28 71 GLU C N 1
ATOM 2893 C CA . GLU C 1 80 ? 15.898 23.348 29.236 1.00 32.11 71 GLU C CA 1
ATOM 2894 C C . GLU C 1 80 ? 15.280 22.193 30.005 1.00 31.88 71 GLU C C 1
ATOM 2895 O O . GLU C 1 80 ? 15.818 21.088 30.004 1.00 31.54 71 GLU C O 1
ATOM 2901 N N . GLU C 1 81 ? 14.151 22.443 30.658 1.00 32.06 72 GLU C N 1
ATOM 2902 C CA . GLU C 1 81 ? 13.422 21.363 31.321 1.00 32.38 72 GLU C CA 1
ATOM 2903 C C . GLU C 1 81 ? 11.928 21.495 31.079 1.00 32.04 72 GLU C C 1
ATOM 2904 O O . GLU C 1 81 ? 11.420 22.587 30.811 1.00 31.78 72 GLU C O 1
ATOM 2910 N N . ARG C 1 82 ? 11.241 20.363 31.150 1.00 31.85 73 ARG C N 1
ATOM 2911 C CA . ARG C 1 82 ? 9.798 20.319 31.017 1.00 32.11 73 ARG C CA 1
ATOM 2912 C C . ARG C 1 82 ? 9.357 19.126 31.834 1.00 31.61 73 ARG C C 1
ATOM 2913 O O . ARG C 1 82 ? 9.706 17.986 31.511 1.00 31.47 73 ARG C O 1
ATOM 2921 N N . ALA C 1 83 ? 8.618 19.402 32.908 1.00 30.92 74 ALA C N 1
ATOM 2922 C CA . ALA C 1 83 ? 8.237 18.387 33.895 1.00 30.73 74 ALA C CA 1
ATOM 2923 C C . ALA C 1 83 ? 9.470 17.590 34.335 1.00 30.42 74 ALA C C 1
ATOM 2924 O O . ALA C 1 83 ? 10.467 18.184 34.750 1.00 30.69 74 ALA C O 1
ATOM 2926 N N . ASP C 1 84 ? 9.410 16.264 34.207 1.00 29.99 75 ASP C N 1
ATOM 2927 C CA . ASP C 1 84 ? 10.486 15.368 34.648 1.00 29.55 75 ASP C CA 1
ATOM 2928 C C . ASP C 1 84 ? 11.586 15.144 33.602 1.00 29.33 75 ASP C C 1
ATOM 2929 O O . ASP C 1 84 ? 12.434 14.271 33.765 1.00 29.26 75 ASP C O 1
ATOM 2934 N N . TRP C 1 85 ? 11.579 15.953 32.546 1.00 28.98 76 TRP C N 1
ATOM 2935 C CA . TRP C 1 85 ? 12.553 15.822 31.466 1.00 28.91 76 TRP C CA 1
ATOM 2936 C C . TRP C 1 85 ? 13.468 17.026 31.357 1.00 28.43 76 TRP C C 1
ATOM 2937 O O . TRP C 1 85 ? 13.054 18.155 31.607 1.00 28.02 76 TRP C O 1
ATOM 2948 N N . VAL C 1 86 ? 14.717 16.766 30.979 1.00 28.35 77 VAL C N 1
ATOM 2949 C CA . VAL C 1 86 ? 15.694 17.822 30.727 1.00 28.34 77 VAL C CA 1
ATOM 2950 C C . VAL C 1 86 ? 16.310 17.609 29.354 1.00 28.40 77 VAL C C 1
ATOM 2951 O O . VAL C 1 86 ? 16.612 16.480 28.973 1.00 28.72 77 VAL C O 1
ATOM 2955 N N . ARG C 1 87 ? 16.470 18.698 28.610 1.00 28.08 78 ARG C N 1
ATOM 2956 C CA . ARG C 1 87 ? 17.190 18.654 27.351 1.00 28.18 78 ARG C CA 1
ATOM 2957 C C . ARG C 1 87 ? 18.439 19.510 27.496 1.00 27.86 78 ARG C C 1
ATOM 2958 O O . ARG C 1 87 ? 18.345 20.691 27.827 1.00 27.80 78 ARG C O 1
ATOM 2966 N N . ALA C 1 88 ? 19.599 18.915 27.233 1.00 27.68 79 ALA C N 1
ATOM 2967 C CA . ALA C 1 88 ? 20.860 19.624 27.354 1.00 27.48 79 ALA C CA 1
ATOM 2968 C C . ALA C 1 88 ? 21.493 19.748 25.985 1.00 27.40 79 ALA C C 1
ATOM 2969 O O . ALA C 1 88 ? 21.627 18.754 25.255 1.00 27.22 79 ALA C O 1
ATOM 2971 N N . ARG C 1 89 ? 21.850 20.978 25.629 1.00 27.08 80 ARG C N 1
ATOM 2972 C CA . ARG C 1 89 ? 22.531 21.250 24.378 1.00 26.93 80 ARG C CA 1
ATOM 2973 C C . ARG C 1 89 ? 23.989 21.491 24.737 1.00 27.07 80 ARG C C 1
ATOM 2974 O O . ARG C 1 89 ? 24.328 22.495 25.389 1.00 26.38 80 ARG C O 1
ATOM 2982 N N . LEU C 1 90 ? 24.840 20.551 24.335 1.00 26.85 81 LEU C N 1
ATOM 2983 C CA . LEU C 1 90 ? 26.237 20.531 24.764 1.00 26.69 81 LEU C CA 1
ATOM 2984 C C . LEU C 1 90 ? 27.167 20.453 23.558 1.00 26.85 81 LEU C C 1
ATOM 2985 O O . LEU C 1 90 ? 26.716 20.236 22.436 1.00 27.25 81 LEU C O 1
ATOM 2990 N N . VAL C 1 91 ? 28.459 20.656 23.786 1.00 26.48 82 VAL C N 1
ATOM 2991 C CA . VAL C 1 91 ? 29.454 20.507 22.729 1.00 26.59 82 VAL C CA 1
ATOM 2992 C C . VAL C 1 91 ? 30.631 19.723 23.295 1.00 26.93 82 VAL C C 1
ATOM 2993 O O . VAL C 1 91 ? 31.221 20.126 24.302 1.00 26.81 82 VAL C O 1
ATOM 2997 N N . LEU C 1 92 ? 30.956 18.610 22.646 1.00 27.05 83 LEU C N 1
ATOM 2998 C CA . LEU C 1 92 ? 32.100 17.798 23.035 1.00 27.32 83 LEU C CA 1
ATOM 2999 C C . LEU C 1 92 ? 33.340 18.271 22.299 1.00 27.53 83 LEU C C 1
ATOM 3000 O O . LEU C 1 92 ? 33.296 18.485 21.088 1.00 27.84 83 LEU C O 1
ATOM 3005 N N . TYR C 1 93 ? 34.424 18.469 23.050 1.00 27.33 84 TYR C N 1
ATOM 3006 C CA . TYR C 1 93 ? 35.743 18.749 22.499 1.00 27.72 84 TYR C CA 1
ATOM 3007 C C . TYR C 1 93 ? 36.657 17.610 22.923 1.00 27.94 84 TYR C C 1
ATOM 3008 O O . TYR C 1 93 ? 36.667 17.230 24.092 1.00 27.98 84 TYR C O 1
ATOM 3017 N N . GLY C 1 94 ? 37.418 17.057 21.987 1.00 28.09 85 GLY C N 1
ATOM 3018 C CA . GLY C 1 94 ? 38.361 15.999 22.341 1.00 27.90 85 GLY C CA 1
ATOM 3019 C C . GLY C 1 94 ? 39.457 15.770 21.318 1.00 27.68 85 GLY C C 1
ATOM 3020 O O . GLY C 1 94 ? 39.598 16.528 20.356 1.00 27.56 85 GLY C O 1
ATOM 3021 N N . ARG C 1 95 ? 40.243 14.726 21.558 1.00 27.37 86 ARG C N 1
ATOM 3022 C CA . ARG C 1 95 ? 41.239 14.252 20.611 1.00 27.24 86 ARG C CA 1
ATOM 3023 C C . ARG C 1 95 ? 41.122 12.738 20.541 1.00 27.05 86 ARG C C 1
ATOM 3024 O O . ARG C 1 95 ? 41.091 12.073 21.575 1.00 26.94 86 ARG C O 1
ATOM 3032 N N . HIS C 1 96 ? 41.039 12.199 19.327 1.00 26.72 87 HIS C N 1
ATOM 3033 C CA . HIS C 1 96 ? 40.858 10.759 19.142 1.00 26.67 87 HIS C CA 1
ATOM 3034 C C . HIS C 1 96 ? 42.145 9.975 19.439 1.00 26.66 87 HIS C C 1
ATOM 3035 O O . HIS C 1 96 ? 43.012 9.832 18.577 1.00 26.61 87 HIS C O 1
ATOM 3042 N N . VAL C 1 97 ? 42.263 9.475 20.664 1.00 26.72 88 VAL C N 1
ATOM 3043 C CA . VAL C 1 97 ? 43.492 8.797 21.103 1.00 27.06 88 VAL C CA 1
ATOM 3044 C C . VAL C 1 97 ? 43.295 7.311 21.431 1.00 27.04 88 VAL C C 1
ATOM 3045 O O . VAL C 1 97 ? 44.269 6.583 21.649 1.00 26.79 88 VAL C O 1
ATOM 3049 N N . GLY C 1 98 ? 42.040 6.867 21.464 1.00 27.15 89 GLY C N 1
ATOM 3050 C CA . GLY C 1 98 ? 41.728 5.476 21.797 1.00 27.33 89 GLY C CA 1
ATOM 3051 C C . GLY C 1 98 ? 40.926 4.816 20.692 1.00 27.47 89 GLY C C 1
ATOM 3052 O O . GLY C 1 98 ? 40.360 5.504 19.842 1.00 27.45 89 GLY C O 1
ATOM 3053 N N . GLU C 1 99 ? 40.873 3.485 20.696 1.00 27.45 90 GLU C N 1
ATOM 3054 C CA . GLU C 1 99 ? 40.087 2.769 19.695 1.00 27.98 90 GLU C CA 1
ATOM 3055 C C . GLU C 1 99 ? 38.632 3.193 19.817 1.00 27.97 90 GLU C C 1
ATOM 3056 O O . GLU C 1 99 ? 38.094 3.241 20.922 1.00 27.87 90 GLU C O 1
ATOM 3062 N N . MET C 1 100 ? 38.014 3.515 18.682 1.00 28.03 91 MET C N 1
ATOM 3063 C CA . MET C 1 100 ? 36.631 3.992 18.635 1.00 28.36 91 MET C CA 1
ATOM 3064 C C . MET C 1 100 ? 35.803 3.051 17.763 1.00 27.71 91 MET C C 1
ATOM 3065 O O . MET C 1 100 ? 35.863 3.119 16.541 1.00 26.98 91 MET C O 1
ATOM 3070 N N . VAL C 1 101 ? 35.037 2.179 18.415 1.00 27.20 92 VAL C N 1
ATOM 3071 C CA . VAL C 1 101 ? 34.267 1.108 17.752 1.00 27.47 92 VAL C CA 1
ATOM 3072 C C . VAL C 1 101 ? 34.957 0.503 16.515 1.00 27.30 92 VAL C C 1
ATOM 3073 O O . VAL C 1 101 ? 34.388 0.453 15.425 1.00 27.69 92 VAL C O 1
ATOM 3077 N N . GLY C 1 102 ? 36.198 0.059 16.700 1.00 27.05 93 GLY C N 1
ATOM 3078 C CA . GLY C 1 102 ? 36.931 -0.614 15.636 1.00 27.02 93 GLY C CA 1
ATOM 3079 C C . GLY C 1 102 ? 37.735 0.300 14.727 1.00 27.08 93 GLY C C 1
ATOM 3080 O O . GLY C 1 102 ? 38.403 -0.181 13.810 1.00 27.21 93 GLY C O 1
ATOM 3081 N N . MET C 1 103 ? 37.679 1.610 14.974 1.00 26.74 94 MET C N 1
ATOM 3082 C CA . MET C 1 103 ? 38.530 2.570 14.264 1.00 26.91 94 MET C CA 1
ATOM 3083 C C . MET C 1 103 ? 39.727 2.962 15.124 1.00 27.00 94 MET C C 1
ATOM 3084 O O . MET C 1 103 ? 39.566 3.456 16.248 1.00 26.69 94 MET C O 1
ATOM 3089 N N . ALA C 1 104 ? 40.918 2.718 14.579 1.00 27.02 95 ALA C N 1
ATOM 3090 C CA . ALA C 1 104 ? 42.181 2.970 15.263 1.00 27.25 95 ALA C CA 1
ATOM 3091 C C . ALA C 1 104 ? 42.375 4.457 15.567 1.00 27.31 95 ALA C C 1
ATOM 3092 O O . ALA C 1 104 ? 41.927 5.304 14.790 1.00 27.19 95 ALA C O 1
ATOM 3094 N N . PRO C 1 105 ? 43.036 4.775 16.703 1.00 27.34 96 PRO C N 1
ATOM 3095 C CA . PRO C 1 105 ? 43.336 6.158 17.074 1.00 27.38 96 PRO C CA 1
ATOM 3096 C C . PRO C 1 105 ? 43.961 6.948 15.926 1.00 27.53 96 PRO C C 1
ATOM 3097 O O . PRO C 1 105 ? 44.922 6.481 15.299 1.00 27.70 96 PRO C O 1
ATOM 3101 N N . THR C 1 106 ? 43.403 8.125 15.647 1.00 27.45 97 THR C N 1
ATOM 3102 C CA . THR C 1 106 ? 43.911 8.998 14.591 1.00 27.31 97 THR C CA 1
ATOM 3103 C C . THR C 1 106 ? 44.766 10.138 15.149 1.00 27.03 97 THR C C 1
ATOM 3104 O O . THR C 1 106 ? 45.484 10.798 14.396 1.00 26.79 97 THR C O 1
ATOM 3108 N N . GLY C 1 107 ? 44.663 10.375 16.457 1.00 26.49 98 GLY C N 1
ATOM 3109 C CA . GLY C 1 107 ? 45.362 11.479 17.115 1.00 26.61 98 GLY C CA 1
ATOM 3110 C C . GLY C 1 107 ? 44.805 12.853 16.787 1.00 26.48 98 GLY C C 1
ATOM 3111 O O . GLY C 1 107 ? 45.391 13.867 17.153 1.00 26.11 98 GLY C O 1
ATOM 3112 N N . ARG C 1 108 ? 43.655 12.885 16.116 1.00 26.69 99 ARG C N 1
ATOM 3113 C CA . ARG C 1 108 ? 43.081 14.126 15.610 1.00 26.88 99 ARG C CA 1
ATOM 3114 C C . ARG C 1 108 ? 42.136 14.804 16.596 1.00 27.15 99 ARG C C 1
ATOM 3115 O O . ARG C 1 108 ? 41.327 14.145 17.258 1.00 26.97 99 ARG C O 1
ATOM 3123 N N . LEU C 1 109 ? 42.250 16.129 16.670 1.00 26.69 100 LEU C N 1
ATOM 3124 C CA . LEU C 1 109 ? 41.291 16.969 17.375 1.00 27.13 100 LEU C CA 1
ATOM 3125 C C . LEU C 1 109 ? 39.936 16.930 16.684 1.00 26.88 100 LEU C C 1
ATOM 3126 O O . LEU C 1 109 ? 39.857 16.760 15.461 1.00 26.70 100 LEU C O 1
ATOM 3131 N N . PHE C 1 110 ? 38.879 17.096 17.474 1.00 26.63 101 PHE C N 1
ATOM 3132 C CA . PHE C 1 110 ? 37.527 17.223 16.942 1.00 26.89 101 PHE C CA 1
ATOM 3133 C C . PHE C 1 110 ? 36.659 17.966 17.943 1.00 26.74 101 PHE C C 1
ATOM 3134 O O . PHE C 1 110 ? 36.979 18.046 19.133 1.00 26.71 101 PHE C O 1
ATOM 3142 N N . SER C 1 111 ? 35.544 18.493 17.450 1.00 26.75 102 SER C N 1
ATOM 3143 C CA . SER C 1 111 ? 34.516 19.054 18.301 1.00 26.66 102 SER C CA 1
ATOM 3144 C C . SER C 1 111 ? 33.173 18.840 17.620 1.00 26.83 102 SER C C 1
ATOM 3145 O O . SER C 1 111 ? 33.045 18.983 16.399 1.00 27.50 102 SER C O 1
ATOM 3149 N N . GLY C 1 112 ? 32.173 18.479 18.408 1.00 26.89 103 GLY C N 1
ATOM 3150 C CA . GLY C 1 112 ? 30.854 18.171 17.849 1.00 26.69 103 GLY C CA 1
ATOM 3151 C C . GLY C 1 112 ? 29.776 18.510 18.841 1.00 26.39 103 GLY C C 1
ATOM 3152 O O . GLY C 1 112 ? 29.871 18.135 20.000 1.00 26.43 103 GLY C O 1
ATOM 3153 N N . GLU C 1 113 ? 28.759 19.232 18.380 1.00 26.57 104 GLU C N 1
ATOM 3154 C CA . GLU C 1 113 ? 27.587 19.523 19.192 1.00 26.84 104 GLU C CA 1
ATOM 3155 C C . GLU C 1 113 ? 26.900 18.220 19.578 1.00 27.10 104 GLU C C 1
ATOM 3156 O O . GLU C 1 113 ? 27.014 17.212 18.862 1.00 26.89 104 GLU C O 1
ATOM 3162 N N . GLN C 1 114 ? 26.191 18.246 20.707 1.00 27.01 105 GLN C N 1
ATOM 3163 C CA . GLN C 1 114 ? 25.410 17.103 21.160 1.00 27.01 105 GLN C CA 1
ATOM 3164 C C . GLN C 1 114 ? 24.066 17.556 21.699 1.00 27.33 105 GLN C C 1
ATOM 3165 O O . GLN C 1 114 ? 23.941 18.673 22.204 1.00 27.98 105 GLN C O 1
ATOM 3171 N N . ILE C 1 115 ? 23.061 16.698 21.575 1.00 26.75 106 ILE C N 1
ATOM 3172 C CA . ILE C 1 115 ? 21.781 16.916 22.247 1.00 27.88 106 ILE C CA 1
ATOM 3173 C C . ILE C 1 115 ? 21.517 15.719 23.148 1.00 27.97 106 ILE C C 1
ATOM 3174 O O . ILE C 1 115 ? 21.610 14.571 22.701 1.00 27.64 106 ILE C O 1
ATOM 3179 N N . HIS C 1 116 ? 21.211 16.007 24.415 1.00 27.79 107 HIS C N 1
ATOM 3180 C CA . HIS C 1 116 ? 20.977 14.984 25.438 1.00 28.06 107 HIS C CA 1
ATOM 3181 C C . HIS C 1 116 ? 19.568 15.162 25.967 1.00 28.39 107 HIS C C 1
ATOM 3182 O O . HIS C 1 116 ? 19.158 16.287 26.283 1.00 28.41 107 HIS C O 1
ATOM 3189 N N . LEU C 1 117 ? 18.844 14.050 26.067 1.00 28.36 108 LEU C N 1
ATOM 3190 C CA . LEU C 1 117 ? 17.507 14.013 26.639 1.00 28.66 108 LEU C CA 1
ATOM 3191 C C . LEU C 1 117 ? 17.567 13.149 27.886 1.00 28.36 108 LEU C C 1
ATOM 3192 O O . LEU C 1 117 ? 17.959 11.987 27.803 1.00 28.35 108 LEU C O 1
ATOM 3197 N N . LEU C 1 118 ? 17.186 13.719 29.029 1.00 27.98 109 LEU C N 1
ATOM 3198 C CA . LEU C 1 118 ? 17.289 13.035 30.320 1.00 28.34 109 LEU C CA 1
ATOM 3199 C C . LEU C 1 118 ? 15.926 12.939 30.994 1.00 28.30 109 LEU C C 1
ATOM 3200 O O . LEU C 1 118 ? 15.228 13.943 31.110 1.00 28.10 109 LEU C O 1
ATOM 3205 N N . HIS C 1 119 ? 15.566 11.742 31.463 1.00 28.24 110 HIS C N 1
ATOM 3206 C CA . HIS C 1 119 ? 14.339 11.549 32.237 1.00 28.36 110 HIS C CA 1
ATOM 3207 C C . HIS C 1 119 ? 14.677 11.283 33.700 1.00 28.21 110 HIS C C 1
ATOM 3208 O O . HIS C 1 119 ? 15.476 10.396 34.004 1.00 27.50 110 HIS C O 1
ATOM 3215 N N . PHE C 1 120 ? 14.064 12.067 34.590 1.00 28.28 111 PHE C N 1
ATOM 3216 C CA . PHE C 1 120 ? 14.215 11.900 36.034 1.00 28.67 111 PHE C CA 1
ATOM 3217 C C . PHE C 1 120 ? 13.094 11.048 36.620 1.00 29.12 111 PHE C C 1
ATOM 3218 O O . PHE C 1 120 ? 11.927 11.211 36.258 1.00 28.78 111 PHE C O 1
ATOM 3226 N N . VAL C 1 121 ? 13.478 10.133 37.510 1.00 29.68 112 VAL C N 1
ATOM 3227 C CA . VAL C 1 121 ? 12.559 9.344 38.333 1.00 30.31 112 VAL C CA 1
ATOM 3228 C C . VAL C 1 121 ? 13.166 9.365 39.735 1.00 30.92 112 VAL C C 1
ATOM 3229 O O . VAL C 1 121 ? 14.388 9.243 39.891 1.00 30.68 112 VAL C O 1
ATOM 3233 N N . ASP C 1 122 ? 12.313 9.545 40.742 1.00 31.70 113 ASP C N 1
ATOM 3234 C CA . ASP C 1 122 ? 12.740 9.603 42.148 1.00 32.54 113 ASP C CA 1
ATOM 3235 C C . ASP C 1 122 ? 13.838 10.661 42.369 1.00 32.64 113 ASP C C 1
ATOM 3236 O O . AS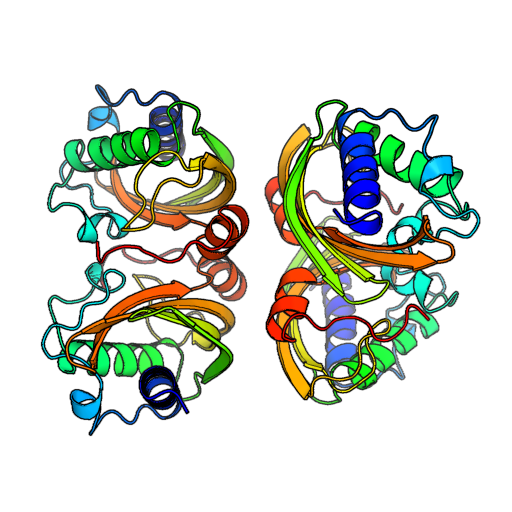P C 1 122 ? 14.663 10.537 43.277 1.00 32.85 113 ASP C O 1
ATOM 3241 N N . GLY C 1 123 ? 13.835 11.692 41.524 1.00 32.61 114 GLY C N 1
ATOM 3242 C CA . GLY C 1 123 ? 14.774 12.812 41.623 1.00 32.60 114 GLY C CA 1
ATOM 3243 C C . GLY C 1 123 ? 16.177 12.566 41.093 1.00 32.34 114 GLY C C 1
ATOM 3244 O O . GLY C 1 123 ? 17.069 13.394 41.287 1.00 32.88 114 GLY C O 1
ATOM 3245 N N . LYS C 1 124 ? 16.375 11.433 40.423 1.00 31.86 115 LYS C N 1
ATOM 3246 C CA . LYS C 1 124 ? 17.666 11.086 39.836 1.00 31.26 115 LYS C CA 1
ATOM 3247 C C . LYS C 1 124 ? 17.512 10.786 38.347 1.00 31.04 115 LYS C C 1
ATOM 3248 O O . LYS C 1 124 ? 16.404 10.517 37.875 1.00 30.84 115 LYS C O 1
ATOM 3254 N N . ILE C 1 125 ? 18.622 10.832 37.614 1.00 30.57 116 ILE C N 1
ATOM 3255 C CA . ILE C 1 125 ? 18.604 10.566 36.175 1.00 30.54 116 ILE C CA 1
ATOM 3256 C C . ILE C 1 125 ? 18.376 9.075 35.913 1.00 30.20 116 ILE C C 1
ATOM 3257 O O . ILE C 1 125 ? 19.191 8.232 36.296 1.00 29.92 116 ILE C O 1
ATOM 3262 N N . HIS C 1 126 ? 17.266 8.768 35.247 1.00 29.94 117 HIS C N 1
ATOM 3263 C CA . HIS C 1 126 ? 16.806 7.389 35.081 1.00 29.78 117 HIS C CA 1
ATOM 3264 C C . HIS C 1 126 ? 16.999 6.874 33.654 1.00 29.67 117 HIS C C 1
ATOM 3265 O O . HIS C 1 126 ? 17.304 5.696 33.448 1.00 29.52 117 HIS C O 1
ATOM 3272 N N . HIS C 1 127 ? 16.807 7.757 32.672 1.00 29.14 118 HIS C N 1
ATOM 3273 C CA . HIS C 1 127 ? 17.026 7.420 31.276 1.00 28.74 118 HIS C CA 1
ATOM 3274 C C . HIS C 1 127 ? 17.771 8.572 30.609 1.00 28.89 118 HIS C C 1
ATOM 3275 O O . HIS C 1 127 ? 17.449 9.744 30.835 1.00 28.68 118 HIS C O 1
ATOM 3282 N N . HIS C 1 128 ? 18.767 8.224 29.802 1.00 28.49 119 HIS C N 1
ATOM 3283 C CA . HIS C 1 128 ? 19.656 9.202 29.190 1.00 29.11 119 HIS C CA 1
ATOM 3284 C C . HIS C 1 128 ? 19.882 8.827 27.731 1.00 29.14 119 HIS C C 1
ATOM 3285 O O . HIS C 1 128 ? 20.409 7.758 27.431 1.00 29.69 119 HIS C O 1
ATOM 3292 N N . ARG C 1 129 ? 19.445 9.692 26.822 1.00 29.01 120 ARG C N 1
ATOM 3293 C CA . ARG C 1 129 ? 19.729 9.519 25.405 1.00 29.15 120 ARG C CA 1
ATOM 3294 C C . ARG C 1 129 ? 20.583 10.688 24.988 1.00 29.77 120 ARG C C 1
ATOM 3295 O O . ARG C 1 129 ? 20.298 11.842 25.338 1.00 29.58 120 ARG C O 1
ATOM 3303 N N . ASP C 1 130 ? 21.647 10.403 24.257 1.00 29.88 121 ASP C N 1
ATOM 3304 C CA . ASP C 1 130 ? 22.405 11.497 23.692 1.00 30.56 121 ASP C CA 1
ATOM 3305 C C . ASP C 1 130 ? 22.745 11.265 22.229 1.00 29.78 121 ASP C C 1
ATOM 3306 O O . ASP C 1 130 ? 22.987 10.130 21.790 1.00 29.79 121 ASP C O 1
ATOM 3311 N N . TRP C 1 131 ? 22.716 12.360 21.481 1.00 28.44 122 TRP C N 1
ATOM 3312 C CA . TRP C 1 131 ? 23.002 12.338 20.063 1.00 27.45 122 TRP C CA 1
ATOM 3313 C C . TRP C 1 131 ? 24.252 13.170 19.810 1.00 26.94 122 TRP C C 1
ATOM 3314 O O . TRP C 1 131 ? 24.176 14.395 19.721 1.00 26.69 122 TRP C O 1
ATOM 3325 N N . PRO C 1 132 ? 25.410 12.505 19.711 1.00 26.65 123 PRO C N 1
ATOM 3326 C CA . PRO C 1 132 ? 26.623 13.167 19.245 1.00 26.37 123 PRO C CA 1
ATOM 3327 C C . PRO C 1 132 ? 26.495 13.571 17.779 1.00 26.24 123 PRO C C 1
ATOM 3328 O O . PRO C 1 132 ? 25.615 13.069 17.068 1.00 26.16 123 PRO C O 1
ATOM 3332 N N . ASP C 1 133 ? 27.369 14.470 17.331 1.00 25.54 124 ASP C N 1
ATOM 3333 C CA . ASP C 1 133 ? 27.491 14.755 15.914 1.00 25.68 124 ASP C CA 1
ATOM 3334 C C . ASP C 1 133 ? 28.425 13.712 15.306 1.00 25.26 124 ASP C C 1
ATOM 3335 O O . ASP C 1 133 ? 29.615 13.971 15.096 1.00 25.27 124 ASP C O 1
ATOM 3340 N N . TYR C 1 134 ? 27.876 12.537 15.015 1.00 25.42 125 TYR C N 1
ATOM 3341 C CA . TYR C 1 134 ? 28.692 11.417 14.527 1.00 24.95 125 TYR C CA 1
ATOM 3342 C C . TYR C 1 134 ? 29.356 11.759 13.196 1.00 24.46 125 TYR C C 1
ATOM 3343 O O . TYR C 1 134 ? 30.551 11.539 13.022 1.00 23.98 125 TYR C O 1
ATOM 3352 N N . GLN C 1 135 ? 28.584 12.299 12.256 1.00 24.45 126 GLN C N 1
ATOM 3353 C CA . GLN C 1 135 ? 29.121 12.550 10.926 1.00 24.34 126 GLN C CA 1
ATOM 3354 C C . GLN C 1 135 ? 30.172 13.659 10.967 1.00 24.38 126 GLN C C 1
ATOM 3355 O O . GLN C 1 135 ? 31.223 13.545 10.333 1.00 24.26 126 GLN C O 1
ATOM 3361 N N . GLY C 1 136 ? 29.893 14.719 11.720 1.00 24.35 127 GLY C N 1
ATOM 3362 C CA . GLY C 1 136 ? 30.854 15.827 11.857 1.00 25.17 127 GLY C CA 1
ATOM 3363 C C . GLY C 1 136 ? 32.162 15.397 12.501 1.00 25.26 127 GLY C C 1
ATOM 3364 O O . GLY C 1 136 ? 33.255 15.824 12.089 1.00 25.29 127 GLY C O 1
ATOM 3365 N N . THR C 1 137 ? 32.050 14.559 13.520 1.00 25.38 128 THR C N 1
ATOM 3366 C CA . THR C 1 137 ? 33.215 14.039 14.223 1.00 25.52 128 THR C CA 1
ATOM 3367 C C . THR C 1 137 ? 34.002 13.130 13.285 1.00 25.35 128 THR C C 1
ATOM 3368 O O . THR C 1 137 ? 35.224 13.251 13.169 1.00 25.37 128 THR C O 1
ATOM 3372 N N . TYR C 1 138 ? 33.287 12.240 12.598 1.00 24.93 129 TYR C N 1
ATOM 3373 C CA . TYR C 1 138 ? 33.897 11.338 11.623 1.00 24.63 129 TYR C CA 1
ATOM 3374 C C . TYR C 1 138 ? 34.710 12.113 10.570 1.00 24.84 129 TYR C C 1
ATOM 3375 O O . TYR C 1 138 ? 35.854 11.748 10.283 1.00 24.44 129 TYR C O 1
ATOM 3384 N N . ARG C 1 139 ? 34.138 13.190 10.023 1.00 24.96 130 ARG C N 1
ATOM 3385 C CA . ARG C 1 139 ? 34.870 14.057 9.082 1.00 25.35 130 ARG C CA 1
ATOM 3386 C C . ARG C 1 139 ? 36.152 14.636 9.689 1.00 25.77 130 ARG C C 1
ATOM 3387 O O . ARG C 1 139 ? 37.224 14.595 9.064 1.00 25.71 130 ARG C O 1
ATOM 3395 N N . GLN C 1 140 ? 36.049 15.163 10.906 1.00 25.14 131 GLN C N 1
ATOM 3396 C CA . GLN C 1 140 ? 37.207 15.779 11.556 1.00 25.23 131 GLN C CA 1
ATOM 3397 C C . GLN C 1 140 ? 38.283 14.752 11.902 1.00 25.04 131 GLN C C 1
ATOM 3398 O O . GLN C 1 140 ? 39.451 15.097 12.010 1.00 25.22 131 GLN C O 1
ATOM 3404 N N . LEU C 1 141 ? 37.882 13.490 12.041 1.00 25.05 132 LEU C N 1
ATOM 3405 C CA . LEU C 1 141 ? 38.838 12.397 12.280 1.00 25.19 132 LEU C CA 1
ATOM 3406 C C . LEU C 1 141 ? 39.421 11.836 10.974 1.00 25.07 132 LEU C C 1
ATOM 3407 O O . LEU C 1 141 ? 40.159 10.843 10.982 1.00 25.07 132 LEU C O 1
ATOM 3412 N N . GLY C 1 142 ? 39.093 12.484 9.859 1.00 24.71 133 GLY C N 1
ATOM 3413 C CA . GLY C 1 142 ? 39.656 12.135 8.558 1.00 24.70 133 GLY C CA 1
ATOM 3414 C C . GLY C 1 142 ? 38.959 10.942 7.933 1.00 24.91 133 GLY C C 1
ATOM 3415 O O . GLY C 1 142 ? 39.511 10.278 7.051 1.00 24.49 133 GLY C O 1
ATOM 3416 N N . GLU C 1 143 ? 37.743 10.671 8.400 1.00 24.62 134 GLU C N 1
ATOM 3417 C CA . GLU C 1 143 ? 36.908 9.573 7.901 1.00 25.24 134 GLU C CA 1
ATOM 3418 C C . GLU C 1 143 ? 37.635 8.225 7.861 1.00 24.96 134 GLU C C 1
ATOM 3419 O O . GLU C 1 143 ? 37.761 7.613 6.793 1.00 24.52 134 GLU C O 1
ATOM 3425 N N . PRO C 1 144 ? 38.106 7.757 9.031 1.00 25.08 135 PRO C N 1
ATOM 3426 C CA . PRO C 1 144 ? 38.895 6.531 9.059 1.00 25.16 135 PRO C CA 1
ATOM 3427 C C . PRO C 1 144 ? 38.096 5.311 8.607 1.00 25.19 135 PRO C C 1
ATOM 3428 O O . PRO C 1 144 ? 36.878 5.242 8.819 1.00 25.47 135 PRO C O 1
ATOM 3432 N N . TRP C 1 145 ? 38.775 4.363 7.973 1.00 24.78 136 TRP C N 1
ATOM 3433 C CA . TRP C 1 145 ? 38.158 3.073 7.691 1.00 24.81 136 TRP C CA 1
ATOM 3434 C C . TRP C 1 145 ? 38.343 2.196 8.920 1.00 24.81 136 TRP C C 1
ATOM 3435 O O . TRP C 1 145 ? 39.453 2.113 9.446 1.00 24.36 136 TRP C O 1
ATOM 3446 N N . PRO C 1 146 ? 37.259 1.557 9.404 1.00 24.96 137 PRO C N 1
ATOM 3447 C CA . PRO C 1 146 ? 37.422 0.611 10.512 1.00 25.44 137 PRO C CA 1
ATOM 3448 C C . PRO C 1 146 ? 38.400 -0.513 10.176 1.00 26.08 137 PRO C C 1
ATOM 3449 O O . PRO C 1 146 ? 38.482 -0.938 9.023 1.00 25.86 137 PRO C O 1
ATOM 3453 N N . GLU C 1 147 ? 39.135 -0.980 11.182 1.00 26.81 138 GLU C N 1
ATOM 3454 C CA . GLU C 1 147 ? 40.031 -2.119 11.014 1.00 27.85 138 GLU C CA 1
ATOM 3455 C C . GLU C 1 147 ? 39.383 -3.426 11.477 1.00 28.16 138 GLU C C 1
ATOM 3456 O O . GLU C 1 147 ? 39.847 -4.516 11.125 1.00 28.22 138 GLU C O 1
ATOM 3462 N N . THR C 1 148 ? 38.331 -3.300 12.275 1.00 28.40 139 THR C N 1
ATOM 3463 C CA . THR C 1 148 ? 37.603 -4.443 12.789 1.00 29.29 139 THR C CA 1
ATOM 3464 C C . THR C 1 148 ? 36.157 -4.095 13.172 1.00 29.81 139 THR C C 1
ATOM 3465 O O . THR C 1 148 ? 35.839 -2.937 13.369 1.00 29.04 139 THR C O 1
ATOM 3469 N N . GLU C 1 149 ? 35.292 -5.104 13.252 1.00 30.93 140 GLU C N 1
ATOM 3470 C CA . GLU C 1 149 ? 33.969 -4.945 13.851 1.00 32.39 140 GLU C CA 1
ATOM 3471 C C . GLU C 1 149 ? 34.067 -4.820 15.355 1.00 34.14 140 GLU C C 1
ATOM 3472 O O . GLU C 1 149 ? 34.763 -5.587 16.005 1.00 34.86 140 GLU C O 1
ATOM 3478 N N . HIS C 1 150 ? 33.353 -3.863 15.916 1.00 35.57 141 HIS C N 1
ATOM 3479 C CA . HIS C 1 150 ? 33.331 -3.734 17.356 1.00 37.25 141 HIS C CA 1
ATOM 3480 C C . HIS C 1 150 ? 32.747 -4.968 18.050 1.00 37.97 141 HIS C C 1
ATOM 3481 O O . HIS C 1 150 ? 31.534 -5.180 18.051 1.00 39.08 141 HIS C O 1
ATOM 3488 N N . ARG D 1 10 ? 32.839 -3.914 -11.750 1.00 40.14 1 ARG D N 1
ATOM 3489 C CA . ARG D 1 10 ? 31.558 -3.796 -10.986 1.00 39.66 1 ARG D CA 1
ATOM 3490 C C . ARG D 1 10 ? 31.647 -4.567 -9.664 1.00 38.51 1 ARG D C 1
ATOM 3491 O O . ARG D 1 10 ? 31.695 -5.803 -9.648 1.00 39.17 1 ARG D O 1
ATOM 3499 N N . SER D 1 11 ? 31.681 -3.827 -8.558 1.00 36.29 2 SER D N 1
ATOM 3500 C CA . SER D 1 11 ? 31.814 -4.425 -7.234 1.00 33.71 2 SER D CA 1
ATOM 3501 C C . SER D 1 11 ? 30.541 -5.161 -6.832 1.00 32.44 2 SER D C 1
ATOM 3502 O O . SER D 1 11 ? 29.446 -4.594 -6.888 1.00 31.44 2 SER D O 1
ATOM 3505 N N . GLU D 1 12 ? 30.689 -6.419 -6.422 1.00 30.54 3 GLU D N 1
ATOM 3506 C CA . GLU D 1 12 ? 29.554 -7.167 -5.887 1.00 29.55 3 GLU D CA 1
ATOM 3507 C C . GLU D 1 12 ? 29.104 -6.619 -4.533 1.00 28.29 3 GLU D C 1
ATOM 3508 O O . GLU D 1 12 ? 27.920 -6.650 -4.217 1.00 27.65 3 GLU D O 1
ATOM 3514 N N . GLN D 1 13 ? 30.060 -6.122 -3.748 1.00 27.10 4 GLN D N 1
ATOM 3515 C CA . GLN D 1 13 ? 29.771 -5.506 -2.450 1.00 26.23 4 GLN D CA 1
ATOM 3516 C C . GLN D 1 13 ? 28.922 -4.256 -2.601 1.00 25.53 4 GLN D C 1
ATOM 3517 O O . GLN D 1 13 ? 27.904 -4.096 -1.915 1.00 24.81 4 GLN D O 1
ATOM 3523 N N . ILE D 1 14 ? 29.348 -3.367 -3.492 1.00 24.98 5 ILE D N 1
ATOM 3524 C CA . ILE D 1 14 ? 28.590 -2.144 -3.753 1.00 24.80 5 ILE D CA 1
ATOM 3525 C C . ILE D 1 14 ? 27.186 -2.472 -4.274 1.00 23.95 5 ILE D C 1
ATOM 3526 O O . ILE D 1 14 ? 26.199 -1.885 -3.822 1.00 23.79 5 ILE D O 1
ATOM 3531 N N . ALA D 1 15 ? 27.095 -3.439 -5.186 1.00 23.48 6 ALA D N 1
ATOM 3532 C CA . ALA D 1 15 ? 25.789 -3.896 -5.680 1.00 22.95 6 ALA D CA 1
ATOM 3533 C C . ALA D 1 15 ? 24.890 -4.369 -4.527 1.00 22.61 6 ALA D C 1
ATOM 3534 O O . ALA D 1 15 ? 23.689 -4.053 -4.494 1.00 22.11 6 ALA D O 1
ATOM 3536 N N . ALA D 1 16 ? 25.469 -5.118 -3.587 1.00 22.04 7 ALA D N 1
ATOM 3537 C CA . ALA D 1 16 ? 24.723 -5.598 -2.417 1.00 21.94 7 ALA D CA 1
ATOM 3538 C C . ALA D 1 16 ? 24.217 -4.449 -1.552 1.00 21.95 7 ALA D C 1
ATOM 3539 O O . ALA D 1 16 ? 23.074 -4.467 -1.100 1.00 21.54 7 ALA D O 1
ATOM 3541 N N . VAL D 1 17 ? 25.066 -3.447 -1.323 1.00 22.17 8 VAL D N 1
ATOM 3542 C CA . VAL D 1 17 ? 24.647 -2.263 -0.568 1.00 21.95 8 VAL D CA 1
ATOM 3543 C C . VAL D 1 17 ? 23.535 -1.506 -1.305 1.00 22.04 8 VAL D C 1
ATOM 3544 O O . VAL D 1 17 ? 22.592 -1.018 -0.683 1.00 22.15 8 VAL D O 1
ATOM 3548 N N . ARG D 1 18 ? 23.613 -1.438 -2.630 1.00 22.00 9 ARG D N 1
ATOM 3549 C CA . ARG D 1 18 ? 22.532 -0.806 -3.395 1.00 22.07 9 ARG D CA 1
ATOM 3550 C C . ARG D 1 18 ? 21.206 -1.570 -3.284 1.00 21.90 9 ARG D C 1
ATOM 3551 O O . ARG D 1 18 ? 20.139 -0.956 -3.259 1.00 21.30 9 ARG D O 1
ATOM 3559 N N . ARG D 1 19 ? 21.273 -2.898 -3.185 1.00 22.33 10 ARG D N 1
ATOM 3560 C CA . ARG D 1 19 ? 20.066 -3.696 -2.951 1.00 22.40 10 ARG D CA 1
ATOM 3561 C C . ARG D 1 19 ? 19.487 -3.376 -1.578 1.00 22.83 10 ARG D C 1
ATOM 3562 O O . ARG D 1 19 ? 18.274 -3.259 -1.423 1.00 22.63 10 ARG D O 1
ATOM 3570 N N . MET D 1 20 ? 20.374 -3.223 -0.595 1.00 23.24 11 MET D N 1
ATOM 3571 C CA . MET D 1 20 ? 19.990 -2.798 0.746 1.00 24.79 11 MET D CA 1
ATOM 3572 C C . MET D 1 20 ? 19.266 -1.452 0.695 1.00 23.85 11 MET D C 1
ATOM 3573 O O . MET D 1 20 ? 18.201 -1.293 1.296 1.00 23.57 11 MET D O 1
ATOM 3578 N N . VAL D 1 21 ? 19.846 -0.486 -0.017 1.00 23.30 12 VAL D N 1
ATOM 3579 C CA . VAL D 1 21 ? 19.232 0.848 -0.135 1.00 23.66 12 VAL D CA 1
ATOM 3580 C C . VAL D 1 21 ? 17.868 0.765 -0.821 1.00 23.85 12 VAL D C 1
ATOM 3581 O O . VAL D 1 21 ? 16.901 1.414 -0.399 1.00 24.35 12 VAL D O 1
ATOM 3585 N N . GLU D 1 22 ? 17.797 -0.043 -1.875 1.00 24.09 13 GLU D N 1
ATOM 3586 C CA . GLU D 1 22 ? 16.553 -0.265 -2.606 1.00 24.73 13 GLU D CA 1
ATOM 3587 C C . GLU D 1 22 ? 15.454 -0.858 -1.718 1.00 24.37 13 GLU D C 1
ATOM 3588 O O . GLU D 1 22 ? 14.281 -0.503 -1.867 1.00 23.85 13 GLU D O 1
ATOM 3594 N N . ALA D 1 23 ? 15.834 -1.751 -0.799 1.00 24.04 14 ALA D N 1
ATOM 3595 C CA . ALA D 1 23 ? 14.878 -2.313 0.163 1.00 24.16 14 ALA D CA 1
ATOM 3596 C C . ALA D 1 23 ? 14.243 -1.234 1.044 1.00 24.52 14 ALA D C 1
ATOM 3597 O O . ALA D 1 23 ? 13.039 -1.260 1.281 1.00 24.65 14 ALA D O 1
ATOM 3599 N N . TYR D 1 24 ? 15.038 -0.282 1.525 1.00 25.28 15 TYR D N 1
ATOM 3600 C CA . TYR D 1 24 ? 14.468 0.826 2.295 1.00 25.50 15 TYR D CA 1
ATOM 3601 C C . TYR D 1 24 ? 13.514 1.649 1.436 1.00 25.66 15 TYR D C 1
ATOM 3602 O O . TYR D 1 24 ? 12.471 2.094 1.920 1.00 25.80 15 TYR D O 1
ATOM 3611 N N . ASN D 1 25 ? 13.888 1.864 0.171 1.00 24.74 16 ASN D N 1
ATOM 3612 C CA . ASN D 1 25 ? 13.086 2.659 -0.755 1.00 25.31 16 ASN D CA 1
ATOM 3613 C C . ASN D 1 25 ? 11.752 1.999 -1.103 1.00 25.39 16 ASN D C 1
ATOM 3614 O O . ASN D 1 25 ? 10.693 2.623 -0.995 1.00 25.90 16 ASN D O 1
ATOM 3619 N N . THR D 1 26 ? 11.804 0.733 -1.502 1.00 25.20 17 THR D N 1
ATOM 3620 C CA . THR D 1 26 ? 10.598 0.021 -1.914 1.00 25.29 17 THR D CA 1
ATOM 3621 C C . THR D 1 26 ? 9.817 -0.583 -0.739 1.00 25.53 17 THR D C 1
ATOM 3622 O O . THR D 1 26 ? 8.601 -0.802 -0.843 1.00 25.72 17 THR D O 1
ATOM 3626 N N . GLY D 1 27 ? 10.507 -0.846 0.370 1.00 24.99 18 GLY D N 1
ATOM 3627 C CA . GLY D 1 27 ? 9.947 -1.655 1.459 1.00 25.64 18 GLY D CA 1
ATOM 3628 C C . GLY D 1 27 ? 9.902 -3.151 1.140 1.00 26.02 18 GLY D C 1
ATOM 3629 O O . GLY D 1 27 ? 9.402 -3.946 1.942 1.00 26.08 18 GLY D O 1
ATOM 3630 N N . LYS D 1 28 ? 10.420 -3.539 -0.028 1.00 26.24 19 LYS D N 1
ATOM 3631 C CA . LYS D 1 28 ? 10.367 -4.935 -0.476 1.00 27.03 19 LYS D CA 1
ATOM 3632 C C . LYS D 1 28 ? 11.551 -5.723 0.073 1.00 25.91 19 LYS D C 1
ATOM 3633 O O . LYS D 1 28 ? 12.701 -5.445 -0.272 1.00 26.11 19 LYS D O 1
ATOM 3639 N N . THR D 1 29 ? 11.268 -6.703 0.924 1.00 24.66 20 THR D N 1
ATOM 3640 C CA . THR D 1 29 ? 12.334 -7.399 1.654 1.00 23.78 20 THR D CA 1
ATOM 3641 C C . THR D 1 29 ? 12.268 -8.920 1.522 1.00 23.68 20 THR D C 1
ATOM 3642 O O . THR D 1 29 ? 12.875 -9.637 2.318 1.00 23.17 20 THR D O 1
ATOM 3646 N N . ASP D 1 30 ? 11.543 -9.416 0.524 1.00 23.57 21 ASP D N 1
ATOM 3647 C CA . ASP D 1 30 ? 11.402 -10.866 0.338 1.00 24.51 21 ASP D CA 1
ATOM 3648 C C . ASP D 1 30 ? 12.748 -11.574 0.205 1.00 23.81 21 ASP D C 1
ATOM 3649 O O . ASP D 1 30 ? 12.911 -12.715 0.654 1.00 23.53 21 ASP D O 1
ATOM 3658 N N . ASP D 1 31 ? 13.706 -10.889 -0.415 1.00 22.86 22 ASP D N 1
ATOM 3659 C CA . ASP D 1 31 ? 14.957 -11.516 -0.835 1.00 22.19 22 ASP D CA 1
ATOM 3660 C C . ASP D 1 31 ? 16.186 -11.065 -0.034 1.00 21.49 22 ASP D C 1
ATOM 3661 O O . ASP D 1 31 ? 17.320 -11.262 -0.473 1.00 20.56 22 ASP D O 1
ATOM 3669 N N . VAL D 1 32 ? 15.972 -10.470 1.140 1.00 20.97 23 VAL D N 1
ATOM 3670 C CA . VAL D 1 32 ? 17.094 -9.904 1.915 1.00 20.43 23 VAL D CA 1
ATOM 3671 C C . VAL D 1 32 ? 18.134 -10.931 2.365 1.00 20.40 23 VAL D C 1
ATOM 3672 O O . VAL D 1 32 ? 19.301 -10.586 2.563 1.00 20.42 23 VAL D O 1
ATOM 3676 N N . ALA D 1 33 ? 17.713 -12.184 2.522 1.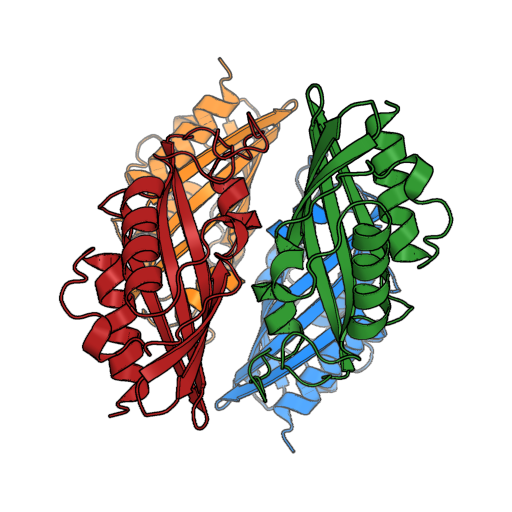00 20.25 24 ALA D N 1
ATOM 3677 C CA . ALA D 1 33 ? 18.644 -13.263 2.841 1.00 20.46 24 ALA D CA 1
ATOM 3678 C C . ALA D 1 33 ? 19.723 -13.445 1.761 1.00 20.70 24 ALA D C 1
ATOM 3679 O O . ALA D 1 33 ? 20.756 -14.048 2.025 1.00 20.97 24 ALA D O 1
ATOM 3681 N N . ASP D 1 34 ? 19.479 -12.922 0.558 1.00 21.09 25 ASP D N 1
ATOM 3682 C CA . ASP D 1 34 ? 20.470 -12.959 -0.544 1.00 21.80 25 ASP D CA 1
ATOM 3683 C C . ASP D 1 34 ? 21.755 -12.209 -0.214 1.00 21.87 25 ASP D C 1
ATOM 3684 O O . ASP D 1 34 ? 22.833 -12.577 -0.684 1.00 21.99 25 ASP D O 1
ATOM 3689 N N . TYR D 1 35 ? 21.633 -11.144 0.574 1.00 21.82 26 TYR D N 1
ATOM 3690 C CA . TYR D 1 35 ? 22.755 -10.222 0.784 1.00 22.44 26 TYR D CA 1
ATOM 3691 C C . TYR D 1 35 ? 22.972 -9.814 2.239 1.00 21.83 26 TYR D C 1
ATOM 3692 O O . TYR D 1 35 ? 23.956 -9.138 2.550 1.00 23.03 26 TYR D O 1
ATOM 3701 N N . ILE D 1 36 ? 22.060 -10.208 3.127 1.00 21.19 27 ILE D N 1
ATOM 3702 C CA . ILE D 1 36 ? 22.222 -9.941 4.552 1.00 20.29 27 ILE D CA 1
ATOM 3703 C C . ILE D 1 36 ? 22.693 -11.222 5.234 1.00 20.11 27 ILE D C 1
ATOM 3704 O O . ILE D 1 36 ? 22.020 -12.250 5.146 1.00 19.71 27 ILE D O 1
ATOM 3709 N N . HIS D 1 37 ? 23.841 -11.147 5.917 1.00 20.14 28 HIS D N 1
ATOM 3710 C CA . HIS D 1 37 ? 24.450 -12.318 6.579 1.00 20.33 28 HIS D CA 1
ATOM 3711 C C . HIS D 1 37 ? 23.514 -12.805 7.685 1.00 20.46 28 HIS D C 1
ATOM 3712 O O . HIS D 1 37 ? 22.895 -11.989 8.361 1.00 20.13 28 HIS D O 1
ATOM 3719 N N . PRO D 1 38 ? 23.399 -14.136 7.874 1.00 21.03 29 PRO D N 1
ATOM 3720 C CA . PRO D 1 38 ? 22.630 -14.687 9.004 1.00 21.29 29 PRO D CA 1
ATOM 3721 C C . PRO D 1 38 ? 22.996 -14.093 10.367 1.00 21.66 29 PRO D C 1
ATOM 3722 O O . PRO D 1 38 ? 22.140 -14.035 11.257 1.00 21.83 29 PRO D O 1
ATOM 3726 N N . GLU D 1 39 ? 24.237 -13.634 10.515 1.00 21.44 30 GLU D N 1
ATOM 3727 C CA . GLU D 1 39 ? 24.709 -13.038 11.767 1.00 22.26 30 GLU D CA 1
ATOM 3728 C C . GLU D 1 39 ? 24.777 -11.516 11.718 1.00 21.73 30 GLU D C 1
ATOM 3729 O O . GLU D 1 39 ? 25.376 -10.883 12.596 1.00 21.72 30 GLU D O 1
ATOM 3738 N N . TYR D 1 40 ? 24.162 -10.932 10.695 1.00 20.78 31 TYR D N 1
ATOM 3739 C CA . TYR D 1 40 ? 24.055 -9.473 10.568 1.00 20.53 31 TYR D CA 1
ATOM 3740 C C . TYR D 1 40 ? 23.613 -8.809 11.869 1.00 21.01 31 TYR D C 1
ATOM 3741 O O . TYR D 1 40 ? 22.651 -9.234 12.513 1.00 20.02 31 TYR D O 1
ATOM 3750 N N . MET D 1 41 ? 24.311 -7.738 12.229 1.00 21.90 32 MET D N 1
ATOM 3751 C CA . MET D 1 41 ? 23.979 -6.972 13.417 1.00 23.27 32 MET D CA 1
ATOM 3752 C C . MET D 1 41 ? 24.159 -5.488 13.127 1.00 23.23 32 MET D C 1
ATOM 3753 O O . MET D 1 41 ? 25.063 -5.096 12.393 1.00 22.79 32 MET D O 1
ATOM 3761 N N . ASN D 1 42 ? 23.266 -4.681 13.690 1.00 23.21 33 ASN D N 1
ATOM 3762 C CA . ASN D 1 42 ? 23.393 -3.238 13.651 1.00 23.45 33 ASN D CA 1
ATOM 3763 C C . ASN D 1 42 ? 23.282 -2.754 15.090 1.00 23.83 33 ASN D C 1
ATOM 3764 O O . ASN D 1 42 ? 22.207 -2.852 15.685 1.00 23.41 33 ASN D O 1
ATOM 3769 N N . PRO D 1 43 ? 24.391 -2.230 15.653 1.00 24.13 34 PRO D N 1
ATOM 3770 C CA . PRO D 1 43 ? 24.416 -1.819 17.060 1.00 24.88 34 PRO D CA 1
ATOM 3771 C C . PRO D 1 43 ? 23.382 -0.740 17.381 1.00 25.93 34 PRO D C 1
ATOM 3772 O O . PRO D 1 43 ? 22.919 -0.641 18.522 1.00 25.81 34 PRO D O 1
ATOM 3776 N N . GLY D 1 44 ? 23.004 0.039 16.372 1.00 26.56 35 GLY D N 1
ATOM 3777 C CA . GLY D 1 44 ? 22.054 1.130 16.551 1.00 27.69 35 GLY D CA 1
ATOM 3778 C C . GLY D 1 44 ? 20.633 0.691 16.848 1.00 28.13 35 GLY D C 1
ATOM 3779 O O . GLY D 1 44 ? 19.807 1.497 17.282 1.00 28.94 35 GLY D O 1
ATOM 3780 N N . THR D 1 45 ? 20.325 -0.582 16.627 1.00 27.81 36 THR D N 1
ATOM 3781 C CA . THR D 1 45 ? 18.967 -1.037 16.876 1.00 28.32 36 THR D CA 1
ATOM 3782 C C . THR D 1 45 ? 18.851 -2.012 18.068 1.00 27.59 36 THR D C 1
ATOM 3783 O O . THR D 1 45 ? 17.806 -2.625 18.301 1.00 27.75 36 THR D O 1
ATOM 3787 N N . LEU D 1 46 ? 19.924 -2.095 18.850 1.00 27.09 37 LEU D N 1
ATOM 3788 C CA . LEU D 1 46 ? 19.969 -2.948 20.041 1.00 27.17 37 LEU D CA 1
ATOM 3789 C C . LEU D 1 46 ? 18.910 -2.585 21.069 1.00 27.11 37 LEU D C 1
ATOM 3790 O O . LEU D 1 46 ? 18.414 -3.448 21.796 1.00 26.76 37 LEU D O 1
ATOM 3795 N N . GLU D 1 47 ? 18.569 -1.304 21.119 1.00 26.87 38 GLU D N 1
ATOM 3796 C CA . GLU D 1 47 ? 17.557 -0.797 22.036 1.00 27.79 38 GLU D CA 1
ATOM 3797 C C . GLU D 1 47 ? 16.177 -1.406 21.768 1.00 27.92 38 GLU D C 1
ATOM 3798 O O . GLU D 1 47 ? 15.352 -1.515 22.674 1.00 27.55 38 GLU D O 1
ATOM 3804 N N . PHE D 1 48 ? 15.928 -1.786 20.520 1.00 27.94 39 PHE D N 1
ATOM 3805 C CA . PHE D 1 48 ? 14.574 -2.114 20.090 1.00 29.00 39 PHE D CA 1
ATOM 3806 C C . PHE D 1 48 ? 14.268 -3.595 20.017 1.00 29.10 39 PHE D C 1
ATOM 3807 O O . PHE D 1 48 ? 13.124 -4.010 20.238 1.00 29.10 39 PHE D O 1
ATOM 3815 N N . THR D 1 49 ? 15.291 -4.391 19.720 1.00 28.47 40 THR D N 1
ATOM 3816 C CA . THR D 1 49 ? 15.097 -5.815 19.510 1.00 28.85 40 THR D CA 1
ATOM 3817 C C . THR D 1 49 ? 16.391 -6.569 19.726 1.00 27.49 40 THR D C 1
ATOM 3818 O O . THR D 1 49 ? 17.475 -5.982 19.696 1.00 27.05 40 THR D O 1
ATOM 3822 N N . SER D 1 50 ? 16.260 -7.875 19.921 1.00 26.25 41 SER D N 1
ATOM 3823 C CA . SER D 1 50 ? 17.403 -8.759 20.023 1.00 25.38 41 SER D CA 1
ATOM 3824 C C . SER D 1 50 ? 17.587 -9.535 18.718 1.00 24.67 41 SER D C 1
ATOM 3825 O O . SER D 1 50 ? 18.356 -10.490 18.659 1.00 23.96 41 SER D O 1
ATOM 3829 N N . LEU D 1 51 ? 16.894 -9.114 17.664 1.00 23.36 42 LEU D N 1
ATOM 3830 C CA . LEU D 1 51 ? 16.958 -9.840 16.392 1.00 22.89 42 LEU D CA 1
ATOM 3831 C C . LEU D 1 51 ? 18.335 -9.718 15.746 1.00 22.29 42 LEU D C 1
ATOM 3832 O O . LEU D 1 51 ? 19.083 -8.780 16.033 1.00 21.22 42 LEU D O 1
ATOM 3837 N N . ARG D 1 52 ? 18.660 -10.683 14.891 1.00 22.20 43 ARG D N 1
ATOM 3838 C CA . ARG D 1 52 ? 19.877 -10.647 14.073 1.00 22.90 43 ARG D CA 1
ATOM 3839 C C . ARG D 1 52 ? 19.536 -11.084 12.650 1.00 21.82 43 ARG D C 1
ATOM 3840 O O . ARG D 1 52 ? 18.430 -11.542 12.394 1.00 21.73 43 ARG D O 1
ATOM 3848 N N . GLY D 1 53 ? 20.484 -10.931 11.727 1.00 20.84 44 GLY D N 1
ATOM 3849 C CA . GLY D 1 53 ? 20.348 -11.506 10.388 1.00 19.70 44 GLY D CA 1
ATOM 3850 C C . GLY D 1 53 ? 19.389 -10.784 9.462 1.00 18.99 44 GLY D C 1
ATOM 3851 O O . GLY D 1 53 ? 19.037 -9.619 9.707 1.00 18.75 44 GLY D O 1
ATOM 3852 N N . PRO D 1 54 ? 18.980 -11.457 8.365 1.00 18.62 45 PRO D N 1
ATOM 3853 C CA . PRO D 1 54 ? 17.982 -10.882 7.450 1.00 18.74 45 PRO D CA 1
ATOM 3854 C C . PRO D 1 54 ? 16.678 -10.524 8.178 1.00 18.31 45 PRO D C 1
ATOM 3855 O O . PRO D 1 54 ? 16.000 -9.582 7.784 1.00 18.48 45 PRO D O 1
ATOM 3859 N N . GLU D 1 55 ? 16.354 -11.277 9.231 1.00 17.87 46 GLU D N 1
ATOM 3860 C CA . GLU D 1 55 ? 15.201 -10.995 10.099 1.00 17.61 46 GLU D CA 1
ATOM 3861 C C . GLU D 1 55 ? 15.260 -9.596 10.711 1.00 17.56 46 GLU D C 1
ATOM 3862 O O . GLU D 1 55 ? 14.286 -8.821 10.637 1.00 17.28 46 GLU D O 1
ATOM 3868 N N . LEU D 1 56 ? 16.395 -9.277 11.329 1.00 17.73 47 LEU D N 1
ATOM 3869 C CA . LEU D 1 56 ? 16.635 -7.937 11.873 1.00 17.94 47 LEU D CA 1
ATOM 3870 C C . LEU D 1 56 ? 16.522 -6.869 10.789 1.00 18.61 47 LEU D C 1
ATOM 3871 O O . LEU D 1 56 ? 15.812 -5.874 10.963 1.00 18.42 47 LEU D O 1
ATOM 3876 N N . PHE D 1 57 ? 17.196 -7.083 9.660 1.00 18.84 48 PHE D N 1
ATOM 3877 C CA . PHE D 1 57 ? 17.143 -6.112 8.583 1.00 18.78 48 PHE D CA 1
ATOM 3878 C C . PHE D 1 57 ? 15.713 -5.872 8.084 1.00 19.23 48 PHE D C 1
ATOM 3879 O O . PHE D 1 57 ? 15.294 -4.726 7.942 1.00 19.05 48 PHE D O 1
ATOM 3887 N N . ALA D 1 58 ? 14.963 -6.952 7.854 1.00 19.28 49 ALA D N 1
ATOM 3888 C CA . ALA D 1 58 ? 13.570 -6.839 7.415 1.00 19.58 49 ALA D CA 1
ATOM 3889 C C . ALA D 1 58 ? 12.718 -6.032 8.392 1.00 20.25 49 ALA D C 1
ATOM 3890 O O . ALA D 1 58 ? 11.891 -5.215 7.966 1.00 20.41 49 ALA D O 1
ATOM 3892 N N . ILE D 1 59 ? 12.879 -6.268 9.695 1.00 20.76 50 ILE D N 1
ATOM 3893 C CA . ILE D 1 59 ? 12.077 -5.484 10.642 1.00 22.14 50 ILE D CA 1
ATOM 3894 C C . ILE D 1 59 ? 12.543 -4.027 10.723 1.00 21.77 50 ILE D C 1
ATOM 3895 O O . ILE D 1 59 ? 11.727 -3.118 10.906 1.00 21.27 50 ILE D O 1
ATOM 3900 N N . ASN D 1 60 ? 13.844 -3.802 10.573 1.00 21.37 51 ASN D N 1
ATOM 3901 C CA . ASN D 1 60 ? 14.349 -2.429 10.524 1.00 21.70 51 ASN D CA 1
ATOM 3902 C C . ASN D 1 60 ? 13.777 -1.660 9.331 1.00 21.44 51 ASN D C 1
ATOM 3903 O O . ASN D 1 60 ? 13.340 -0.513 9.482 1.00 21.02 51 ASN D O 1
ATOM 3911 N N . VAL D 1 61 ? 13.735 -2.301 8.159 1.00 21.46 52 VAL D N 1
ATOM 3912 C CA . VAL D 1 61 ? 13.108 -1.684 6.979 1.00 21.26 52 VAL D CA 1
ATOM 3913 C C . VAL D 1 61 ? 11.630 -1.356 7.245 1.00 21.61 52 VAL D C 1
ATOM 3914 O O . VAL D 1 61 ? 11.164 -0.253 6.956 1.00 20.91 52 VAL D O 1
ATOM 3918 N N . ALA D 1 62 ? 10.898 -2.316 7.794 1.00 21.72 53 ALA D N 1
ATOM 3919 C CA . ALA D 1 62 ? 9.494 -2.105 8.098 1.00 22.55 53 ALA D CA 1
ATOM 3920 C C . ALA D 1 62 ? 9.306 -0.934 9.059 1.00 23.01 53 ALA D C 1
ATOM 3921 O O . ALA D 1 62 ? 8.417 -0.103 8.840 1.00 24.14 53 ALA D O 1
ATOM 3923 N N . TRP D 1 63 ? 10.142 -0.860 10.100 1.00 22.83 54 TRP D N 1
ATOM 3924 C CA . TRP D 1 63 ? 10.121 0.271 11.046 1.00 23.51 54 TRP D CA 1
ATOM 3925 C C . TRP D 1 63 ? 10.335 1.627 10.347 1.00 23.10 54 TRP D C 1
ATOM 3926 O O . TRP D 1 63 ? 9.671 2.624 10.669 1.00 22.20 54 TRP D O 1
ATOM 3937 N N . VAL D 1 64 ? 11.266 1.674 9.403 1.00 23.18 55 VAL D N 1
ATOM 3938 C CA . VAL D 1 64 ? 11.509 2.915 8.651 1.00 23.54 55 VAL D CA 1
ATOM 3939 C C . VAL D 1 64 ? 10.261 3.365 7.888 1.00 23.78 55 VAL D C 1
ATOM 3940 O O . VAL D 1 64 ? 9.866 4.533 7.962 1.00 23.69 55 VAL D O 1
ATOM 3944 N N . LYS D 1 65 ? 9.632 2.429 7.177 1.00 24.38 56 LYS D N 1
ATOM 3945 C CA . LYS D 1 65 ? 8.421 2.724 6.415 1.00 24.95 56 LYS D CA 1
ATOM 3946 C C . LYS D 1 65 ? 7.277 3.131 7.347 1.00 25.64 56 LYS D C 1
ATOM 3947 O O . LYS D 1 65 ? 6.500 4.023 7.023 1.00 25.91 56 LYS D O 1
ATOM 3953 N N . LYS D 1 66 ? 7.187 2.491 8.506 1.00 26.37 57 LYS D N 1
ATOM 3954 C CA . LYS D 1 66 ? 6.157 2.822 9.497 1.00 27.45 57 LYS D CA 1
ATOM 3955 C C . LYS D 1 66 ? 6.372 4.205 10.129 1.00 26.99 57 LYS D C 1
ATOM 3956 O O . LYS D 1 66 ? 5.432 4.992 10.285 1.00 27.24 57 LYS D O 1
ATOM 3962 N N . THR D 1 67 ? 7.609 4.488 10.509 1.00 25.92 58 THR D N 1
ATOM 3963 C CA . THR D 1 67 ? 7.913 5.670 11.302 1.00 25.57 58 THR D CA 1
ATOM 3964 C C . THR D 1 67 ? 8.074 6.922 10.436 1.00 25.16 58 THR D C 1
ATOM 3965 O O . THR D 1 67 ? 7.678 8.028 10.845 1.00 24.39 58 THR D O 1
ATOM 3969 N N . PHE D 1 68 ? 8.653 6.734 9.249 1.00 24.60 59 PHE D N 1
ATOM 3970 C CA . PHE D 1 68 ? 8.992 7.846 8.356 1.00 24.63 59 PHE D CA 1
ATOM 3971 C C . PHE D 1 68 ? 8.139 7.875 7.082 1.00 24.61 59 PHE D C 1
ATOM 3972 O O . PHE D 1 68 ? 8.413 8.655 6.156 1.00 24.09 59 PHE D O 1
ATOM 3980 N N . SER D 1 69 ? 7.098 7.036 7.071 1.00 24.43 60 SER D N 1
ATOM 3981 C CA . SER D 1 69 ? 6.104 6.913 5.985 1.00 24.64 60 SER D CA 1
ATOM 3982 C C . SER D 1 69 ? 6.552 5.979 4.859 1.00 25.27 60 SER D C 1
ATOM 3983 O O . SER D 1 69 ? 7.749 5.807 4.609 1.00 24.35 60 SER D O 1
ATOM 3986 N N . GLU D 1 70 ? 5.576 5.401 4.166 1.00 25.78 61 GLU D N 1
ATOM 3987 C CA . GLU D 1 70 ? 5.852 4.541 3.012 1.00 26.67 61 GLU D CA 1
ATOM 3988 C C . GLU D 1 70 ? 6.673 5.246 1.934 1.00 27.04 61 GLU D C 1
ATOM 3989 O O . GLU D 1 70 ? 7.417 4.606 1.183 1.00 27.12 61 GLU D O 1
ATOM 3995 N N . GLU D 1 71 ? 6.531 6.568 1.866 1.00 27.08 62 GLU D N 1
ATOM 3996 C CA . GLU D 1 71 ? 7.213 7.375 0.866 1.00 28.10 62 GLU D CA 1
ATOM 3997 C C . GLU D 1 71 ? 8.639 7.757 1.268 1.00 27.51 62 GLU D C 1
ATOM 3998 O O . GLU D 1 71 ? 9.320 8.459 0.513 1.00 27.94 62 GLU D O 1
ATOM 4004 N N . ALA D 1 72 ? 9.090 7.318 2.445 1.00 26.97 63 ALA D N 1
ATOM 4005 C CA . ALA D 1 72 ? 10.455 7.613 2.885 1.00 26.75 63 ALA D CA 1
ATOM 4006 C C . ALA D 1 72 ? 11.435 7.134 1.817 1.00 26.79 63 ALA D C 1
ATOM 4007 O O . ALA D 1 72 ? 11.241 6.064 1.215 1.00 26.05 63 ALA D O 1
ATOM 4009 N N . ARG D 1 73 ? 12.451 7.950 1.554 1.00 26.14 64 ARG D N 1
ATOM 4010 C CA . ARG D 1 73 ? 13.442 7.617 0.537 1.00 25.65 64 ARG D CA 1
ATOM 4011 C C . ARG D 1 73 ? 14.863 7.732 1.079 1.00 25.19 64 ARG D C 1
ATOM 4012 O O . ARG D 1 73 ? 15.140 8.588 1.903 1.00 23.86 64 ARG D O 1
ATOM 4020 N N . LEU D 1 74 ? 15.732 6.827 0.633 1.00 24.62 65 LEU D N 1
ATOM 4021 C CA . LEU D 1 74 ? 17.168 6.906 0.896 1.00 24.64 65 LEU D CA 1
ATOM 4022 C C . LEU D 1 74 ? 17.860 7.166 -0.419 1.00 24.22 65 LEU D C 1
ATOM 4023 O O . LEU D 1 74 ? 17.905 6.280 -1.279 1.00 24.21 65 LEU D O 1
ATOM 4028 N N . GLU D 1 75 ? 18.385 8.374 -0.580 1.00 23.90 66 GLU D N 1
ATOM 4029 C CA . GLU D 1 75 ? 19.062 8.760 -1.810 1.00 23.98 66 GLU D CA 1
ATOM 4030 C C . GLU D 1 75 ? 20.557 8.531 -1.679 1.00 23.97 66 GLU D C 1
ATOM 4031 O O . GLU D 1 75 ? 21.138 8.732 -0.614 1.00 24.16 66 GLU D O 1
ATOM 4037 N N . GLU D 1 76 ? 21.178 8.112 -2.772 1.00 23.48 67 GLU D N 1
ATOM 4038 C CA . GLU D 1 76 ? 22.597 7.811 -2.770 1.00 23.01 67 GLU D CA 1
ATOM 4039 C C . GLU D 1 76 ? 23.410 8.993 -3.272 1.00 22.96 67 GLU D C 1
ATOM 4040 O O . GLU D 1 76 ? 23.216 9.464 -4.411 1.00 22.63 67 GLU D O 1
ATOM 4046 N N . VAL D 1 77 ? 24.319 9.462 -2.417 1.00 21.85 68 VAL D N 1
ATOM 4047 C CA . VAL D 1 77 ? 25.299 10.483 -2.788 1.00 22.15 68 VAL D CA 1
ATOM 4048 C C . VAL D 1 77 ? 26.543 9.809 -3.381 1.00 22.11 68 VAL D C 1
ATOM 4049 O O . VAL D 1 77 ? 27.054 10.215 -4.427 1.00 22.02 68 VAL D O 1
ATOM 4053 N N . GLY D 1 78 ? 27.031 8.775 -2.706 1.00 22.20 69 GLY D N 1
ATOM 4054 C CA . GLY D 1 78 ? 28.231 8.085 -3.154 1.00 22.08 69 GLY D CA 1
ATOM 4055 C C . GLY D 1 78 ? 28.448 6.849 -2.316 1.00 22.63 69 GLY D C 1
ATOM 4056 O O . GLY D 1 78 ? 27.955 6.759 -1.182 1.00 21.83 69 GLY D O 1
ATOM 4057 N N . ILE D 1 79 ? 29.152 5.881 -2.892 1.00 22.34 70 ILE D N 1
ATOM 4058 C CA . ILE D 1 79 ? 29.487 4.646 -2.193 1.00 23.28 70 ILE D CA 1
ATOM 4059 C C . ILE D 1 79 ? 30.920 4.287 -2.565 1.00 23.77 70 ILE D C 1
ATOM 4060 O O . ILE D 1 79 ? 31.279 4.277 -3.744 1.00 23.25 70 ILE D O 1
ATOM 4065 N N . GLU D 1 80 ? 31.740 4.022 -1.554 1.00 24.15 71 GLU D N 1
ATOM 4066 C CA . GLU D 1 80 ? 33.108 3.578 -1.786 1.00 24.54 71 GLU D CA 1
ATOM 4067 C C . GLU D 1 80 ? 33.378 2.315 -1.000 1.00 24.50 71 GLU D C 1
ATOM 4068 O O . GLU D 1 80 ? 32.610 1.954 -0.102 1.00 23.75 71 GLU D O 1
ATOM 4074 N N . GLU D 1 81 ? 34.472 1.649 -1.343 1.00 24.03 72 GLU D N 1
ATOM 4075 C CA . GLU D 1 81 ? 34.829 0.402 -0.682 1.00 24.56 72 GLU D CA 1
ATOM 4076 C C . GLU D 1 81 ? 36.334 0.315 -0.475 1.00 24.37 72 GLU D C 1
ATOM 4077 O O . GLU D 1 81 ? 37.105 0.950 -1.196 1.00 23.81 72 GLU D O 1
ATOM 4083 N N . ARG D 1 82 ? 36.730 -0.457 0.531 1.00 24.48 73 ARG D N 1
ATOM 4084 C CA . ARG D 1 82 ? 38.133 -0.703 0.843 1.00 24.73 73 ARG D CA 1
ATOM 4085 C C . ARG D 1 82 ? 38.176 -2.095 1.440 1.00 24.41 73 ARG D C 1
ATOM 4086 O O . ARG D 1 82 ? 37.616 -2.339 2.517 1.00 23.96 73 ARG D O 1
ATOM 4094 N N . ALA D 1 83 ? 38.808 -3.011 0.711 1.00 23.66 74 ALA D N 1
ATOM 4095 C CA . ALA D 1 83 ? 38.805 -4.427 1.069 1.00 23.43 74 ALA D CA 1
ATOM 4096 C C . ALA D 1 83 ? 37.360 -4.895 1.328 1.00 23.13 74 ALA D C 1
ATOM 4097 O O . ALA D 1 83 ? 36.492 -4.721 0.472 1.00 23.22 74 ALA D O 1
ATOM 4099 N N . ASP D 1 84 ? 37.110 -5.460 2.506 1.00 22.55 75 ASP D N 1
ATOM 4100 C CA . ASP D 1 84 ? 35.797 -6.012 2.860 1.00 22.51 75 ASP D CA 1
ATOM 4101 C C . ASP D 1 84 ? 34.820 -4.998 3.471 1.00 22.06 75 ASP D C 1
ATOM 4102 O O . ASP D 1 84 ? 33.767 -5.384 3.989 1.00 22.27 75 ASP D O 1
ATOM 4107 N N . TRP D 1 85 ? 35.154 -3.711 3.392 1.00 21.69 76 TRP D N 1
ATOM 4108 C CA . TRP D 1 85 ? 34.312 -2.665 3.985 1.00 21.90 76 TRP D CA 1
ATOM 4109 C C . TRP D 1 85 ? 33.743 -1.746 2.914 1.00 21.76 76 TRP D C 1
ATOM 4110 O O . TRP D 1 85 ? 34.407 -1.454 1.918 1.00 21.05 76 TRP D O 1
ATOM 4121 N N . VAL D 1 86 ? 32.508 -1.309 3.128 1.00 21.60 77 VAL D N 1
ATOM 4122 C CA . VAL D 1 86 ? 31.862 -0.348 2.244 1.00 21.95 77 VAL D CA 1
ATOM 4123 C C . VAL D 1 86 ? 31.430 0.851 3.088 1.00 22.13 77 VAL D C 1
ATOM 4124 O O . VAL D 1 86 ? 30.945 0.690 4.215 1.00 21.68 77 VAL D O 1
ATOM 4128 N N . ARG D 1 87 ? 31.627 2.044 2.539 1.00 22.28 78 ARG D N 1
ATOM 4129 C CA . ARG D 1 87 ? 31.126 3.262 3.144 1.00 22.92 78 ARG D CA 1
ATOM 4130 C C . ARG D 1 87 ? 30.100 3.882 2.208 1.00 23.10 78 ARG D C 1
ATOM 4131 O O . ARG D 1 87 ? 30.418 4.191 1.059 1.00 22.98 78 ARG D O 1
ATOM 4139 N N . ALA D 1 88 ? 28.877 4.061 2.708 1.00 22.74 79 ALA D N 1
ATOM 4140 C CA . ALA D 1 88 ? 27.796 4.634 1.919 1.00 22.81 79 ALA D CA 1
ATOM 4141 C C . ALA D 1 88 ? 27.395 5.998 2.454 1.00 22.83 79 ALA D C 1
ATOM 4142 O O . ALA D 1 88 ? 27.102 6.158 3.650 1.00 22.75 79 ALA D O 1
ATOM 4144 N N . ARG D 1 89 ? 27.382 6.976 1.555 1.00 22.30 80 ARG D N 1
ATOM 4145 C CA . ARG D 1 89 ? 26.916 8.317 1.866 1.00 22.59 80 ARG D CA 1
ATOM 4146 C C . ARG D 1 89 ? 25.518 8.455 1.274 1.00 22.59 80 ARG D C 1
ATOM 4147 O O . ARG D 1 89 ? 25.335 8.476 0.048 1.00 22.38 80 ARG D O 1
ATOM 4155 N N . LEU D 1 90 ? 24.534 8.500 2.162 1.00 22.21 81 LEU D N 1
ATOM 4156 C CA . LEU D 1 90 ? 23.129 8.459 1.776 1.00 22.27 81 LEU D CA 1
ATOM 4157 C C . LEU D 1 90 ? 22.414 9.637 2.394 1.00 22.48 81 LEU D C 1
ATOM 4158 O O . LEU D 1 90 ? 22.989 10.332 3.248 1.00 23.23 81 LEU D O 1
ATOM 4163 N N . VAL D 1 91 ? 21.190 9.887 1.942 1.00 21.67 82 VAL D N 1
ATOM 4164 C CA . VAL D 1 91 ? 20.351 10.937 2.528 1.00 21.83 82 VAL D CA 1
ATOM 4165 C C . VAL D 1 91 ? 18.947 10.382 2.701 1.00 21.55 82 VAL D C 1
ATOM 4166 O O . VAL D 1 91 ? 18.315 9.955 1.730 1.00 22.07 82 VAL D O 1
ATOM 4170 N N . LEU D 1 92 ? 18.464 10.397 3.935 1.00 21.36 83 LEU D N 1
ATOM 4171 C CA . LEU D 1 92 ? 17.111 9.946 4.231 1.00 21.84 83 LEU D CA 1
ATOM 4172 C C . LEU D 1 92 ? 16.130 11.109 4.142 1.00 21.95 83 LEU D C 1
ATOM 4173 O O . LEU D 1 92 ? 16.392 12.191 4.676 1.00 22.20 83 LEU D O 1
ATOM 4178 N N . TYR D 1 93 ? 15.016 10.872 3.457 1.00 21.50 84 TYR D N 1
ATOM 4179 C CA . TYR D 1 93 ? 13.904 11.817 3.385 1.00 21.78 84 TYR D CA 1
ATOM 4180 C C . TYR D 1 93 ? 12.674 11.106 3.921 1.00 21.52 84 TYR D C 1
ATOM 4181 O O . TYR D 1 93 ? 12.457 9.928 3.618 1.00 21.94 84 TYR D O 1
ATOM 4190 N N . GLY D 1 94 ? 11.844 11.808 4.681 1.00 21.53 85 GLY D N 1
ATOM 4191 C CA . GLY D 1 94 ? 10.601 11.197 5.158 1.00 21.20 85 GLY D CA 1
ATOM 4192 C C . GLY D 1 94 ? 9.664 12.202 5.786 1.00 20.96 85 GLY D C 1
ATOM 4193 O O . GLY D 1 94 ? 9.904 13.402 5.738 1.00 20.67 85 GLY D O 1
ATOM 4194 N N . ARG D 1 95 ? 8.576 11.698 6.350 1.00 21.01 86 ARG D N 1
ATOM 4195 C CA . ARG D 1 95 ? 7.707 12.507 7.200 1.00 20.86 86 ARG D CA 1
ATOM 4196 C C . ARG D 1 95 ? 7.517 11.715 8.480 1.00 21.11 86 ARG D C 1
ATOM 4197 O O . ARG D 1 95 ? 7.199 10.538 8.422 1.00 20.97 86 ARG D O 1
ATOM 4205 N N . HIS D 1 96 ? 7.732 12.356 9.626 1.00 20.89 87 HIS D N 1
ATOM 4206 C CA . HIS D 1 96 ? 7.654 11.662 10.913 1.00 21.04 87 HIS D CA 1
ATOM 4207 C C . HIS D 1 96 ? 6.212 11.371 11.301 1.00 21.15 87 HIS D C 1
ATOM 4208 O O . HIS D 1 96 ? 5.507 12.262 11.775 1.00 20.59 87 HIS D O 1
ATOM 4215 N N . VAL D 1 97 ? 5.777 10.124 11.101 1.00 20.67 88 VAL D N 1
ATOM 4216 C CA . VAL D 1 97 ? 4.362 9.776 11.236 1.00 21.01 88 VAL D CA 1
ATOM 4217 C C . VAL D 1 97 ? 4.099 8.649 12.247 1.00 21.20 88 VAL D C 1
ATOM 4218 O O . VAL D 1 97 ? 2.941 8.303 12.516 1.00 20.53 88 VAL D O 1
ATOM 4222 N N . GLY D 1 98 ? 5.172 8.066 12.784 1.00 21.22 89 GLY D N 1
ATOM 4223 C CA . GLY D 1 98 ? 5.041 7.032 13.816 1.00 22.21 89 GLY D CA 1
ATOM 4224 C C . GLY D 1 98 ? 5.882 7.354 15.038 1.00 23.21 89 GLY D C 1
ATOM 4225 O O . GLY D 1 98 ? 6.840 8.115 14.946 1.00 22.52 89 GLY D O 1
ATOM 4226 N N . GLU D 1 99 ? 5.510 6.784 16.188 1.00 23.80 90 GLU D N 1
ATOM 4227 C CA . GLU D 1 99 ? 6.254 6.987 17.438 1.00 25.25 90 GLU D CA 1
ATOM 4228 C C . GLU D 1 99 ? 7.724 6.641 17.229 1.00 25.63 90 GLU D C 1
ATOM 4229 O O . GLU D 1 99 ? 8.039 5.623 16.621 1.00 25.02 90 GLU D O 1
ATOM 4235 N N . MET D 1 100 ? 8.606 7.497 17.739 1.00 26.20 91 MET D N 1
ATOM 4236 C CA . MET D 1 100 ? 10.047 7.344 17.580 1.00 28.16 91 MET D CA 1
ATOM 4237 C C . MET D 1 100 ? 10.687 7.554 18.951 1.00 27.15 91 MET D C 1
ATOM 4238 O O . MET D 1 100 ? 10.629 8.655 19.499 1.00 26.36 91 MET D O 1
ATOM 4243 N N . VAL D 1 101 ? 11.268 6.490 19.503 1.00 26.90 92 VAL D N 1
ATOM 4244 C CA . VAL D 1 101 ? 11.890 6.506 20.844 1.00 26.93 92 VAL D CA 1
ATOM 4245 C C . VAL D 1 101 ? 11.147 7.355 21.886 1.00 26.53 92 VAL D C 1
ATOM 4246 O O . VAL D 1 101 ? 11.730 8.208 22.564 1.00 26.34 92 VAL D O 1
ATOM 4250 N N . GLY D 1 102 ? 9.839 7.130 21.990 1.00 25.81 93 GLY D N 1
ATOM 4251 C CA . GLY D 1 102 ? 9.035 7.813 22.990 1.00 25.24 93 GLY D CA 1
ATOM 4252 C C . GLY D 1 102 ? 8.551 9.205 22.618 1.00 24.94 93 GLY D C 1
ATOM 4253 O O . GLY D 1 102 ? 7.916 9.879 23.432 1.00 24.91 93 GLY D O 1
ATOM 4254 N N . MET D 1 103 ? 8.855 9.644 21.400 1.00 24.48 94 MET D N 1
ATOM 4255 C CA . MET D 1 103 ? 8.363 10.929 20.905 1.00 25.06 94 MET D CA 1
ATOM 4256 C C . MET D 1 103 ? 7.158 10.663 20.019 1.00 24.25 94 MET D C 1
ATOM 4257 O O . MET D 1 103 ? 7.230 9.833 19.109 1.00 24.14 94 MET D O 1
ATOM 4262 N N . ALA D 1 104 ? 6.049 11.341 20.306 1.00 23.80 95 ALA D N 1
ATOM 4263 C CA . ALA D 1 104 ? 4.825 11.201 19.505 1.00 23.52 95 ALA D CA 1
ATOM 4264 C C . ALA D 1 104 ? 5.054 11.688 18.066 1.00 22.98 95 ALA D C 1
ATOM 4265 O O . ALA D 1 104 ? 5.895 12.559 17.843 1.00 22.91 95 ALA D O 1
ATOM 4267 N N . PRO D 1 105 ? 4.314 11.125 17.087 1.00 22.57 96 PRO D N 1
ATOM 4268 C CA . PRO D 1 105 ? 4.454 11.602 15.711 1.00 22.42 96 PRO D CA 1
ATOM 4269 C C . PRO D 1 105 ? 4.268 13.116 15.642 1.00 21.78 96 PRO D C 1
ATOM 4270 O O . PRO D 1 105 ? 3.343 13.660 16.247 1.00 21.63 96 PRO D O 1
ATOM 4274 N N . THR D 1 106 ? 5.172 13.781 14.932 1.00 21.51 97 THR D N 1
ATOM 4275 C CA . THR D 1 106 ? 5.149 15.240 14.802 1.00 21.31 97 THR D CA 1
ATOM 4276 C C . THR D 1 106 ? 4.545 15.662 13.469 1.00 21.38 97 THR D C 1
ATOM 4277 O O . THR D 1 106 ? 4.204 16.838 13.280 1.00 21.36 97 THR D O 1
ATOM 4281 N N . GLY D 1 107 ? 4.432 14.707 12.543 1.00 21.00 98 GLY D N 1
ATOM 4282 C CA . GLY D 1 107 ? 3.945 14.995 11.195 1.00 20.69 98 GLY D CA 1
ATOM 4283 C C . GLY D 1 107 ? 4.893 15.823 10.334 1.00 20.62 98 GLY D C 1
ATOM 4284 O O . GLY D 1 107 ? 4.509 16.318 9.269 1.00 20.21 98 GLY D O 1
ATOM 4285 N N . ARG D 1 108 ? 6.143 15.939 10.772 1.00 20.58 99 ARG D N 1
ATOM 4286 C CA . ARG D 1 108 ? 7.101 16.848 10.142 1.00 20.51 99 ARG D CA 1
ATOM 4287 C C . ARG D 1 108 ? 7.897 16.195 9.023 1.00 20.59 99 ARG D C 1
ATOM 4288 O O . ARG D 1 108 ? 8.446 15.104 9.192 1.00 20.12 99 ARG D O 1
ATOM 4296 N N . LEU D 1 109 ? 7.976 16.880 7.885 1.00 20.33 100 LEU D N 1
ATOM 4297 C CA . LEU D 1 109 ? 8.936 16.519 6.850 1.00 20.47 100 LEU D CA 1
ATOM 4298 C C . LEU D 1 109 ? 10.337 16.682 7.401 1.00 21.12 100 LEU D C 1
ATOM 4299 O O . LEU D 1 109 ? 10.598 17.575 8.221 1.00 21.09 100 LEU D O 1
ATOM 4304 N N . PHE D 1 110 ? 11.250 15.837 6.938 1.00 20.75 101 PHE D N 1
ATOM 4305 C CA . PHE D 1 110 ? 12.657 16.011 7.273 1.00 21.10 101 PHE D CA 1
ATOM 4306 C C . PHE D 1 110 ? 13.516 15.370 6.192 1.00 20.93 101 PHE D C 1
ATOM 4307 O O . PHE D 1 110 ? 13.052 14.518 5.408 1.00 20.90 101 PHE D O 1
ATOM 4315 N N . SER D 1 111 ? 14.767 15.803 6.151 1.00 20.97 102 SER D N 1
ATOM 4316 C CA . SER D 1 111 ? 15.785 15.138 5.345 1.00 20.79 102 SER D CA 1
ATOM 4317 C C . SER D 1 111 ? 17.115 15.267 6.079 1.00 21.63 102 SER D C 1
ATOM 4318 O O . SER D 1 111 ? 17.433 16.325 6.655 1.00 21.74 102 SER D O 1
ATOM 4322 N N . GLY D 1 112 ? 17.884 14.187 6.089 1.00 21.33 103 GLY D N 1
ATOM 4323 C CA . GLY D 1 112 ? 19.136 14.189 6.824 1.00 22.36 103 GLY D CA 1
ATOM 4324 C C . GLY D 1 112 ? 20.152 13.278 6.175 1.00 22.01 103 GLY D C 1
ATOM 4325 O O . GLY D 1 112 ? 19.841 12.133 5.868 1.00 22.59 103 GLY D O 1
ATOM 4326 N N . GLU D 1 113 ? 21.369 13.786 5.987 1.00 21.60 104 GLU D N 1
ATOM 4327 C CA . GLU D 1 113 ? 22.467 12.966 5.483 1.00 21.16 104 GLU D CA 1
ATOM 4328 C C . GLU D 1 113 ? 22.757 11.829 6.456 1.00 20.91 104 GLU D C 1
ATOM 4329 O O . GLU D 1 113 ? 22.527 11.961 7.666 1.00 20.10 104 GLU D O 1
ATOM 4335 N N . GLN D 1 114 ? 23.260 10.724 5.915 1.00 20.20 105 GLN D N 1
ATOM 4336 C CA . GLN D 1 114 ? 23.659 9.570 6.716 1.00 20.36 105 GLN D CA 1
ATOM 4337 C C . GLN D 1 114 ? 24.976 9.030 6.215 1.00 20.61 105 GLN D C 1
ATOM 4338 O O . GLN D 1 114 ? 25.268 9.093 5.025 1.00 20.83 105 GLN D O 1
ATOM 4344 N N . ILE D 1 115 ? 25.758 8.466 7.124 1.00 20.88 106 ILE D N 1
ATOM 4345 C CA . ILE D 1 115 ? 26.962 7.739 6.740 1.00 21.43 106 ILE D CA 1
ATOM 4346 C C . ILE D 1 115 ? 26.813 6.338 7.281 1.00 21.43 106 ILE D C 1
ATOM 4347 O O . ILE D 1 115 ? 26.533 6.166 8.469 1.00 20.90 106 ILE D O 1
ATOM 4352 N N . HIS D 1 116 ? 26.955 5.351 6.393 1.00 21.21 107 HIS D N 1
ATOM 4353 C CA . HIS D 1 116 ? 26.845 3.939 6.748 1.00 21.59 107 HIS D CA 1
ATOM 4354 C C . HIS D 1 116 ? 28.179 3.243 6.531 1.00 21.79 107 HIS D C 1
ATOM 4355 O O . HIS D 1 116 ? 28.835 3.450 5.508 1.00 22.16 107 HIS D O 1
ATOM 4362 N N . LEU D 1 117 ? 28.572 2.412 7.491 1.00 21.96 108 LEU D N 1
ATOM 4363 C CA . LEU D 1 117 ? 29.763 1.585 7.377 1.00 22.11 108 LEU D CA 1
ATOM 4364 C C . LEU D 1 117 ? 29.324 0.126 7.430 1.00 21.89 108 LEU D C 1
ATOM 4365 O O . LEU D 1 117 ? 28.676 -0.297 8.393 1.00 21.44 108 LEU D O 1
ATOM 4370 N N . LEU D 1 118 ? 29.664 -0.637 6.398 1.00 21.34 109 LEU D N 1
ATOM 4371 C CA . LEU D 1 118 ? 29.217 -2.028 6.294 1.00 21.62 109 LEU D CA 1
ATOM 4372 C C . LEU D 1 118 ? 30.409 -2.955 6.158 1.00 21.38 109 LEU D C 1
ATOM 4373 O O . LEU D 1 118 ? 31.287 -2.705 5.337 1.00 21.35 109 LEU D O 1
ATOM 4378 N N . HIS D 1 119 ? 30.436 -4.029 6.942 1.00 21.26 110 HIS D N 1
ATOM 4379 C CA . HIS D 1 119 ? 31.496 -5.025 6.829 1.00 21.66 110 HIS D CA 1
ATOM 4380 C C . HIS D 1 119 ? 30.911 -6.280 6.208 1.00 21.86 110 HIS D C 1
ATOM 4381 O O . HIS D 1 119 ? 29.873 -6.773 6.663 1.00 21.94 110 HIS D O 1
ATOM 4388 N N . PHE D 1 120 ? 31.570 -6.774 5.162 1.00 21.85 111 PHE D N 1
ATOM 4389 C CA . PHE D 1 120 ? 31.168 -8.010 4.510 1.00 21.93 111 PHE D CA 1
ATOM 4390 C C . PHE D 1 120 ? 31.952 -9.187 5.068 1.00 22.50 111 PHE D C 1
ATOM 4391 O O . PHE D 1 120 ? 33.163 -9.097 5.284 1.00 21.68 111 PHE D O 1
ATOM 4399 N N . VAL D 1 121 ? 31.241 -10.284 5.312 1.00 22.81 112 VAL D N 1
ATOM 4400 C CA . VAL D 1 121 ? 31.858 -11.560 5.690 1.00 23.47 112 VAL D CA 1
ATOM 4401 C C . VAL D 1 121 ? 31.159 -12.626 4.858 1.00 23.72 112 VAL D C 1
ATOM 4402 O O . VAL D 1 121 ? 29.934 -12.604 4.729 1.00 23.13 112 VAL D O 1
ATOM 4406 N N . ASP D 1 122 ? 31.935 -13.530 4.255 1.00 24.39 113 ASP D N 1
ATOM 4407 C CA . ASP D 1 122 ? 31.355 -14.607 3.444 1.00 25.65 113 ASP D CA 1
ATOM 4408 C C . ASP D 1 122 ? 30.474 -14.046 2.308 1.00 25.49 113 ASP D C 1
ATOM 4409 O O . ASP D 1 122 ? 29.502 -14.684 1.893 1.00 25.92 113 ASP D O 1
ATOM 4414 N N . GLY D 1 123 ? 30.780 -12.838 1.836 1.00 25.12 114 GLY D N 1
ATOM 4415 C CA . GLY D 1 123 ? 30.042 -12.228 0.722 1.00 24.66 114 GLY D CA 1
ATOM 4416 C C . GLY D 1 123 ? 28.724 -11.537 1.060 1.00 24.44 114 GLY D C 1
ATOM 4417 O O . GLY D 1 123 ? 28.009 -11.061 0.167 1.00 25.04 114 GLY D O 1
ATOM 4418 N N . LYS D 1 124 ? 28.395 -11.465 2.342 1.00 23.44 115 LYS D N 1
ATOM 4419 C CA . LYS D 1 124 ? 27.138 -10.838 2.763 1.00 22.74 115 LYS D CA 1
ATOM 4420 C C . LYS D 1 124 ? 27.381 -9.753 3.808 1.00 22.31 115 LYS D C 1
ATOM 4421 O O . LYS D 1 124 ? 28.426 -9.740 4.458 1.00 22.28 115 LYS D O 1
ATOM 4427 N N . ILE D 1 125 ? 26.427 -8.835 3.955 1.00 21.85 116 ILE D N 1
ATOM 4428 C CA . ILE D 1 125 ? 26.567 -7.752 4.934 1.00 21.57 116 ILE D CA 1
ATOM 4429 C C . ILE D 1 125 ? 26.443 -8.327 6.347 1.00 21.32 116 ILE D C 1
ATOM 4430 O O . ILE D 1 125 ? 25.392 -8.844 6.725 1.00 21.15 116 ILE D O 1
ATOM 4435 N N . HIS D 1 126 ? 27.525 -8.195 7.116 1.00 21.25 117 HIS D N 1
ATOM 4436 C CA . HIS D 1 126 ? 27.700 -8.864 8.408 1.00 21.11 117 HIS D CA 1
ATOM 4437 C C . HIS D 1 126 ? 27.619 -7.899 9.593 1.00 21.34 117 HIS D C 1
ATOM 4438 O O . HIS D 1 126 ? 27.178 -8.272 10.683 1.00 21.19 117 HIS D O 1
ATOM 4445 N N . HIS D 1 127 ? 28.059 -6.660 9.386 1.00 21.43 118 HIS D N 1
ATOM 4446 C CA . HIS D 1 127 ? 27.980 -5.638 10.428 1.00 21.31 118 HIS D CA 1
ATOM 4447 C C . HIS D 1 127 ? 27.648 -4.324 9.745 1.00 21.45 118 HIS D C 1
ATOM 4448 O O . HIS D 1 127 ? 28.197 -4.008 8.692 1.00 21.30 118 HIS D O 1
ATOM 4455 N N . HIS D 1 128 ? 26.730 -3.577 10.340 1.00 20.95 119 HIS D N 1
ATOM 4456 C CA . HIS D 1 128 ? 26.204 -2.381 9.704 1.00 21.08 119 HIS D CA 1
ATOM 4457 C C . HIS D 1 128 ? 26.097 -1.320 10.774 1.00 21.27 119 HIS D C 1
ATOM 4458 O O . HIS D 1 128 ? 25.357 -1.483 11.745 1.00 21.48 119 HIS D O 1
ATOM 4465 N N . ARG D 1 129 ? 26.871 -0.252 10.618 1.00 21.18 120 ARG D N 1
ATOM 4466 C CA . ARG D 1 129 ? 26.780 0.878 11.522 1.00 21.18 120 ARG D CA 1
ATOM 4467 C C . ARG D 1 129 ? 26.295 2.049 10.692 1.00 21.92 120 ARG D C 1
ATOM 4468 O O . ARG D 1 129 ? 26.809 2.298 9.600 1.00 21.39 120 ARG D O 1
ATOM 4476 N N . ASP D 1 130 ? 25.273 2.735 11.178 1.00 22.30 121 ASP D N 1
ATOM 4477 C CA . ASP D 1 130 ? 24.821 3.911 10.467 1.00 23.87 121 ASP D CA 1
ATOM 4478 C C . ASP D 1 130 ? 24.609 5.081 11.389 1.00 23.67 121 ASP D C 1
ATOM 4479 O O . ASP D 1 130 ? 24.131 4.936 12.525 1.00 23.66 121 ASP D O 1
ATOM 4484 N N . TRP D 1 131 ? 25.002 6.237 10.879 1.00 22.96 122 TRP D N 1
ATOM 4485 C CA . TRP D 1 131 ? 24.927 7.477 11.606 1.00 22.36 122 TRP D CA 1
ATOM 4486 C C . TRP D 1 131 ? 23.967 8.402 10.889 1.00 22.20 122 TRP D C 1
ATOM 4487 O O . TRP D 1 131 ? 24.346 9.052 9.917 1.00 21.96 122 TRP D O 1
ATOM 4498 N N . PRO D 1 132 ? 22.702 8.432 11.348 1.00 22.11 123 PRO D N 1
ATOM 4499 C CA . PRO D 1 132 ? 21.764 9.445 10.887 1.00 21.95 123 PRO D CA 1
ATOM 4500 C C . PRO D 1 132 ? 22.229 10.821 11.367 1.00 21.66 123 PRO D C 1
ATOM 4501 O O . PRO D 1 132 ? 23.052 10.920 12.290 1.00 21.56 123 PRO D O 1
ATOM 4505 N N . ASP D 1 133 ? 21.713 11.874 10.750 1.00 21.30 124 ASP D N 1
ATOM 4506 C CA . ASP D 1 133 ? 21.904 13.205 11.290 1.00 21.35 124 ASP D CA 1
ATOM 4507 C C . ASP D 1 133 ? 20.833 13.390 12.369 1.00 20.86 124 ASP D C 1
ATOM 4508 O O . ASP D 1 133 ? 19.774 13.987 12.123 1.00 20.80 124 ASP D O 1
ATOM 4513 N N . TYR D 1 134 ? 21.098 12.861 13.565 1.00 20.36 125 TYR D N 1
ATOM 4514 C CA . TYR D 1 134 ? 20.078 12.868 14.622 1.00 20.45 125 TYR D CA 1
ATOM 4515 C C . TYR D 1 134 ? 19.679 14.302 14.960 1.00 19.94 125 TYR D C 1
ATOM 4516 O O . TYR D 1 134 ? 18.496 14.633 15.006 1.00 19.38 125 TYR D O 1
ATOM 4525 N N . GLN D 1 135 ? 20.673 15.153 15.200 1.00 19.65 126 GLN D N 1
ATOM 4526 C CA . GLN D 1 135 ? 20.390 16.510 15.655 1.00 20.18 126 GLN D CA 1
ATOM 4527 C C . GLN D 1 135 ? 19.678 17.326 14.584 1.00 20.40 126 GLN D C 1
ATOM 4528 O O . GLN D 1 135 ? 18.721 18.050 14.886 1.00 19.95 126 GLN D O 1
ATOM 4534 N N . GLY D 1 136 ? 20.145 17.204 13.341 1.00 20.07 127 GLY D N 1
ATOM 4535 C CA . GLY D 1 136 ? 19.493 17.872 12.210 1.00 20.74 127 GLY D CA 1
ATOM 4536 C C . GLY D 1 136 ? 18.054 17.439 12.016 1.00 20.63 127 GLY D C 1
ATOM 4537 O O . GLY D 1 136 ? 17.167 18.264 11.745 1.00 20.38 127 GLY D O 1
ATOM 4538 N N . THR D 1 137 ? 17.820 16.140 12.154 1.00 20.84 128 THR D N 1
ATOM 4539 C CA . THR D 1 137 ? 16.473 15.581 12.063 1.00 20.91 128 THR D CA 1
ATOM 4540 C C . THR D 1 137 ? 15.597 16.099 13.211 1.00 20.68 128 THR D C 1
ATOM 4541 O O . THR D 1 137 ? 14.477 16.589 12.991 1.00 20.04 128 THR D O 1
ATOM 4545 N N . TYR D 1 138 ? 16.144 16.036 14.422 1.00 20.44 129 TYR D N 1
ATOM 4546 C CA . TYR D 1 138 ? 15.462 16.530 15.612 1.00 20.59 129 TYR D CA 1
ATOM 4547 C C . TYR D 1 138 ? 15.036 17.993 15.440 1.00 20.37 129 TYR D C 1
ATOM 4548 O O . TYR D 1 138 ? 13.897 18.347 15.730 1.00 20.11 129 TYR D O 1
ATOM 4557 N N . ARG D 1 139 ? 15.935 18.832 14.928 1.00 20.68 130 ARG D N 1
ATOM 4558 C CA . ARG D 1 139 ? 15.587 20.229 14.619 1.00 20.85 130 ARG D CA 1
ATOM 4559 C C . ARG D 1 139 ? 14.396 20.340 13.654 1.00 20.91 130 ARG D C 1
ATOM 4560 O O . ARG D 1 139 ? 13.428 21.084 13.902 1.00 20.29 130 ARG D O 1
ATOM 4568 N N . GLN D 1 140 ? 14.470 19.607 12.552 1.00 20.61 131 GLN D N 1
ATOM 4569 C CA . GLN D 1 140 ? 13.414 19.638 11.535 1.00 20.98 131 GLN D CA 1
ATOM 4570 C C . GLN D 1 140 ? 12.078 19.073 12.027 1.00 21.26 131 GLN D C 1
ATOM 4571 O O . GLN D 1 140 ? 11.021 19.409 11.474 1.00 21.36 131 GLN D O 1
ATOM 4577 N N . LEU D 1 141 ? 12.123 18.232 13.062 1.00 21.52 132 LEU D N 1
ATOM 4578 C CA . LEU D 1 141 ? 10.898 17.717 13.701 1.00 22.04 132 LEU D CA 1
ATOM 4579 C C . LEU D 1 141 ? 10.317 18.702 14.719 1.00 22.23 132 LEU D C 1
ATOM 4580 O O . LEU D 1 141 ? 9.292 18.423 15.358 1.00 21.33 132 LEU D O 1
ATOM 4585 N N . GLY D 1 142 ? 10.960 19.860 14.862 1.00 21.97 133 GLY D N 1
ATOM 4586 C CA . GLY D 1 142 ? 10.505 20.861 15.826 1.00 22.61 133 GLY D CA 1
ATOM 4587 C C . GLY D 1 142 ? 10.962 20.592 17.252 1.00 22.48 133 GLY D C 1
ATOM 4588 O O . GLY D 1 142 ? 10.373 21.105 18.204 1.00 22.99 133 GLY D O 1
ATOM 4589 N N . GLU D 1 143 ? 12.026 19.801 17.396 1.00 22.23 134 GLU D N 1
ATOM 4590 C CA . GLU D 1 143 ? 12.597 19.459 18.705 1.00 22.63 134 GLU D CA 1
ATOM 4591 C C . GLU D 1 143 ? 11.553 19.022 19.742 1.00 22.95 134 GLU D C 1
ATOM 4592 O O . GLU D 1 143 ? 11.406 19.650 20.796 1.00 22.71 134 GLU D O 1
ATOM 4598 N N . PRO D 1 144 ? 10.844 17.924 19.450 1.00 23.49 135 PRO D N 1
ATOM 4599 C CA . PRO D 1 144 ? 9.786 17.501 20.357 1.00 23.96 135 PRO D CA 1
ATOM 4600 C C . PRO D 1 144 ? 10.313 16.967 21.685 1.00 23.91 135 PRO D C 1
ATOM 4601 O O . PRO D 1 144 ? 11.387 16.355 21.745 1.00 23.54 135 PRO D O 1
ATOM 4605 N N . TRP D 1 145 ? 9.541 17.193 22.737 1.00 24.04 136 TRP D N 1
ATOM 4606 C CA . TRP D 1 145 ? 9.806 16.566 24.022 1.00 25.02 136 TRP D CA 1
ATOM 4607 C C . TRP D 1 145 ? 9.236 15.150 24.023 1.00 25.54 136 TRP D C 1
ATOM 4608 O O . TRP D 1 145 ? 8.093 14.948 23.605 1.00 25.29 136 TRP D O 1
ATOM 4619 N N . PRO D 1 146 ? 10.032 14.162 24.477 1.00 26.49 137 PRO D N 1
ATOM 4620 C CA . PRO D 1 146 ? 9.526 12.803 24.612 1.00 27.07 137 PRO D CA 1
ATOM 4621 C C . PRO D 1 146 ? 8.359 12.754 25.579 1.00 27.84 137 PRO D C 1
ATOM 4622 O O . PRO D 1 146 ? 8.352 13.478 26.577 1.00 27.27 137 PRO D O 1
ATOM 4626 N N . GLU D 1 147 ? 7.373 11.919 25.274 1.00 28.97 138 GLU D N 1
ATOM 4627 C CA . GLU D 1 147 ? 6.228 11.743 26.172 1.00 30.57 138 GLU D CA 1
ATOM 4628 C C . GLU D 1 147 ? 6.450 10.579 27.143 1.00 31.30 138 GLU D C 1
ATOM 4629 O O . GLU D 1 147 ? 5.746 10.460 28.146 1.00 31.11 138 GLU D O 1
ATOM 4635 N N . THR D 1 148 ? 7.428 9.729 26.832 1.00 32.40 139 THR D N 1
ATOM 4636 C CA . THR D 1 148 ? 7.721 8.522 27.610 1.00 34.17 139 THR D CA 1
ATOM 4637 C C . THR D 1 148 ? 9.147 8.040 27.337 1.00 35.39 139 THR D C 1
ATOM 4638 O O . THR D 1 148 ? 9.703 8.291 26.264 1.00 34.72 139 THR D O 1
ATOM 4642 N N . GLU D 1 149 ? 9.748 7.354 28.306 1.00 37.37 140 GLU D N 1
ATOM 4643 C CA . GLU D 1 149 ? 11.028 6.703 28.040 1.00 39.72 140 GLU D CA 1
ATOM 4644 C C . GLU D 1 149 ? 10.788 5.288 27.532 1.00 41.93 140 GLU D C 1
ATOM 4645 O O . GLU D 1 149 ? 11.727 4.590 27.149 1.00 42.49 140 GLU D O 1
ATOM 4651 N N . HIS D 1 150 ? 9.540 4.878 27.485 1.00 44.65 141 HIS D N 1
ATOM 4652 C CA . HIS D 1 150 ? 9.236 3.556 26.985 1.00 47.40 141 HIS D CA 1
ATOM 4653 C C . HIS D 1 150 ? 8.892 3.590 25.508 1.00 48.97 141 HIS D C 1
ATOM 4654 O O . HIS D 1 150 ? 8.997 4.620 24.868 1.00 49.27 141 HIS D O 1
ATOM 4661 N N . ARG D 1 151 ? 8.505 2.451 24.961 1.00 51.04 142 ARG D N 1
ATOM 4662 C CA . ARG D 1 151 ? 8.174 2.385 23.551 1.00 52.67 142 ARG D CA 1
ATOM 4663 C C . ARG D 1 151 ? 6.842 3.071 23.264 1.00 53.46 142 ARG D C 1
ATOM 4664 O O . ARG D 1 151 ? 6.678 3.694 22.223 1.00 53.60 142 ARG D O 1
ATOM 4672 N N . ARG D 1 152 ? 5.895 2.940 24.191 1.00 54.43 143 ARG D N 1
ATOM 4673 C CA . ARG D 1 152 ? 5.257 4.092 24.825 1.00 55.18 143 ARG D CA 1
ATOM 4674 C C . ARG D 1 152 ? 4.829 3.774 26.247 1.00 55.36 143 ARG D C 1
ATOM 4675 O O . ARG D 1 152 ? 4.247 2.729 26.502 1.00 55.66 143 ARG D O 1
#

Organism: Streptomyces galilaeus (NCBI:txid33899)

Solvent-accessible surface area: 24086 Å² total; per-residue (Å²): 265,28,100,25,27,23,6,0,118,99,0,11,86,4,13,18,63,28,156,28,153,64,6,59,80,7,1,15,92,92,0,34,4,17,53,13,57,42,82,26,110,78,105,0,27,97,0,0,26,77,28,1,60,70,13,10,144,0,16,14,118,139,2,101,6,36,67,26,20,26,52,76,146,88,74,25,0,13,0,63,2,4,15,37,9,101,0,72,8,72,18,19,2,0,40,67,45,33,80,64,2,8,4,27,13,13,4,4,0,29,7,52,118,40,62,0,32,17,0,28,34,17,31,44,72,13,0,16,3,51,6,4,36,38,21,57,8,111,70,50,97,230,28,118,31,27,21,10,2,118,102,4,13,96,3,14,27,60,32,166,30,146,92,12,62,83,12,1,19,86,88,1,34,7,15,56,10,49,65,100,28,112,78,124,0,21,109,0,0,27,84,34,3,55,58,15,14,142,1,17,11,117,127,1,103,7,55,68,28,19,24,54,74,143,90,74,24,0,12,0,57,3,4,16,38,9,100,0,67,11,76,19,38,6,1,42,68,47,34,88,70,2,7,6,26,13,14,6,4,1,30,5,51,119,60,63,0,37,13,0,27,39,18,29,43,74,12,0,16,2,49,6,2,37,40,22,46,12,112,43,30,183,86,164,33,32,51,10,0,119,92,0,11,108,5,11,35,72,28,146,30,151,69,5,58,83,8,1,22,88,90,1,34,4,15,54,8,61,43,85,26,111,74,114,0,35,116,0,0,27,79,32,0,57,58,16,14,144,1,17,11,122,139,2,114,7,42,64,28,17,24,56,74,150,90,75,24,0,13,0,60,1,5,14,31,9,99,0,67,10,77,18,18,3,0,40,68,49,35,87,68,3,7,6,27,13,9,3,5,0,28,6,51,121,62,64,0,36,16,0,29,36,18,31,43,76,14,0,16,2,52,5,2,38,39,19,48,11,113,70,50,95,231,30,122,34,28,17,10,0,119,105,0,11,94,2,15,21,49,28,145,34,120,75,10,54,82,12,0,17,82,106,1,25,5,16,47,22,42,62,105,31,102,71,104,0,20,107,2,0,28,79,20,1,59,70,15,10,139,0,16,24,129,154,2,109,5,34,66,26,20,24,51,73,150,90,75,23,0,14,0,58,1,4,18,38,11,103,0,66,11,50,22,38,0,0,42,67,45,36,80,69,2,7,7,27,13,14,4,3,0,30,6,48,123,62,66,0,38,14,1,26,33,16,30,43,70,12,0,16,3,46,6,3,36,39,23,46,10,96,13,34,86,186,168

Secondary structure (DSSP, 8-state):
--HHHHHHHHHHHHHHH---TTGGGTEEEEEE-GGGTTT----HHHHHHHHHHHHHHHH-TT-EEEEEEEEEETTEEEEEEEEEEE--S-BTTBPP---EEEEEEEEEEEEETTEEEEEEEEE-HHHHHHHTT-PPPSS--/--HHHHHHHHHHHHHHH---TTGGGTEEEEEE-GGGTTT----HHHHHHHHHHHHHHHH-TT-EEEEEEEEEETTEEEEEEEEEEE--S-BTTB-----EEEEEEEEEEEEETTEEEEEEEEE-HHHHHHHTT-PPPS---/-HHHHHHHHHHHHHHH---TTGGGTEEEEEE-GGGTTT----HHHHHHHHHHHHHHHH-TT-EEEEEEEEEETTEEEEEEEEEEE--S-BTTBPP---EEEEEEEEEEEEETTEEEEEEEEE-HHHHHHHTT-PPPSS--/--HHHHHHHHHHHHHHH---TTGGGTEEEEEE-GGGTTT----HHHHHHHHHHHHHHHH-TT-EEEEEEEEEETTEEEEEEEEEEE--S-BTTBPP---EEEEEEEEEEEEETTEEEEEEEEE-HHHHHHHTT-PPPS-SS--